Protein AF-A0A7X7E9G9-F1 (afdb_monomer_lite)

Foldseek 3Di:
DPPPDDPPLLVLLLVQLVVLLVVLLCVLVVDPDDFPQDVCLLVLVVLVLQVLCVVVPVDDPPQDDPLNVVLNVLVVVLCQAQFLQCLQRRQNLLSLLQVLQVVLCVVPVPLAPDDPPVVLVVLQCQQVVLLVVQSVCCVVPVDRPCLLLDLSNCVSCVVPPPHDPNNVVNVVVQSVVSSRANRSCLRRHHNVLQVSLVSLQNHQKWKFFDPVQAPLPCQLQVQQSNNDRNSVDGIDSGSRHNVNCSSCVRGPSCVVPVPGIFIAGPPQAFDDDPDDDPDDDRDGDTDDSVVSSVSSSCSNVVSVVVCVVVVSSRRPDPPDDPDDDDDDDDDDDDDYDDDDDDDDDDDDDDDDPLPPQDQCQFLLNLVVLVADPVVVCVVQVNDPPDDRNDGNVVSCVVSVDDSVVVSVVSVVRRD

Radius of gyration: 29.1 Å; chains: 1; bounding box: 77×43×96 Å

Sequence (415 aa):
MRSRRLKPLQIARYVVQTVFVVYVLVLVIGEPSGRTSNLHTICPFGGLANIYTYLSGDGYVEKLHPAVFVMLLGLVIGLVLTGKSFCGWICPLGSVQEALNAIGRRIWPGLYNRIPRRLEQALLYLKWAVLAWVLVQTARSARLVFQDWDPYYNLFRIWTDEVAMSGYAVTAVTLLLSLFIPRPFCRYACPLGAFNGLFNSFSFVTIKRDGDTCAECGRCTKVCPVNIDICATNTIRSIECTRCLKCVDACPVNSRTGNTLKLHTWFGGPARTRGGATSAAMRRRSVPTWVVGTLAVATFVVPIIVASATGDFQTTGGRGGGGGGGGGGREEIVPGAGNEGAGQEGQGLGEGGSQLIRGSTTLLDVQAMGADMSAFLREFGIPEGTPLSTRLSELTEQCGFGMSEVRTYLAAEIP

Structure (mmCIF, N/CA/C/O backbone):
data_AF-A0A7X7E9G9-F1
#
_entry.id   AF-A0A7X7E9G9-F1
#
loop_
_atom_site.group_PDB
_atom_site.id
_atom_site.type_symbol
_atom_site.label_atom_id
_atom_site.label_alt_id
_atom_site.label_comp_id
_atom_site.label_asym_id
_atom_site.label_entity_id
_atom_site.label_seq_id
_atom_site.pdbx_PDB_ins_code
_atom_site.Cartn_x
_atom_site.Cartn_y
_atom_site.Cartn_z
_atom_site.occupancy
_atom_site.B_iso_or_equiv
_atom_site.auth_seq_id
_atom_site.auth_comp_id
_atom_site.auth_asym_id
_atom_site.auth_atom_id
_atom_site.pdbx_PDB_model_num
ATOM 1 N N . MET A 1 1 ? -24.958 13.413 7.686 1.00 39.91 1 MET A N 1
ATOM 2 C CA . MET A 1 1 ? -23.852 12.517 8.108 1.00 39.91 1 MET A CA 1
ATOM 3 C C . MET A 1 1 ? -22.885 13.330 8.954 1.00 39.91 1 MET A C 1
ATOM 5 O O . MET A 1 1 ? -22.388 14.332 8.463 1.00 39.91 1 MET A O 1
ATOM 9 N N . ARG A 1 2 ? -22.671 12.978 10.229 1.00 36.12 2 ARG A N 1
ATOM 10 C CA . ARG A 1 2 ? -21.795 13.740 11.142 1.00 36.12 2 ARG A CA 1
ATOM 11 C C . ARG A 1 2 ? -20.376 13.740 10.561 1.00 36.12 2 ARG A C 1
ATOM 13 O O . ARG A 1 2 ? -19.777 12.666 10.485 1.00 36.12 2 ARG A O 1
ATOM 20 N N . SER A 1 3 ? -19.870 14.895 10.121 1.00 40.66 3 SER A N 1
ATOM 21 C CA . SER A 1 3 ? -18.475 15.038 9.707 1.00 40.66 3 SER A CA 1
ATOM 22 C C . SER A 1 3 ? -17.612 14.638 10.903 1.00 40.66 3 SER A C 1
ATOM 24 O O . SER A 1 3 ? -17.524 15.324 11.922 1.00 40.66 3 SER A O 1
ATOM 26 N N . ARG A 1 4 ? -17.050 13.428 10.859 1.00 59.03 4 ARG A N 1
ATOM 27 C CA . ARG A 1 4 ? -16.038 13.051 11.836 1.00 59.03 4 ARG A CA 1
ATOM 28 C C . ARG A 1 4 ? -14.850 13.935 11.510 1.00 59.03 4 ARG A C 1
ATOM 30 O O . ARG A 1 4 ? -14.229 13.727 10.472 1.00 59.03 4 ARG A O 1
ATOM 37 N N . ARG A 1 5 ? -14.574 14.931 12.361 1.00 64.62 5 ARG A N 1
ATOM 38 C CA . ARG A 1 5 ? -13.305 15.660 12.302 1.00 64.62 5 ARG A CA 1
ATOM 39 C C . ARG A 1 5 ? -12.202 14.612 12.209 1.00 64.62 5 ARG A C 1
ATOM 41 O O . ARG A 1 5 ? -12.139 13.708 13.047 1.00 64.62 5 ARG A O 1
ATOM 48 N N . LEU A 1 6 ? -11.415 14.688 11.142 1.00 66.56 6 LEU A N 1
ATOM 49 C CA . LEU A 1 6 ? -10.263 13.822 10.959 1.00 66.56 6 LEU A CA 1
ATOM 50 C C . LEU A 1 6 ? -9.344 14.040 12.160 1.00 66.56 6 LEU A C 1
ATOM 52 O O . LEU A 1 6 ? -9.019 15.176 12.499 1.00 66.56 6 LEU A O 1
ATOM 56 N N . LYS A 1 7 ? -8.972 12.961 12.850 1.00 80.00 7 LYS A N 1
ATOM 57 C CA . LYS A 1 7 ? -8.025 13.071 13.960 1.00 80.00 7 LYS A CA 1
ATOM 58 C C . LYS A 1 7 ? -6.632 13.401 13.415 1.00 80.00 7 LYS A C 1
ATOM 60 O O . LYS A 1 7 ? -6.317 12.985 12.294 1.00 80.00 7 LYS A O 1
ATOM 65 N N . PRO A 1 8 ? -5.771 14.066 14.208 1.00 82.94 8 PRO A N 1
ATOM 66 C CA . PRO A 1 8 ? -4.445 14.510 13.767 1.00 82.94 8 PRO A CA 1
ATOM 67 C C . PRO A 1 8 ? -3.607 13.385 13.146 1.00 82.94 8 PRO A C 1
ATOM 69 O O . PRO A 1 8 ? -2.909 13.607 12.163 1.00 82.94 8 PRO A O 1
ATOM 72 N N . LEU A 1 9 ? -3.749 12.150 13.640 1.00 83.31 9 LEU A N 1
ATOM 73 C CA . LEU A 1 9 ? -3.057 10.981 13.094 1.00 83.31 9 LEU A CA 1
ATOM 74 C C . LEU A 1 9 ? -3.421 10.688 11.629 1.00 83.31 9 LEU A C 1
ATOM 76 O O . LEU A 1 9 ? -2.546 10.390 10.821 1.00 83.31 9 LEU A O 1
ATOM 80 N N . GLN A 1 10 ? -4.710 10.737 11.283 1.00 87.06 10 GLN A N 1
ATOM 81 C CA . GLN A 1 10 ? -5.149 10.470 9.912 1.00 87.06 10 GLN A CA 1
ATOM 82 C C . GLN A 1 10 ? -4.867 11.660 8.998 1.00 87.06 10 GLN A C 1
ATOM 84 O O . GLN A 1 10 ? -4.553 11.440 7.834 1.00 87.06 10 GLN A O 1
ATOM 89 N N . ILE A 1 11 ? -4.915 12.890 9.523 1.00 88.44 11 ILE A N 1
ATOM 90 C CA . ILE A 1 11 ? -4.484 14.086 8.786 1.00 88.44 11 ILE A CA 1
ATOM 91 C C . ILE A 1 11 ? -3.013 13.946 8.395 1.00 88.44 11 ILE A C 1
ATOM 93 O O . ILE A 1 11 ? -2.708 14.022 7.212 1.00 88.44 11 ILE A O 1
ATOM 97 N N . ALA A 1 12 ? -2.126 13.642 9.349 1.00 88.88 12 ALA A N 1
ATOM 98 C CA . ALA A 1 12 ? -0.704 13.440 9.073 1.00 88.88 12 ALA A CA 1
ATOM 99 C C . ALA A 1 12 ? -0.477 12.364 7.999 1.00 88.88 12 ALA A C 1
ATOM 101 O O . ALA A 1 12 ? 0.282 12.575 7.059 1.00 88.88 12 ALA A O 1
ATOM 102 N N . ARG A 1 13 ? -1.199 11.237 8.083 1.00 90.31 13 ARG A N 1
ATOM 103 C CA . ARG A 1 13 ? -1.132 10.182 7.064 1.00 90.31 13 ARG A CA 1
ATOM 104 C C . ARG A 1 13 ? -1.552 10.686 5.680 1.00 90.31 13 ARG A C 1
ATOM 106 O O . ARG A 1 13 ? -0.861 10.398 4.712 1.00 90.31 13 ARG A O 1
ATOM 113 N N . TYR A 1 14 ? -2.666 11.411 5.573 1.00 90.75 14 TYR A N 1
ATOM 114 C CA . TYR A 1 14 ? -3.118 11.950 4.288 1.00 90.75 14 TYR A CA 1
ATOM 115 C C . TYR A 1 14 ? -2.166 13.012 3.735 1.00 90.75 14 TYR A C 1
ATOM 117 O O . TYR A 1 14 ? -1.909 13.003 2.539 1.00 90.75 14 TYR A O 1
ATOM 125 N N . VAL A 1 15 ? -1.592 13.865 4.587 1.00 91.31 15 VAL A N 1
ATOM 126 C CA . VAL A 1 15 ? -0.574 14.844 4.179 1.00 91.31 15 VAL A CA 1
ATOM 127 C C . VAL A 1 15 ? 0.639 14.134 3.583 1.00 91.31 15 VAL A C 1
ATOM 129 O O . VAL A 1 15 ? 1.023 14.449 2.463 1.00 91.31 15 VAL A O 1
ATOM 132 N N . VAL A 1 16 ? 1.186 13.124 4.268 1.00 90.50 16 VAL A N 1
ATOM 133 C CA . VAL A 1 16 ? 2.317 12.328 3.758 1.00 90.50 16 VAL A CA 1
ATOM 134 C C . VAL A 1 16 ? 1.975 11.675 2.417 1.00 90.50 16 VAL A C 1
ATOM 136 O O . VAL A 1 16 ? 2.760 11.752 1.477 1.00 90.50 16 VAL A O 1
ATOM 139 N N . GLN A 1 17 ? 0.790 11.070 2.309 1.00 91.31 17 GLN A N 1
ATOM 140 C CA . GLN A 1 17 ? 0.328 10.446 1.070 1.00 91.31 17 GLN A CA 1
ATOM 141 C C . GLN A 1 17 ? 0.244 11.443 -0.090 1.00 91.31 17 GLN A C 1
ATOM 143 O O . GLN A 1 17 ? 0.701 11.127 -1.185 1.00 91.31 17 GLN A O 1
ATOM 148 N N . THR A 1 18 ? -0.330 12.625 0.140 1.00 90.44 18 THR A N 1
ATOM 149 C CA . THR A 1 18 ? -0.464 13.667 -0.883 1.00 90.44 18 THR A CA 1
ATOM 150 C C . THR A 1 18 ? 0.896 14.220 -1.286 1.00 90.44 18 THR A C 1
ATOM 152 O O . THR A 1 18 ? 1.173 14.300 -2.477 1.00 90.44 18 THR A O 1
ATOM 155 N N . VAL A 1 19 ? 1.767 14.533 -0.321 1.00 91.00 19 VAL A N 1
ATOM 156 C CA . VAL A 1 19 ? 3.130 15.019 -0.590 1.00 91.00 19 VAL A CA 1
ATOM 157 C C . VAL A 1 19 ? 3.902 14.013 -1.440 1.00 91.00 19 VAL A C 1
ATOM 159 O O . VAL A 1 19 ? 4.519 14.399 -2.425 1.00 91.00 19 VAL A O 1
ATOM 162 N N . PHE A 1 20 ? 3.822 12.721 -1.117 1.00 87.75 20 PHE A N 1
ATOM 163 C CA . PHE A 1 20 ? 4.533 11.693 -1.873 1.00 87.75 20 PHE A CA 1
ATOM 164 C C . PHE A 1 20 ? 3.960 11.481 -3.281 1.00 87.75 20 PHE A C 1
ATOM 166 O O . PHE A 1 20 ? 4.716 11.302 -4.229 1.00 87.75 20 PHE A O 1
ATOM 173 N N . VAL A 1 21 ? 2.632 11.531 -3.447 1.00 89.06 21 VAL A N 1
ATOM 174 C CA . VAL A 1 21 ? 2.000 11.483 -4.779 1.00 89.06 21 VAL A CA 1
ATOM 175 C C . VAL A 1 21 ? 2.446 12.673 -5.627 1.00 89.06 21 VAL A C 1
ATOM 177 O O . VAL A 1 21 ? 2.832 12.475 -6.774 1.00 89.06 21 VAL A O 1
ATOM 180 N N . VAL A 1 22 ? 2.436 13.886 -5.066 1.00 88.75 22 VAL A N 1
ATOM 181 C CA . VAL A 1 22 ? 2.899 15.097 -5.760 1.00 88.75 22 VAL A CA 1
ATOM 182 C C . VAL A 1 22 ? 4.379 14.984 -6.110 1.00 88.75 22 VAL A C 1
ATOM 184 O O . VAL A 1 22 ? 4.740 15.266 -7.242 1.00 88.75 22 VAL A O 1
ATOM 187 N N . TYR A 1 23 ? 5.219 14.507 -5.190 1.00 85.94 23 TYR A N 1
ATOM 188 C CA . TYR A 1 23 ? 6.639 14.274 -5.450 1.00 85.94 23 TYR A CA 1
ATOM 189 C C . TYR A 1 23 ? 6.861 13.322 -6.634 1.00 85.94 23 TYR A C 1
ATOM 191 O O . TYR A 1 23 ? 7.600 13.656 -7.553 1.00 85.94 23 TYR A O 1
ATOM 199 N N . VAL A 1 24 ? 6.169 12.177 -6.662 1.00 83.00 24 VAL A N 1
ATOM 200 C CA . VAL A 1 24 ? 6.261 11.227 -7.784 1.00 83.00 24 VAL A CA 1
ATOM 201 C C . VAL A 1 24 ? 5.768 11.855 -9.089 1.00 83.00 24 VAL A C 1
ATOM 203 O O . VAL A 1 24 ? 6.404 11.673 -10.119 1.00 83.00 24 VAL A O 1
ATOM 206 N N . LEU A 1 25 ? 4.674 12.621 -9.063 1.00 83.38 25 LEU A N 1
ATOM 207 C CA . LEU A 1 25 ? 4.179 13.319 -10.253 1.00 83.38 25 LEU A CA 1
ATOM 208 C C . LEU A 1 25 ? 5.168 14.376 -10.756 1.00 83.38 25 LEU A C 1
ATOM 210 O O . LEU A 1 25 ? 5.376 14.468 -11.957 1.00 83.38 25 LEU A O 1
ATOM 214 N N . VAL A 1 26 ? 5.805 15.135 -9.860 1.00 83.81 26 VAL A N 1
ATOM 215 C CA . VAL A 1 26 ? 6.837 16.118 -10.223 1.00 83.81 26 VAL A CA 1
ATOM 216 C C . VAL A 1 26 ? 8.043 15.432 -10.852 1.00 83.81 26 VAL A C 1
ATOM 218 O O . VAL A 1 26 ? 8.544 15.928 -11.850 1.00 83.81 26 VAL A O 1
ATOM 221 N N . LEU A 1 27 ? 8.481 14.284 -10.327 1.00 77.88 27 LEU A N 1
ATOM 222 C CA . LEU A 1 27 ? 9.578 13.525 -10.934 1.00 77.88 27 LEU A CA 1
ATOM 223 C C . LEU A 1 27 ? 9.226 13.008 -12.332 1.00 77.88 27 LEU A C 1
ATOM 225 O O . LEU A 1 27 ? 10.064 13.047 -13.221 1.00 77.88 27 LEU A O 1
ATOM 229 N N . VAL A 1 28 ? 7.993 12.540 -12.527 1.00 75.50 28 VAL A N 1
ATOM 230 C CA . VAL A 1 28 ? 7.556 11.980 -13.813 1.00 75.50 28 VAL A CA 1
ATOM 231 C C . VAL A 1 28 ? 7.294 13.068 -14.859 1.00 75.50 28 VAL A C 1
ATOM 233 O O . VAL A 1 28 ? 7.623 12.880 -16.023 1.00 75.50 28 VAL A O 1
ATOM 236 N N . ILE A 1 29 ? 6.698 14.198 -14.467 1.00 76.94 29 ILE A N 1
ATOM 237 C CA . ILE A 1 29 ? 6.360 15.309 -15.377 1.00 76.94 29 ILE A CA 1
ATOM 238 C C . ILE A 1 29 ? 7.572 16.225 -15.612 1.00 76.94 29 ILE A C 1
ATOM 240 O O . ILE A 1 29 ? 7.700 16.834 -16.669 1.00 76.94 29 ILE A O 1
ATOM 244 N N . GLY A 1 30 ? 8.458 16.344 -14.621 1.00 67.56 30 GLY A N 1
ATOM 245 C CA . GLY A 1 30 ? 9.596 17.262 -14.614 1.00 67.56 30 GLY A CA 1
ATOM 246 C C . GLY A 1 30 ? 10.783 16.854 -15.487 1.00 67.56 30 GLY A C 1
ATOM 247 O O . GLY A 1 30 ? 11.760 17.596 -15.519 1.00 67.56 30 GLY A O 1
ATOM 248 N N . GLU A 1 31 ? 10.721 15.726 -16.200 1.00 62.34 31 GLU A N 1
ATOM 249 C CA . GLU A 1 31 ? 11.747 15.302 -17.161 1.00 62.34 31 GLU A CA 1
ATOM 250 C C . GLU A 1 31 ? 11.185 15.322 -18.599 1.00 62.34 31 GLU A C 1
ATOM 252 O O . GLU A 1 31 ? 10.665 14.312 -19.069 1.00 62.34 31 GLU A O 1
ATOM 257 N N . PRO A 1 32 ? 11.298 16.445 -19.344 1.00 49.22 32 PRO A N 1
ATOM 258 C CA . PRO A 1 32 ? 10.765 16.563 -20.707 1.00 49.22 32 PRO A CA 1
ATOM 259 C C . PRO A 1 32 ? 11.599 15.834 -21.776 1.00 49.22 32 PRO A C 1
ATOM 261 O O . PRO A 1 32 ? 11.221 15.838 -22.945 1.00 49.22 32 PRO A O 1
ATOM 264 N N . SER A 1 33 ? 12.748 15.244 -21.416 1.00 40.50 33 SER A N 1
ATOM 265 C CA . SER A 1 33 ? 13.786 14.877 -22.388 1.00 40.50 33 SER A CA 1
ATOM 266 C C . SER A 1 33 ? 14.540 13.595 -22.007 1.00 40.50 33 SER A C 1
ATOM 268 O O . SER A 1 33 ? 15.580 13.651 -21.356 1.00 40.50 33 SER A O 1
ATOM 270 N N . GLY A 1 34 ? 14.043 12.432 -22.441 1.00 43.22 34 GLY A N 1
ATOM 271 C CA . GLY A 1 34 ? 14.842 11.227 -22.746 1.00 43.22 34 GLY A CA 1
ATOM 272 C C . GLY A 1 34 ? 15.645 10.531 -21.630 1.00 43.22 34 GLY A C 1
ATOM 273 O O . GLY A 1 34 ? 16.248 9.491 -21.891 1.00 43.22 34 GLY A O 1
ATOM 274 N N . ARG A 1 35 ? 15.669 11.040 -20.394 1.00 42.22 35 ARG A N 1
ATOM 275 C CA . ARG A 1 35 ? 16.194 10.326 -19.223 1.00 42.22 35 ARG A CA 1
ATOM 276 C C . ARG A 1 35 ? 15.055 9.517 -18.621 1.00 42.22 35 ARG A C 1
ATOM 278 O O . ARG A 1 35 ? 14.105 10.060 -18.084 1.00 42.22 35 ARG A O 1
ATOM 285 N N . THR A 1 36 ? 15.105 8.197 -18.769 1.00 43.56 36 THR A N 1
ATOM 286 C CA . THR A 1 36 ? 14.105 7.315 -18.168 1.00 43.56 36 THR A CA 1
ATOM 287 C C . THR A 1 36 ? 14.363 7.240 -16.669 1.00 43.56 36 THR A C 1
ATOM 289 O O . THR A 1 36 ? 15.129 6.387 -16.217 1.00 43.56 36 THR A O 1
ATOM 292 N N . SER A 1 37 ? 13.735 8.104 -15.875 1.00 48.28 37 SER A N 1
ATOM 293 C CA . SER A 1 37 ? 13.693 7.899 -14.431 1.00 48.28 37 SER A CA 1
ATOM 294 C C . SER A 1 37 ? 13.043 6.537 -14.154 1.00 48.28 37 SER A C 1
ATOM 296 O O . SER A 1 37 ? 11.900 6.235 -14.528 1.00 48.28 37 SER A O 1
ATOM 298 N N . ASN A 1 38 ? 13.835 5.645 -13.559 1.00 58.88 38 ASN A N 1
ATOM 299 C CA . ASN A 1 38 ? 13.404 4.299 -13.226 1.00 58.88 38 ASN A CA 1
ATOM 300 C C . ASN A 1 38 ? 12.428 4.407 -12.056 1.00 58.88 38 ASN A C 1
ATOM 302 O O . ASN A 1 38 ? 12.820 4.479 -10.895 1.00 58.88 38 ASN A O 1
ATOM 306 N N . LEU A 1 39 ? 11.129 4.403 -12.353 1.00 64.50 39 LEU A N 1
ATOM 307 C CA . LEU A 1 39 ? 10.066 4.385 -11.341 1.00 64.50 39 LEU A CA 1
ATOM 308 C C . LEU A 1 39 ? 10.234 3.206 -10.349 1.00 64.50 39 LEU A C 1
ATOM 310 O O . LEU A 1 39 ? 9.794 3.260 -9.199 1.00 64.50 39 LEU A O 1
ATOM 314 N N . HIS A 1 40 ? 10.951 2.165 -10.785 1.00 63.69 40 HIS A N 1
ATOM 315 C CA . HIS A 1 40 ? 11.419 1.019 -10.000 1.00 63.69 40 HIS A CA 1
ATOM 316 C C . HIS A 1 40 ? 12.392 1.355 -8.875 1.00 63.69 40 HIS A C 1
ATOM 318 O O . HIS A 1 40 ? 12.592 0.526 -7.998 1.00 63.69 40 HIS A O 1
ATOM 324 N N . THR A 1 41 ? 12.997 2.537 -8.867 1.00 61.03 41 THR A N 1
ATOM 325 C CA . THR A 1 41 ? 13.867 2.953 -7.766 1.00 61.03 41 THR A CA 1
ATOM 326 C C . THR A 1 41 ? 13.059 3.578 -6.626 1.00 61.03 41 THR A C 1
ATOM 328 O O . THR A 1 41 ? 13.458 3.508 -5.467 1.00 61.03 41 THR A O 1
ATOM 331 N N . ILE A 1 42 ? 11.868 4.112 -6.922 1.00 69.75 42 ILE A N 1
ATOM 332 C CA . ILE A 1 42 ? 10.904 4.589 -5.917 1.00 69.75 42 ILE A CA 1
ATOM 333 C C . ILE A 1 42 ? 10.048 3.426 -5.401 1.00 69.75 42 ILE A C 1
ATOM 335 O O . ILE A 1 42 ? 9.666 3.400 -4.228 1.00 69.75 42 ILE A O 1
ATOM 339 N N . CYS A 1 43 ? 9.739 2.453 -6.265 1.00 71.38 43 CYS A N 1
ATOM 340 C CA . CYS A 1 43 ? 9.064 1.225 -5.872 1.00 71.38 43 CYS A CA 1
ATOM 341 C C . CYS A 1 43 ? 10.085 0.190 -5.375 1.00 71.38 43 CYS A C 1
ATOM 343 O O . CYS A 1 43 ? 10.810 -0.384 -6.179 1.00 71.38 43 CYS A O 1
ATOM 345 N N . PRO A 1 44 ? 10.090 -0.173 -4.085 1.00 67.25 44 PRO A N 1
ATOM 346 C CA . PRO A 1 44 ? 11.087 -1.099 -3.550 1.00 67.25 44 PRO A CA 1
ATOM 347 C C . PRO A 1 44 ? 11.137 -2.488 -4.212 1.00 67.25 44 PRO A C 1
ATOM 349 O O . PRO A 1 44 ? 12.053 -3.271 -3.963 1.00 67.25 44 PRO A O 1
ATOM 352 N N . PHE A 1 45 ? 10.105 -2.832 -4.986 1.00 70.38 45 PHE A N 1
ATOM 353 C CA . PHE A 1 45 ? 10.017 -4.093 -5.705 1.00 70.38 45 PHE A CA 1
ATOM 354 C C . PHE A 1 45 ? 11.165 -4.278 -6.705 1.00 70.38 45 PHE A C 1
ATOM 356 O O . PHE A 1 45 ? 11.639 -5.402 -6.853 1.00 70.38 45 PHE A O 1
ATOM 363 N N . GLY A 1 46 ? 11.661 -3.190 -7.311 1.00 66.25 46 GLY A N 1
ATOM 364 C CA . GLY A 1 46 ? 12.829 -3.242 -8.194 1.00 66.25 46 GLY A CA 1
ATOM 365 C C . GLY A 1 46 ? 14.061 -3.810 -7.485 1.00 66.25 46 GLY A C 1
ATOM 366 O O . GLY A 1 46 ? 14.754 -4.661 -8.033 1.00 66.25 46 GLY A O 1
ATOM 367 N N . GLY A 1 47 ? 14.277 -3.437 -6.218 1.00 68.44 47 GLY A N 1
ATOM 368 C CA . GLY A 1 47 ? 15.350 -4.005 -5.398 1.00 68.44 47 GLY A CA 1
ATOM 369 C C . GLY A 1 47 ? 15.188 -5.508 -5.159 1.00 68.44 47 GLY A C 1
ATOM 370 O O . GLY A 1 47 ? 16.157 -6.248 -5.274 1.00 68.44 47 GLY A O 1
ATOM 371 N N . LEU A 1 48 ? 13.968 -5.983 -4.883 1.00 68.31 48 LEU A N 1
ATOM 372 C CA . LEU A 1 48 ? 13.708 -7.406 -4.625 1.00 68.31 48 LEU A CA 1
ATOM 373 C C . LEU A 1 48 ? 13.940 -8.279 -5.866 1.00 68.31 48 LEU A C 1
ATOM 375 O O . LEU A 1 48 ? 14.541 -9.346 -5.758 1.00 68.31 48 LEU A O 1
ATOM 379 N N . ALA A 1 49 ? 13.469 -7.832 -7.031 1.00 64.06 49 ALA A N 1
ATOM 380 C CA . ALA A 1 49 ? 13.640 -8.571 -8.278 1.00 64.06 49 ALA A CA 1
ATOM 381 C C . ALA A 1 49 ? 15.121 -8.666 -8.694 1.00 64.06 49 ALA A C 1
ATOM 383 O O . ALA A 1 49 ? 15.547 -9.700 -9.200 1.00 64.06 49 ALA A O 1
ATOM 384 N N . ASN A 1 50 ? 15.918 -7.636 -8.391 1.00 62.97 50 ASN A N 1
ATOM 385 C CA . ASN A 1 50 ? 17.350 -7.604 -8.699 1.00 62.97 50 ASN A CA 1
ATOM 386 C C . ASN A 1 50 ? 18.219 -8.453 -7.751 1.00 62.97 50 ASN A C 1
ATOM 388 O O . ASN A 1 50 ? 19.274 -8.930 -8.160 1.00 62.97 50 ASN A O 1
ATOM 392 N N . ILE A 1 51 ? 17.797 -8.702 -6.501 1.00 68.31 51 ILE A N 1
ATOM 393 C CA . ILE A 1 51 ? 18.496 -9.678 -5.635 1.00 68.31 51 ILE A CA 1
ATOM 394 C C . ILE A 1 51 ? 18.460 -11.064 -6.270 1.00 68.31 51 ILE A C 1
ATOM 396 O O . ILE A 1 51 ? 19.433 -11.805 -6.189 1.00 68.31 51 ILE A O 1
ATOM 400 N N . TYR A 1 52 ? 17.325 -11.432 -6.870 1.00 63.69 52 TYR A N 1
ATOM 401 C CA . TYR A 1 52 ? 17.158 -12.755 -7.452 1.00 63.69 52 TYR A CA 1
ATOM 402 C C . TYR A 1 52 ? 18.128 -12.973 -8.617 1.00 63.69 52 TYR A C 1
ATOM 404 O O . TYR A 1 52 ? 18.791 -14.005 -8.660 1.00 63.69 52 TYR A O 1
ATOM 412 N N . THR A 1 53 ? 18.267 -11.993 -9.513 1.00 61.19 53 THR A N 1
ATOM 413 C CA . THR A 1 53 ? 19.231 -12.061 -10.622 1.00 61.19 53 THR A CA 1
ATOM 414 C C . THR A 1 53 ? 20.672 -12.069 -10.109 1.00 61.19 53 THR A C 1
ATOM 416 O O . THR A 1 53 ? 21.466 -12.882 -10.568 1.00 61.19 53 THR A O 1
ATOM 419 N N . TYR A 1 54 ? 20.986 -11.269 -9.080 1.00 64.12 54 TYR A N 1
ATOM 420 C CA . TYR A 1 54 ? 22.304 -11.271 -8.432 1.00 64.12 54 TYR A CA 1
ATOM 421 C C . TYR A 1 54 ? 22.662 -12.633 -7.808 1.00 64.12 54 TYR A C 1
ATOM 423 O O . TYR A 1 54 ? 23.768 -13.132 -7.989 1.00 64.12 54 TYR A O 1
ATOM 431 N N . LEU A 1 55 ? 21.725 -13.261 -7.089 1.00 64.81 55 LEU A N 1
ATOM 432 C CA . LEU A 1 55 ? 21.938 -14.565 -6.451 1.00 64.81 55 LEU A CA 1
ATOM 433 C C . LEU A 1 55 ? 21.952 -15.735 -7.445 1.00 64.81 55 LEU A C 1
ATOM 435 O O . LEU A 1 55 ? 22.520 -16.776 -7.129 1.00 64.81 55 LEU A O 1
ATOM 439 N N . SER A 1 56 ? 21.327 -15.585 -8.617 1.00 64.31 56 SER A N 1
ATOM 440 C CA . SER A 1 56 ? 21.217 -16.654 -9.622 1.00 64.31 56 SER A CA 1
ATOM 441 C C . SER A 1 56 ? 22.448 -16.776 -10.530 1.00 64.31 56 SER A C 1
ATOM 443 O O . SER A 1 56 ? 22.494 -17.679 -11.355 1.00 64.31 56 SER A O 1
ATOM 445 N N . GLY A 1 57 ? 23.466 -15.923 -10.362 1.00 51.91 57 GLY A N 1
ATOM 446 C CA . GLY A 1 57 ? 24.760 -16.052 -11.044 1.00 51.91 57 GLY A CA 1
ATOM 447 C C . GLY A 1 57 ? 24.826 -15.484 -12.468 1.00 51.91 57 GLY A C 1
ATOM 448 O O . GLY A 1 57 ? 25.922 -15.391 -13.017 1.00 51.91 57 GLY A O 1
ATOM 449 N N . ASP A 1 58 ? 23.709 -15.023 -13.037 1.00 49.19 58 ASP A N 1
ATOM 450 C CA . ASP A 1 58 ? 23.639 -14.392 -14.365 1.00 49.19 58 ASP A CA 1
ATOM 451 C C . ASP A 1 58 ? 24.008 -12.895 -14.322 1.00 49.19 58 ASP A C 1
ATOM 453 O O . ASP A 1 58 ? 23.250 -12.040 -14.769 1.00 49.19 58 ASP A O 1
ATOM 457 N N . GLY A 1 59 ? 25.182 -12.570 -13.773 1.00 50.44 59 GLY A N 1
ATOM 458 C CA . GLY A 1 59 ? 25.822 -11.255 -13.907 1.00 50.44 59 GLY A CA 1
ATOM 459 C C . GLY A 1 59 ? 25.082 -10.031 -13.333 1.00 50.44 59 GLY A C 1
ATOM 460 O O . GLY A 1 59 ? 23.901 -10.029 -12.989 1.00 50.44 59 GLY A O 1
ATOM 461 N N . TYR A 1 60 ? 25.829 -8.933 -13.206 1.00 45.81 60 TYR A N 1
ATOM 462 C CA . TYR A 1 60 ? 25.279 -7.613 -12.899 1.00 45.81 60 TYR A CA 1
ATOM 463 C C . TYR A 1 60 ? 24.445 -7.123 -14.088 1.00 45.81 60 TYR A C 1
ATOM 465 O O . TYR A 1 60 ? 24.935 -7.067 -15.212 1.00 45.81 60 TYR A O 1
ATOM 473 N N . VAL A 1 61 ? 23.205 -6.691 -13.851 1.00 48.66 61 VAL A N 1
ATOM 474 C CA . VAL A 1 61 ? 22.505 -5.856 -14.834 1.00 48.66 61 VAL A CA 1
ATOM 475 C C . VAL A 1 61 ? 23.242 -4.513 -14.863 1.00 48.66 61 VAL A C 1
ATOM 477 O O . VAL A 1 61 ? 23.201 -3.784 -13.873 1.00 48.66 61 VAL A O 1
ATOM 480 N N . GLU A 1 62 ? 23.893 -4.175 -15.983 1.00 49.44 62 GLU A N 1
ATOM 481 C CA . GLU A 1 62 ? 24.704 -2.955 -16.227 1.00 49.44 62 GLU A CA 1
ATOM 482 C C . GLU A 1 62 ? 24.030 -1.615 -15.852 1.00 49.44 62 GLU A C 1
ATOM 484 O O . GLU A 1 62 ? 24.666 -0.567 -15.863 1.00 49.44 62 GLU A O 1
ATOM 489 N N . LYS A 1 63 ? 22.743 -1.609 -15.488 1.00 42.38 63 LYS A N 1
ATOM 490 C CA . LYS A 1 63 ? 21.994 -0.407 -15.094 1.00 42.38 63 LYS A CA 1
ATOM 491 C C . LYS A 1 63 ? 21.936 -0.141 -13.586 1.00 42.38 63 LYS A C 1
ATOM 493 O O . LYS A 1 63 ? 21.240 0.791 -13.180 1.00 42.38 63 LYS A O 1
ATOM 498 N N . LEU A 1 64 ? 22.599 -0.934 -12.743 1.00 50.38 64 LEU A N 1
ATOM 499 C CA . LEU A 1 64 ? 22.403 -0.858 -11.293 1.00 50.38 64 LEU A CA 1
ATOM 500 C C . LEU A 1 64 ? 23.590 -0.251 -10.536 1.00 50.38 64 LEU A C 1
ATOM 502 O O . LEU A 1 64 ? 24.568 -0.921 -10.218 1.00 50.38 64 LEU A O 1
ATOM 506 N N . HIS A 1 65 ? 23.434 1.025 -10.184 1.00 56.50 65 HIS A N 1
ATOM 507 C CA . HIS A 1 65 ? 24.277 1.721 -9.216 1.00 56.50 65 HIS A CA 1
ATOM 508 C C . HIS A 1 65 ? 24.140 1.107 -7.798 1.00 56.50 65 HIS A C 1
ATOM 510 O O . HIS A 1 65 ? 23.088 0.533 -7.471 1.00 56.50 65 HIS A O 1
ATOM 516 N N . PRO A 1 66 ? 25.146 1.280 -6.912 1.00 62.66 66 PRO A N 1
ATOM 517 C CA . PRO A 1 66 ? 25.108 0.878 -5.497 1.00 62.66 66 PRO A CA 1
ATOM 518 C C . PRO A 1 66 ? 23.846 1.326 -4.735 1.00 62.66 66 PRO A C 1
ATOM 520 O O . PRO A 1 66 ? 23.432 0.668 -3.774 1.00 62.66 66 PRO A O 1
ATOM 523 N N . ALA A 1 67 ? 23.183 2.397 -5.186 1.00 60.66 67 ALA A N 1
ATOM 524 C CA . ALA A 1 67 ? 21.926 2.892 -4.630 1.00 60.66 67 ALA A CA 1
ATOM 525 C C . ALA A 1 67 ? 20.812 1.842 -4.497 1.00 60.66 67 ALA A C 1
ATOM 527 O O . ALA A 1 67 ? 20.030 1.917 -3.547 1.00 60.66 67 ALA A O 1
ATOM 528 N N . VAL A 1 68 ? 20.712 0.844 -5.384 1.00 68.00 68 VAL A N 1
ATOM 529 C CA . VAL A 1 68 ? 19.604 -0.128 -5.295 1.00 68.00 68 VAL A CA 1
ATOM 530 C C . VAL A 1 68 ? 19.737 -1.042 -4.075 1.00 68.00 68 VAL A C 1
ATOM 532 O O . VAL A 1 68 ? 18.729 -1.366 -3.440 1.00 68.00 68 VAL A O 1
ATOM 535 N N . PHE A 1 69 ? 20.963 -1.375 -3.666 1.00 69.25 69 PHE A N 1
ATOM 536 C CA . PHE A 1 69 ? 21.207 -2.132 -2.437 1.00 69.25 69 PHE A CA 1
ATOM 537 C C . PHE A 1 69 ? 20.912 -1.302 -1.184 1.00 69.25 69 PHE A C 1
ATOM 539 O O . PHE A 1 69 ? 20.322 -1.816 -0.232 1.00 69.25 69 PHE A O 1
ATOM 546 N N . VAL A 1 70 ? 21.234 -0.004 -1.199 1.00 72.19 70 VAL A N 1
ATOM 547 C CA . VAL A 1 70 ? 20.913 0.924 -0.100 1.00 72.19 70 VAL A CA 1
ATOM 548 C C . VAL A 1 70 ? 19.397 1.077 0.064 1.00 72.19 70 VAL A C 1
ATOM 550 O O . VAL A 1 70 ? 18.876 0.999 1.179 1.00 72.19 70 VAL A O 1
ATOM 553 N N . MET A 1 71 ? 18.666 1.221 -1.044 1.00 70.38 71 MET A N 1
ATOM 554 C CA . MET A 1 71 ? 17.202 1.325 -1.056 1.00 70.38 71 MET A CA 1
ATOM 555 C C . MET A 1 71 ? 16.524 0.044 -0.569 1.00 70.38 71 MET A C 1
ATOM 557 O O . MET A 1 71 ? 15.575 0.086 0.220 1.00 70.38 71 MET A O 1
ATOM 561 N N . LEU A 1 72 ? 17.035 -1.107 -1.001 1.00 75.25 72 LEU A N 1
ATOM 562 C CA . LEU A 1 72 ? 16.573 -2.406 -0.542 1.00 75.25 72 LEU A CA 1
ATOM 563 C C . LEU A 1 72 ? 16.813 -2.593 0.961 1.00 75.25 72 LEU A C 1
ATOM 565 O O . LEU A 1 72 ? 15.899 -3.013 1.671 1.00 75.25 72 LEU A O 1
ATOM 569 N N . LEU A 1 73 ? 18.010 -2.268 1.457 1.00 77.19 73 LEU A N 1
ATOM 570 C CA . LEU A 1 73 ? 18.337 -2.361 2.879 1.00 77.19 73 LEU A CA 1
ATOM 571 C C . LEU A 1 73 ? 17.419 -1.452 3.707 1.00 77.19 73 LEU A C 1
ATOM 573 O O . LEU A 1 73 ? 16.848 -1.898 4.703 1.00 77.19 73 LEU A O 1
ATOM 577 N N . GLY A 1 74 ? 17.203 -0.215 3.250 1.00 76.12 74 GLY A N 1
ATOM 578 C CA . GLY A 1 74 ? 16.238 0.714 3.837 1.00 76.12 74 GLY A CA 1
ATOM 579 C C . GLY A 1 74 ? 14.826 0.126 3.900 1.00 76.12 74 GLY A C 1
ATOM 580 O O . GLY A 1 74 ? 14.187 0.172 4.954 1.00 76.12 74 GLY A O 1
ATOM 581 N N . LEU A 1 75 ? 14.356 -0.520 2.825 1.00 75.50 75 LEU A N 1
ATOM 582 C CA . LEU A 1 75 ? 13.079 -1.231 2.848 1.00 75.50 75 LEU A CA 1
ATOM 583 C C . LEU A 1 75 ? 13.080 -2.366 3.874 1.00 75.50 75 LEU A C 1
ATOM 585 O O . LEU A 1 75 ? 12.145 -2.439 4.670 1.00 75.50 75 LEU A O 1
ATOM 589 N N . VAL A 1 76 ? 14.070 -3.259 3.865 1.00 81.44 76 VAL A N 1
ATOM 590 C CA . VAL A 1 76 ? 14.075 -4.423 4.763 1.00 81.44 76 VAL A CA 1
ATOM 591 C C . VAL A 1 76 ? 14.056 -3.952 6.215 1.00 81.44 76 VAL A C 1
ATOM 593 O O . VAL A 1 76 ? 13.232 -4.422 6.999 1.00 81.44 76 VAL A O 1
ATOM 596 N N . ILE A 1 77 ? 14.863 -2.943 6.551 1.00 82.75 77 ILE A N 1
ATOM 597 C CA . ILE A 1 77 ? 14.859 -2.302 7.869 1.00 82.75 77 ILE A CA 1
ATOM 598 C C . ILE A 1 77 ? 13.473 -1.715 8.182 1.00 82.75 77 ILE A C 1
ATOM 600 O O . ILE A 1 77 ? 12.923 -1.961 9.257 1.00 82.75 77 ILE A O 1
ATOM 604 N N . GLY A 1 78 ? 12.854 -0.998 7.241 1.00 79.19 78 GLY A N 1
ATOM 605 C CA . GLY A 1 78 ? 11.520 -0.412 7.405 1.00 79.19 78 GLY A CA 1
ATOM 606 C C . GLY A 1 78 ? 10.419 -1.443 7.625 1.00 79.19 78 GLY A C 1
ATOM 607 O O . GLY A 1 78 ? 9.560 -1.256 8.496 1.00 79.19 78 GLY A O 1
ATOM 608 N N . LEU A 1 79 ? 10.464 -2.556 6.894 1.00 82.69 79 LEU A N 1
ATOM 609 C CA . LEU A 1 79 ? 9.543 -3.681 7.037 1.00 82.69 79 LEU A CA 1
ATOM 610 C C . LEU A 1 79 ? 9.759 -4.422 8.356 1.00 82.69 79 LEU A C 1
ATOM 612 O O . LEU A 1 79 ? 8.796 -4.785 9.025 1.00 82.69 79 LEU A O 1
ATOM 616 N N . VAL A 1 80 ? 10.999 -4.610 8.789 1.00 83.62 80 VAL A N 1
ATOM 617 C CA . VAL A 1 80 ? 11.289 -5.257 10.072 1.00 83.62 80 VAL A CA 1
ATOM 618 C C . VAL A 1 80 ? 10.868 -4.358 11.245 1.00 83.62 80 VAL A C 1
ATOM 620 O O . VAL A 1 80 ? 10.255 -4.823 12.206 1.00 83.62 80 VAL A O 1
ATOM 623 N N . LEU A 1 81 ? 11.094 -3.046 11.167 1.00 82.94 81 LEU A N 1
ATOM 624 C CA . LEU A 1 81 ? 10.686 -2.103 12.214 1.00 82.94 81 LEU A CA 1
ATOM 625 C C . LEU A 1 81 ? 9.168 -1.926 12.265 1.00 82.94 81 LEU A C 1
ATOM 627 O O . LEU A 1 81 ? 8.534 -2.093 13.312 1.00 82.94 81 LEU A O 1
ATOM 631 N N . THR A 1 82 ? 8.572 -1.590 11.125 1.00 81.44 82 THR A N 1
ATOM 632 C CA . THR A 1 82 ? 7.200 -1.079 11.050 1.00 81.44 82 THR A CA 1
ATOM 633 C C . THR A 1 82 ? 6.256 -1.961 10.241 1.00 81.44 82 THR A C 1
ATOM 635 O O . THR A 1 82 ? 5.066 -1.658 10.196 1.00 81.44 82 THR A O 1
ATOM 638 N N . GLY A 1 83 ? 6.708 -3.097 9.699 1.00 85.56 83 GLY A N 1
ATOM 639 C CA . GLY A 1 83 ? 5.930 -4.028 8.861 1.00 85.56 83 GLY A CA 1
ATOM 640 C C . GLY A 1 83 ? 5.490 -3.418 7.543 1.00 85.56 83 GLY A C 1
ATOM 641 O O . GLY A 1 83 ? 6.124 -2.515 7.010 1.00 85.56 83 GLY A O 1
ATOM 642 N N . LYS A 1 84 ? 4.336 -3.866 7.043 1.00 88.88 84 LYS A N 1
ATOM 643 C CA . LYS A 1 84 ? 3.696 -3.410 5.798 1.00 88.88 84 LYS A CA 1
ATOM 644 C C . LYS A 1 84 ? 3.099 -1.989 5.909 1.00 88.88 84 LYS A C 1
ATOM 646 O O . LYS A 1 84 ? 2.022 -1.708 5.383 1.00 88.88 84 LYS A O 1
ATOM 651 N N . SER A 1 85 ? 3.775 -1.081 6.612 1.00 87.31 85 SER A N 1
ATOM 652 C CA . SER A 1 85 ? 3.390 0.324 6.794 1.00 87.31 85 SER A CA 1
ATOM 653 C C . SER A 1 85 ? 3.502 1.129 5.493 1.00 87.31 85 SER A C 1
ATOM 655 O O . SER A 1 85 ? 2.657 1.991 5.248 1.00 87.31 85 SER A O 1
ATOM 657 N N . PHE A 1 86 ? 4.458 0.788 4.615 1.00 86.88 86 PHE A N 1
ATOM 658 C CA . PHE A 1 86 ? 4.680 1.448 3.321 1.00 86.88 86 PHE A CA 1
ATOM 659 C C . PHE A 1 86 ? 3.394 1.564 2.498 1.00 86.88 86 PHE A C 1
ATOM 661 O O . PHE A 1 86 ? 3.018 2.649 2.055 1.00 86.88 86 PHE A O 1
ATOM 668 N N . CYS A 1 87 ? 2.655 0.456 2.363 1.00 87.00 87 CYS A N 1
ATOM 669 C CA . CYS A 1 87 ? 1.398 0.431 1.620 1.00 87.00 87 CYS A CA 1
ATOM 670 C C . CYS A 1 87 ? 0.358 1.397 2.212 1.00 87.00 87 CYS A C 1
ATOM 672 O O . CYS A 1 87 ? -0.456 1.942 1.471 1.00 87.00 87 CYS A O 1
ATOM 674 N N . GLY A 1 88 ? 0.337 1.594 3.534 1.00 87.94 88 GLY A N 1
ATOM 675 C CA . GLY A 1 88 ? -0.643 2.432 4.232 1.00 87.94 88 GLY A CA 1
ATOM 676 C C . GLY A 1 88 ? -0.310 3.927 4.281 1.00 87.94 88 GLY A C 1
ATOM 677 O O . GLY A 1 88 ? -1.243 4.734 4.348 1.00 87.94 88 GLY A O 1
ATOM 678 N N . TRP A 1 89 ? 0.979 4.278 4.258 1.00 89.75 89 TRP A N 1
ATOM 679 C CA . TRP A 1 89 ? 1.472 5.638 4.516 1.00 89.75 89 TRP A CA 1
ATOM 680 C C . TRP A 1 89 ? 2.104 6.322 3.303 1.00 89.75 89 TRP A C 1
ATOM 682 O O . TRP A 1 89 ? 1.931 7.525 3.163 1.00 89.75 89 TRP A O 1
ATOM 692 N N . ILE A 1 90 ? 2.800 5.582 2.436 1.00 87.88 90 ILE A N 1
ATOM 693 C CA . ILE A 1 90 ? 3.697 6.174 1.426 1.00 87.88 90 ILE A CA 1
ATOM 694 C C . ILE A 1 90 ? 3.279 5.789 0.008 1.00 87.88 90 ILE A C 1
ATOM 696 O O . ILE A 1 90 ? 3.258 6.635 -0.876 1.00 87.88 90 ILE A O 1
ATOM 700 N N . CYS A 1 91 ? 2.882 4.532 -0.212 1.00 89.00 91 CYS A N 1
ATOM 701 C CA . CYS A 1 91 ? 2.553 4.012 -1.540 1.00 89.00 91 CYS A CA 1
ATOM 702 C C . CYS A 1 91 ? 1.519 4.894 -2.277 1.00 89.00 91 CYS A C 1
ATOM 704 O O . CYS A 1 91 ? 0.363 4.962 -1.836 1.00 89.00 91 CYS A O 1
ATOM 706 N N . PRO A 1 92 ? 1.879 5.510 -3.419 1.00 89.38 92 PRO A N 1
ATOM 707 C CA . PRO A 1 92 ? 1.025 6.491 -4.080 1.00 89.38 92 PRO A CA 1
ATOM 708 C C . PRO A 1 92 ? -0.140 5.819 -4.818 1.00 89.38 92 PRO A C 1
ATOM 710 O O . PRO A 1 92 ? -1.262 6.310 -4.738 1.00 89.38 92 PRO A O 1
ATOM 713 N N . LEU A 1 93 ? 0.049 4.617 -5.387 1.00 90.00 93 LEU A N 1
ATOM 714 C CA . LEU A 1 93 ? -1.062 3.802 -5.901 1.00 90.00 93 LEU A CA 1
ATOM 715 C C . LEU A 1 93 ? -2.065 3.461 -4.782 1.00 90.00 93 LEU A C 1
ATOM 717 O O . LEU A 1 93 ? -3.276 3.470 -4.989 1.00 90.00 93 LEU A O 1
ATOM 721 N N . GLY A 1 94 ? -1.583 3.185 -3.567 1.00 90.94 94 GLY A N 1
ATOM 722 C CA . GLY A 1 94 ? -2.444 2.965 -2.404 1.00 90.94 94 GLY A CA 1
ATOM 723 C C . GLY A 1 94 ? -3.219 4.219 -1.984 1.00 90.94 94 GLY A C 1
ATOM 724 O O . GLY A 1 94 ? -4.346 4.104 -1.497 1.00 90.94 94 GLY A O 1
ATOM 725 N N . SER A 1 95 ? -2.633 5.404 -2.171 1.00 91.69 95 SER A N 1
ATOM 726 C CA . SER A 1 95 ? -3.274 6.704 -1.945 1.00 91.69 95 SER A CA 1
ATOM 727 C C . SER A 1 95 ? -4.374 6.976 -2.971 1.00 91.69 95 SER A C 1
ATOM 729 O O . SER A 1 95 ? -5.490 7.301 -2.573 1.00 91.69 95 SER A O 1
ATOM 731 N N . VAL A 1 96 ? -4.103 6.743 -4.261 1.00 93.00 96 VAL A N 1
ATOM 732 C CA . VAL A 1 96 ? -5.092 6.880 -5.345 1.00 93.00 96 VAL A CA 1
ATOM 733 C C . VAL A 1 96 ? -6.273 5.933 -5.128 1.00 93.00 96 VAL A C 1
ATOM 735 O O . VAL A 1 96 ? -7.421 6.373 -5.126 1.00 93.00 96 VAL A O 1
ATOM 738 N N . GLN A 1 97 ? -6.013 4.652 -4.839 1.00 93.25 97 GLN A N 1
ATOM 739 C CA . GLN A 1 97 ? -7.080 3.687 -4.545 1.00 93.25 97 GLN A CA 1
ATOM 740 C C . GLN A 1 97 ? -7.912 4.098 -3.319 1.00 93.25 97 GLN A C 1
ATOM 742 O O . GLN A 1 97 ? -9.118 3.881 -3.295 1.00 93.25 97 GLN A O 1
ATOM 747 N N . GLU A 1 98 ? -7.302 4.695 -2.289 1.00 91.62 98 GLU A N 1
ATOM 748 C CA . GLU A 1 98 ? -8.033 5.185 -1.114 1.00 91.62 98 GLU A CA 1
ATOM 749 C C . GLU A 1 98 ? -8.899 6.414 -1.431 1.00 91.62 98 GLU A C 1
ATOM 751 O O . GLU A 1 98 ? -10.016 6.511 -0.919 1.00 91.62 98 GLU A O 1
ATOM 756 N N . ALA A 1 99 ? -8.408 7.326 -2.274 1.00 91.94 99 ALA A N 1
ATOM 757 C CA . ALA A 1 99 ? -9.156 8.491 -2.734 1.00 91.94 99 ALA A CA 1
ATOM 758 C C . ALA A 1 99 ? -10.373 8.070 -3.572 1.00 91.94 99 ALA A C 1
ATOM 760 O O . ALA A 1 99 ? -11.500 8.449 -3.250 1.00 91.94 99 ALA A O 1
ATOM 761 N N . LEU A 1 100 ? -10.174 7.188 -4.559 1.00 93.00 100 LEU A N 1
ATOM 762 C CA . LEU A 1 100 ? -11.262 6.596 -5.345 1.00 93.00 100 LEU A CA 1
ATOM 763 C C . LEU A 1 100 ? -12.265 5.871 -4.452 1.00 93.00 100 LEU A C 1
ATOM 765 O O . LEU A 1 100 ? -13.473 6.030 -4.595 1.00 93.00 100 LEU A O 1
ATOM 769 N N . ASN A 1 101 ? -11.778 5.142 -3.454 1.00 91.50 101 ASN A N 1
ATOM 770 C CA . ASN A 1 101 ? -12.647 4.462 -2.512 1.00 91.50 101 ASN A CA 1
ATOM 771 C C . ASN A 1 101 ? -13.458 5.423 -1.625 1.00 91.50 101 ASN A C 1
ATOM 773 O O . ASN A 1 101 ? -14.583 5.116 -1.230 1.00 91.50 101 ASN A O 1
ATOM 777 N N . ALA A 1 102 ? -12.915 6.590 -1.273 1.00 89.12 102 ALA A N 1
ATOM 778 C CA . ALA A 1 102 ? -13.669 7.631 -0.576 1.00 89.12 102 ALA A CA 1
ATOM 779 C C . ALA A 1 102 ? -14.800 8.197 -1.454 1.00 89.12 102 ALA A C 1
ATOM 781 O O . ALA A 1 102 ? -15.908 8.392 -0.951 1.00 89.12 102 ALA A O 1
ATOM 782 N N . ILE A 1 103 ? -14.545 8.374 -2.755 1.00 90.62 103 ILE A N 1
ATOM 783 C CA . ILE A 1 103 ? -15.546 8.794 -3.745 1.00 90.62 103 ILE A CA 1
ATOM 784 C C . ILE A 1 103 ? -16.623 7.712 -3.907 1.00 90.62 103 ILE A C 1
ATOM 786 O O . ILE A 1 103 ? -17.808 7.986 -3.725 1.00 90.62 103 ILE A O 1
ATOM 790 N N . GLY A 1 104 ? -16.230 6.458 -4.135 1.00 88.19 104 GLY A N 1
ATOM 791 C CA . GLY A 1 104 ? -17.160 5.341 -4.300 1.00 88.19 104 GLY A CA 1
ATOM 792 C C . GLY A 1 104 ? -18.044 5.101 -3.073 1.00 88.19 104 GLY A C 1
ATOM 793 O O . GLY A 1 104 ? -19.251 4.923 -3.208 1.00 88.19 104 GLY A O 1
ATOM 794 N N . ARG A 1 105 ? -17.500 5.238 -1.854 1.00 86.88 105 ARG A N 1
ATOM 795 C CA . ARG A 1 105 ? -18.295 5.224 -0.607 1.00 86.88 105 ARG A CA 1
ATOM 796 C C . ARG A 1 105 ? -19.352 6.320 -0.539 1.00 86.88 105 ARG A C 1
ATOM 798 O O . ARG A 1 105 ? -20.362 6.141 0.142 1.00 86.88 105 ARG A O 1
ATOM 805 N N . ARG A 1 106 ? -19.092 7.472 -1.161 1.00 87.75 106 ARG A N 1
ATOM 806 C CA . ARG A 1 106 ? -20.000 8.621 -1.152 1.00 87.75 106 ARG A CA 1
ATOM 807 C C . ARG A 1 106 ? -21.120 8.471 -2.177 1.00 87.75 106 ARG A C 1
ATOM 809 O O . ARG A 1 106 ? -22.237 8.883 -1.857 1.00 87.75 106 ARG A O 1
ATOM 816 N N . ILE A 1 107 ? -20.805 7.912 -3.347 1.00 89.19 107 ILE A N 1
ATOM 817 C CA . ILE A 1 107 ? -21.722 7.742 -4.484 1.00 89.19 107 ILE A CA 1
ATOM 818 C C . ILE A 1 107 ? -22.547 6.451 -4.343 1.00 89.19 107 ILE A C 1
ATOM 820 O O . ILE A 1 107 ? -23.769 6.499 -4.434 1.00 89.19 107 ILE A O 1
ATOM 824 N N . TRP A 1 108 ? -21.910 5.314 -4.037 1.00 87.25 108 TRP A N 1
ATOM 825 C CA . TRP A 1 108 ? -22.551 3.993 -3.947 1.00 87.25 108 TRP A CA 1
ATOM 826 C C . TRP A 1 108 ? -22.318 3.310 -2.587 1.00 87.25 108 TRP A C 1
ATOM 828 O O . TRP A 1 108 ? -21.626 2.291 -2.493 1.00 87.25 108 TRP A O 1
ATOM 838 N N . PRO A 1 109 ? -22.934 3.806 -1.497 1.00 82.06 109 PRO A N 1
ATOM 839 C CA . PRO A 1 109 ? -22.750 3.233 -0.162 1.00 82.06 109 PRO A CA 1
ATOM 840 C C . PRO A 1 109 ? -23.295 1.799 -0.017 1.00 82.06 109 PRO A C 1
ATOM 842 O O . PRO A 1 109 ? -22.832 1.066 0.855 1.00 82.06 109 PRO A O 1
ATOM 845 N N . GLY A 1 110 ? -24.269 1.391 -0.843 1.00 76.38 110 GLY A N 1
ATOM 846 C CA . GLY A 1 110 ? -24.910 0.069 -0.770 1.00 76.38 110 GLY A CA 1
ATOM 847 C C . GLY A 1 110 ? -24.073 -1.083 -1.337 1.00 76.38 110 GLY A C 1
ATOM 848 O O . GLY A 1 110 ? -24.136 -2.195 -0.812 1.00 76.38 110 GLY A O 1
ATOM 849 N N . LEU A 1 111 ? -23.258 -0.806 -2.362 1.00 76.00 111 LEU A N 1
ATOM 850 C CA . LEU A 1 111 ? -22.395 -1.793 -3.028 1.00 76.00 111 LEU A CA 1
ATOM 851 C C . LEU A 1 111 ? -20.981 -1.840 -2.422 1.00 76.00 111 LEU A C 1
ATOM 853 O O . LEU A 1 111 ? -20.202 -2.757 -2.676 1.00 76.00 111 LEU A O 1
ATOM 857 N N . TYR A 1 112 ? -20.655 -0.854 -1.586 1.00 80.06 112 TYR A N 1
ATOM 858 C CA . TYR A 1 112 ? -19.349 -0.719 -0.963 1.00 80.06 112 TYR A CA 1
ATOM 859 C C . TYR A 1 112 ? -18.992 -1.920 -0.073 1.00 80.06 112 TYR A C 1
ATOM 861 O O . TYR A 1 112 ? -19.690 -2.232 0.895 1.00 80.06 112 TYR A O 1
ATOM 869 N N . ASN A 1 113 ? -17.837 -2.532 -0.357 1.00 80.50 113 ASN A N 1
ATOM 870 C CA . ASN A 1 113 ? -17.209 -3.582 0.452 1.00 80.50 113 ASN A CA 1
ATOM 871 C C . ASN A 1 113 ? -18.135 -4.777 0.778 1.00 80.50 113 ASN A C 1
ATOM 873 O O . ASN A 1 113 ? -18.050 -5.374 1.853 1.00 80.50 113 ASN A O 1
ATOM 877 N N . ARG A 1 114 ? -19.036 -5.125 -0.148 1.00 76.44 114 ARG A N 1
ATOM 878 C CA . ARG A 1 114 ? -19.915 -6.299 -0.069 1.00 76.44 114 ARG A CA 1
ATOM 879 C C . ARG A 1 114 ? -19.298 -7.467 -0.843 1.00 76.44 114 ARG A C 1
ATOM 881 O O . ARG A 1 114 ? -19.672 -7.719 -1.980 1.00 76.44 114 ARG A O 1
ATOM 888 N N . ILE A 1 115 ? -18.347 -8.174 -0.234 1.00 84.44 115 ILE A N 1
ATOM 889 C CA . ILE A 1 115 ? -17.731 -9.372 -0.830 1.00 84.44 115 ILE A CA 1
ATOM 890 C C . ILE A 1 115 ? -18.097 -10.592 0.028 1.00 84.44 115 ILE A C 1
ATOM 892 O O . ILE A 1 115 ? -17.936 -10.536 1.251 1.00 84.44 115 ILE A O 1
ATOM 896 N N . PRO A 1 116 ? -18.606 -11.692 -0.559 1.00 86.88 116 PRO A N 1
ATOM 897 C CA . PRO A 1 116 ? -18.878 -12.905 0.200 1.00 86.88 116 PRO A CA 1
ATOM 898 C C . PRO A 1 116 ? -17.569 -13.515 0.724 1.00 86.88 116 PRO A C 1
ATOM 900 O O . PRO A 1 116 ? -16.560 -13.546 0.021 1.00 86.88 116 PRO A O 1
ATOM 903 N N . ARG A 1 117 ? -17.589 -14.045 1.955 1.00 84.56 117 ARG A N 1
ATOM 904 C CA . ARG A 1 117 ? -16.381 -14.515 2.668 1.00 84.56 117 ARG A CA 1
ATOM 905 C C . ARG A 1 117 ? -15.543 -15.529 1.877 1.00 84.56 117 ARG A C 1
ATOM 907 O O . ARG A 1 117 ? -14.321 -15.452 1.914 1.00 84.56 117 ARG A O 1
ATOM 914 N N . ARG A 1 118 ? -16.187 -16.444 1.142 1.00 88.25 118 ARG A N 1
ATOM 915 C CA . ARG A 1 118 ? -15.499 -17.457 0.318 1.00 88.25 118 ARG A CA 1
ATOM 916 C C . ARG A 1 118 ? -14.725 -16.833 -0.845 1.00 88.25 118 ARG A C 1
ATOM 918 O O . ARG A 1 118 ? -13.576 -17.191 -1.076 1.00 88.25 118 ARG A O 1
ATOM 925 N N . LEU A 1 119 ? -15.339 -15.871 -1.538 1.00 89.88 119 LEU A N 1
ATOM 926 C CA . LEU A 1 119 ? -14.687 -15.143 -2.627 1.00 89.88 119 LEU A CA 1
ATOM 927 C C . LEU A 1 119 ? -13.523 -14.314 -2.085 1.00 89.88 119 LEU A C 1
ATOM 929 O O . LEU A 1 119 ?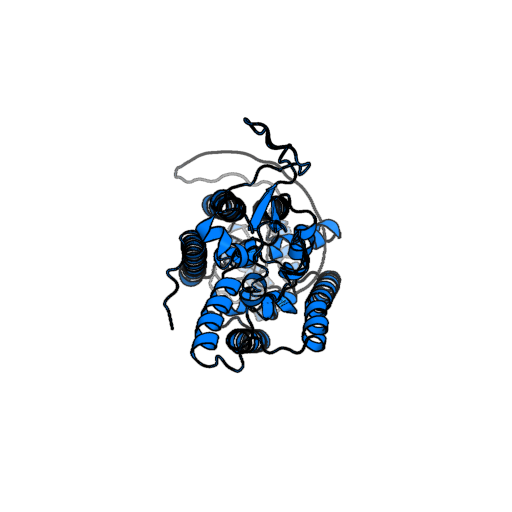 -12.439 -14.330 -2.651 1.00 89.88 119 LEU A O 1
ATOM 933 N N . GLU A 1 120 ? -13.720 -13.648 -0.946 1.00 88.38 120 GLU A N 1
ATOM 934 C CA . GLU A 1 120 ? -12.653 -12.890 -0.300 1.00 88.38 120 GLU A CA 1
ATOM 935 C C . GLU A 1 120 ? -11.438 -13.772 0.030 1.00 88.38 120 GLU A C 1
ATOM 937 O O . GLU A 1 120 ? -10.313 -13.385 -0.273 1.00 88.38 120 GLU A O 1
ATOM 942 N N . GLN A 1 121 ? -11.655 -14.967 0.589 1.00 87.19 121 GLN A N 1
ATOM 943 C CA . GLN A 1 121 ? -10.581 -15.923 0.869 1.00 87.19 121 GLN A CA 1
ATOM 944 C C . GLN A 1 121 ? -9.855 -16.362 -0.408 1.00 87.19 121 GLN A C 1
ATOM 946 O O . GLN A 1 121 ? -8.630 -16.307 -0.444 1.00 87.19 121 GLN A O 1
ATOM 951 N N . ALA A 1 122 ? -10.582 -16.719 -1.471 1.00 91.50 122 ALA A N 1
ATOM 952 C CA . ALA A 1 122 ? -9.979 -17.103 -2.749 1.00 91.50 122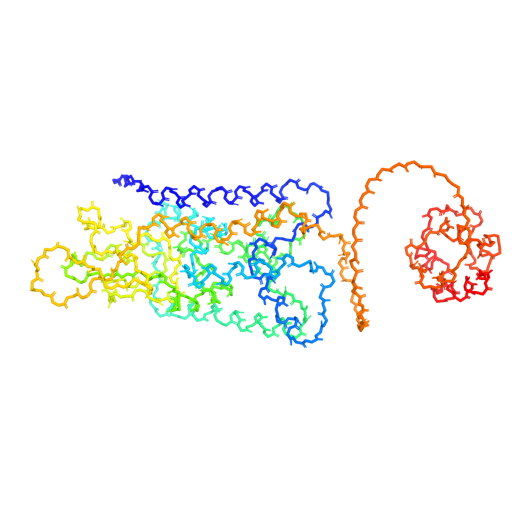 ALA A CA 1
ATOM 953 C C . ALA A 1 122 ? -9.122 -15.973 -3.353 1.00 91.50 122 ALA A C 1
ATOM 955 O O . ALA A 1 122 ? -7.973 -16.190 -3.736 1.00 91.50 122 ALA A O 1
ATOM 956 N N . LEU A 1 123 ? -9.634 -14.739 -3.361 1.00 91.25 123 LEU A N 1
ATOM 957 C CA . LEU A 1 123 ? -8.899 -13.577 -3.869 1.00 91.25 123 LEU A CA 1
ATOM 958 C C . LEU A 1 123 ? -7.680 -13.221 -3.001 1.00 91.25 123 LEU A C 1
ATOM 960 O O . LEU A 1 123 ? -6.716 -12.648 -3.502 1.00 91.25 123 LEU A O 1
ATOM 964 N N . LEU A 1 124 ? -7.678 -13.556 -1.708 1.00 89.56 124 LEU A N 1
ATOM 965 C CA . LEU A 1 124 ? -6.490 -13.393 -0.864 1.00 89.56 124 LEU A CA 1
ATOM 966 C C . LEU A 1 124 ? -5.375 -14.386 -1.217 1.00 89.56 124 LEU A C 1
ATOM 968 O O . LEU A 1 124 ? -4.210 -14.053 -1.001 1.00 89.56 124 LEU A O 1
ATOM 972 N N . TYR A 1 125 ? -5.697 -15.559 -1.775 1.00 91.19 125 TYR A N 1
ATOM 973 C CA . TYR A 1 125 ? -4.697 -16.492 -2.307 1.00 91.19 125 TYR A CA 1
ATOM 974 C C . TYR A 1 125 ? -4.132 -16.045 -3.661 1.00 91.19 125 TYR A C 1
ATOM 976 O O . TYR A 1 125 ? -2.971 -16.327 -3.956 1.00 91.19 125 TYR A O 1
ATOM 984 N N . LEU A 1 126 ? -4.897 -15.273 -4.442 1.00 92.00 126 LEU A N 1
ATOM 985 C CA . LEU A 1 126 ? -4.481 -14.793 -5.763 1.00 92.00 126 LEU A CA 1
ATOM 986 C C . LEU A 1 126 ? -3.149 -14.025 -5.728 1.00 92.00 126 LEU A C 1
ATOM 988 O O . LEU A 1 126 ? -2.293 -14.270 -6.569 1.00 92.00 126 LEU A O 1
ATOM 992 N N . LYS A 1 127 ? -2.903 -13.173 -4.725 1.00 90.62 127 LYS A N 1
ATOM 993 C CA . LYS A 1 127 ? -1.633 -12.421 -4.611 1.00 90.62 127 LYS A CA 1
ATOM 994 C C . LYS A 1 127 ? -0.409 -13.332 -4.470 1.00 90.62 127 LYS A C 1
ATOM 996 O O . LYS A 1 127 ? 0.679 -12.954 -4.892 1.00 90.62 127 LYS A O 1
ATOM 1001 N N . TRP A 1 128 ? -0.577 -14.511 -3.866 1.00 91.19 128 TRP A N 1
ATOM 1002 C CA . TRP A 1 128 ? 0.489 -15.503 -3.720 1.00 91.19 128 TRP A CA 1
ATOM 1003 C C . TRP A 1 128 ? 0.718 -16.255 -5.024 1.00 91.19 128 TRP A C 1
ATOM 1005 O O . TRP A 1 128 ? 1.866 -16.497 -5.379 1.00 91.19 128 TRP A O 1
ATOM 1015 N N . ALA A 1 129 ? -0.353 -16.546 -5.767 1.00 92.62 129 ALA A N 1
ATOM 1016 C CA . ALA A 1 129 ? -0.248 -17.081 -7.119 1.00 92.62 129 ALA A CA 1
ATOM 1017 C C . ALA A 1 129 ? 0.458 -16.086 -8.056 1.00 92.62 129 ALA A C 1
ATOM 1019 O O . ALA A 1 129 ? 1.367 -16.480 -8.779 1.00 92.62 129 ALA A O 1
ATOM 1020 N N . VAL A 1 130 ? 0.120 -14.790 -7.980 1.00 90.50 130 VAL A N 1
ATOM 1021 C CA . VAL A 1 130 ? 0.811 -13.729 -8.732 1.00 90.50 130 VAL A CA 1
ATOM 1022 C C . VAL A 1 130 ? 2.277 -13.639 -8.318 1.00 90.50 130 VAL A C 1
ATOM 1024 O O . VAL A 1 130 ? 3.137 -13.612 -9.187 1.00 90.50 130 VAL A O 1
ATOM 1027 N N . LEU A 1 131 ? 2.592 -13.647 -7.017 1.00 89.19 131 LEU A N 1
ATOM 1028 C CA . LEU A 1 131 ? 3.983 -13.640 -6.551 1.00 89.19 131 LEU A CA 1
ATOM 1029 C C . LEU A 1 131 ? 4.767 -14.850 -7.085 1.00 89.19 131 LEU A C 1
ATOM 1031 O O . LEU A 1 131 ? 5.852 -14.670 -7.627 1.00 89.19 131 LEU A O 1
ATOM 1035 N N . ALA A 1 132 ? 4.218 -16.062 -6.974 1.00 89.88 132 ALA A N 1
ATOM 1036 C CA . ALA A 1 132 ? 4.855 -17.277 -7.479 1.00 89.88 132 ALA A CA 1
ATOM 1037 C C . ALA A 1 132 ? 5.055 -17.222 -9.000 1.00 89.88 132 ALA A C 1
ATOM 1039 O O . ALA A 1 132 ? 6.136 -17.535 -9.491 1.00 89.88 132 ALA A O 1
ATOM 1040 N N . TRP A 1 133 ? 4.044 -16.763 -9.742 1.00 89.31 133 TRP A N 1
ATOM 1041 C CA . TRP A 1 133 ? 4.132 -16.578 -11.187 1.00 89.31 133 TRP A CA 1
ATOM 1042 C C . TRP A 1 133 ? 5.220 -15.571 -11.564 1.00 89.31 133 TRP A C 1
ATOM 1044 O O . TRP A 1 133 ? 6.058 -15.882 -12.405 1.00 89.31 133 TRP A O 1
ATOM 1054 N N . VAL A 1 134 ? 5.273 -14.412 -10.901 1.00 85.06 134 VAL A N 1
ATOM 1055 C CA . VAL A 1 134 ? 6.300 -13.393 -11.151 1.00 85.06 134 VAL A CA 1
ATOM 1056 C C . VAL A 1 134 ? 7.696 -13.938 -10.862 1.00 85.06 134 VAL A C 1
ATOM 1058 O O . VAL A 1 134 ? 8.589 -13.729 -11.677 1.00 85.06 134 VAL A O 1
ATOM 1061 N N . LEU A 1 135 ? 7.891 -14.683 -9.770 1.00 83.19 135 LEU A N 1
ATOM 1062 C CA . LEU A 1 135 ? 9.186 -15.296 -9.452 1.00 83.19 135 LEU A CA 1
ATOM 1063 C C . LEU A 1 135 ? 9.608 -16.320 -10.514 1.00 83.19 135 LEU A C 1
ATOM 1065 O O . LEU A 1 135 ? 10.738 -16.271 -10.985 1.00 83.19 135 LEU A O 1
ATOM 1069 N N . VAL A 1 136 ? 8.697 -17.196 -10.951 1.00 85.44 136 VAL A N 1
ATOM 1070 C CA . VAL A 1 136 ? 8.983 -18.203 -11.988 1.00 85.44 136 VAL A CA 1
ATOM 1071 C C . VAL A 1 136 ? 9.274 -17.556 -13.346 1.00 85.44 136 VAL A C 1
ATOM 1073 O O . VAL A 1 136 ? 10.191 -17.979 -14.045 1.00 85.44 136 VAL A O 1
ATOM 1076 N N . GLN A 1 137 ? 8.512 -16.535 -13.742 1.00 83.38 137 GLN A N 1
ATOM 1077 C CA . GLN A 1 137 ? 8.722 -15.861 -15.028 1.00 83.38 137 GLN A CA 1
ATOM 1078 C C . GLN A 1 137 ? 9.991 -15.016 -15.028 1.00 83.38 137 GLN A C 1
ATOM 1080 O O . GLN A 1 137 ? 10.736 -15.046 -16.005 1.00 83.38 137 GLN A O 1
ATOM 1085 N N . THR A 1 138 ? 10.282 -14.321 -13.928 1.00 76.75 138 THR A N 1
ATOM 1086 C CA . THR A 1 138 ? 11.550 -13.597 -13.770 1.00 76.75 138 THR A CA 1
ATOM 1087 C C . THR A 1 138 ? 12.722 -14.576 -13.830 1.00 76.75 138 THR A C 1
ATOM 1089 O O . THR A 1 138 ? 13.684 -14.315 -14.544 1.00 76.75 138 THR A O 1
ATOM 1092 N N . ALA A 1 139 ? 12.598 -15.744 -13.188 1.00 77.88 139 ALA A N 1
ATOM 1093 C CA . ALA A 1 139 ? 13.612 -16.795 -13.231 1.00 77.88 139 ALA A CA 1
ATOM 1094 C C . ALA A 1 139 ? 13.881 -17.343 -14.634 1.00 77.88 139 ALA A C 1
ATOM 1096 O O . ALA A 1 139 ? 15.019 -17.641 -14.969 1.00 77.88 139 ALA A O 1
ATOM 1097 N N . ARG A 1 140 ? 12.844 -17.476 -15.466 1.00 83.12 140 ARG A N 1
ATOM 1098 C CA . ARG A 1 140 ? 12.998 -17.996 -16.832 1.00 83.12 140 ARG A CA 1
ATOM 1099 C C . ARG A 1 140 ? 13.445 -16.958 -17.849 1.00 83.12 140 ARG A C 1
ATOM 1101 O O . ARG A 1 140 ? 14.072 -17.324 -18.833 1.00 83.12 140 ARG A O 1
ATOM 1108 N N . SER A 1 141 ? 13.052 -15.701 -17.669 1.00 70.38 141 SER A N 1
ATOM 1109 C CA . SER A 1 141 ? 13.231 -14.670 -18.697 1.00 70.38 141 SER A CA 1
ATOM 1110 C C . SER A 1 141 ? 14.342 -13.671 -18.390 1.00 70.38 141 SER A C 1
ATOM 1112 O O . SER A 1 141 ? 14.653 -12.862 -19.261 1.00 70.38 141 SER A O 1
ATOM 1114 N N . ALA A 1 142 ? 14.890 -13.675 -17.165 1.00 67.81 142 ALA A N 1
ATOM 1115 C CA . ALA A 1 142 ? 15.793 -12.642 -16.645 1.00 67.81 142 ALA A CA 1
ATOM 1116 C C . ALA A 1 142 ? 15.258 -11.201 -16.847 1.00 67.81 142 ALA A C 1
ATOM 1118 O O . ALA A 1 142 ? 16.008 -10.227 -16.814 1.00 67.81 142 ALA A O 1
ATOM 1119 N N . ARG A 1 143 ? 13.940 -11.050 -17.060 1.00 66.62 143 ARG A N 1
ATOM 1120 C CA . ARG A 1 143 ? 13.238 -9.781 -17.286 1.00 66.62 143 ARG A CA 1
ATOM 1121 C C . ARG A 1 143 ? 12.086 -9.637 -16.292 1.00 66.62 143 ARG A C 1
ATOM 1123 O O . ARG A 1 143 ? 11.413 -10.611 -15.951 1.00 66.62 143 ARG A O 1
ATOM 1130 N N . LEU A 1 144 ? 11.810 -8.404 -15.859 1.00 68.38 144 LEU A N 1
ATOM 1131 C CA . LEU A 1 144 ? 10.633 -8.091 -15.039 1.00 68.38 144 LEU A CA 1
ATOM 1132 C C . LEU A 1 144 ? 9.362 -8.068 -15.906 1.00 68.38 144 LEU A C 1
ATOM 1134 O O . LEU A 1 144 ? 8.823 -7.008 -16.205 1.00 68.38 144 LEU A O 1
ATOM 1138 N N . VAL A 1 145 ? 8.826 -9.246 -16.244 1.00 72.62 145 VAL A N 1
ATOM 1139 C CA . VAL A 1 145 ? 7.537 -9.393 -16.964 1.00 72.62 145 VAL A CA 1
ATOM 1140 C C . VAL A 1 145 ? 6.382 -8.697 -16.227 1.00 72.62 145 VAL A C 1
ATOM 1142 O O . VAL A 1 145 ? 5.402 -8.264 -16.826 1.00 72.62 145 VAL A O 1
ATOM 1145 N N . PHE A 1 146 ? 6.494 -8.553 -14.905 1.00 78.38 146 PHE A N 1
ATOM 1146 C CA . PHE A 1 146 ? 5.486 -7.882 -14.088 1.00 78.38 146 PHE A CA 1
ATOM 1147 C C . PHE A 1 146 ? 5.332 -6.386 -14.398 1.00 78.38 146 PHE A C 1
ATOM 1149 O O . PHE A 1 146 ? 4.267 -5.836 -14.135 1.00 78.38 146 PHE A O 1
ATOM 1156 N N . GLN A 1 147 ? 6.357 -5.728 -14.952 1.00 73.44 147 GLN A N 1
ATOM 1157 C CA . GLN A 1 147 ? 6.326 -4.288 -15.221 1.00 73.44 147 GLN A CA 1
ATOM 1158 C C . GLN A 1 147 ? 5.176 -3.905 -16.159 1.00 73.44 147 GLN A C 1
ATOM 1160 O O . GLN A 1 147 ? 4.470 -2.937 -15.884 1.00 73.44 147 GLN A O 1
ATOM 1165 N N . ASP A 1 148 ? 4.936 -4.705 -17.196 1.00 75.75 148 ASP A N 1
ATOM 1166 C CA . ASP A 1 148 ? 3.890 -4.434 -18.188 1.00 75.75 148 ASP A CA 1
ATOM 1167 C C . ASP A 1 148 ? 2.480 -4.531 -17.581 1.00 75.75 148 ASP A C 1
ATOM 1169 O O . ASP A 1 148 ? 1.538 -3.878 -18.032 1.00 75.75 148 ASP A O 1
ATOM 1173 N N . TRP A 1 149 ? 2.334 -5.319 -16.513 1.00 80.69 149 TRP A N 1
ATOM 1174 C CA . TRP A 1 149 ? 1.063 -5.592 -15.842 1.00 80.69 149 TRP A CA 1
ATOM 1175 C C . TRP A 1 149 ? 0.894 -4.811 -14.533 1.00 80.69 149 TRP A C 1
ATOM 1177 O O . TRP A 1 149 ? -0.155 -4.921 -13.898 1.00 80.69 149 TRP A O 1
ATOM 1187 N N . ASP A 1 150 ? 1.889 -4.027 -14.105 1.00 84.94 150 ASP A N 1
ATOM 1188 C CA . ASP A 1 150 ? 1.832 -3.301 -12.838 1.00 84.94 150 ASP A CA 1
ATOM 1189 C C . ASP A 1 150 ? 1.021 -1.998 -12.984 1.00 84.94 150 ASP A C 1
ATOM 1191 O O . ASP A 1 150 ? 1.494 -1.035 -13.598 1.00 84.94 150 ASP A O 1
ATOM 1195 N N . PRO A 1 151 ? -0.180 -1.891 -12.380 1.00 85.62 151 PRO A N 1
ATOM 1196 C CA . PRO A 1 151 ? -0.955 -0.660 -12.397 1.00 85.62 151 PRO A CA 1
ATOM 1197 C C . PRO A 1 151 ? -0.252 0.491 -11.679 1.00 85.62 151 PRO A C 1
ATOM 1199 O O . PRO A 1 151 ? -0.645 1.629 -11.884 1.00 85.62 151 PRO A O 1
ATOM 1202 N N . TYR A 1 152 ? 0.757 0.255 -10.832 1.00 85.19 152 TYR A N 1
ATOM 1203 C CA . TYR A 1 152 ? 1.589 1.346 -10.325 1.00 85.19 152 TYR A CA 1
ATOM 1204 C C . TYR A 1 152 ? 2.383 1.985 -11.469 1.00 85.19 152 TYR A C 1
ATOM 1206 O O . TYR A 1 152 ? 2.260 3.187 -11.683 1.00 85.19 152 TYR A O 1
ATOM 1214 N N . TYR A 1 153 ? 3.149 1.188 -12.218 1.00 81.06 153 TYR A N 1
ATOM 1215 C CA . TYR A 1 153 ? 3.989 1.678 -13.313 1.00 81.06 153 TYR A CA 1
ATOM 1216 C C . TYR A 1 153 ? 3.146 2.353 -14.401 1.00 81.06 153 TYR A C 1
ATOM 1218 O O . TYR A 1 153 ? 3.381 3.511 -14.749 1.00 81.06 153 TYR A O 1
ATOM 1226 N N . ASN A 1 154 ? 2.092 1.666 -14.841 1.00 86.12 154 ASN A N 1
ATOM 1227 C CA . ASN A 1 154 ? 1.214 2.128 -15.911 1.00 86.12 154 ASN A CA 1
ATOM 1228 C C . ASN A 1 154 ? 0.391 3.369 -15.528 1.00 86.12 154 ASN A C 1
ATOM 1230 O O . ASN A 1 154 ? 0.151 4.227 -16.371 1.00 86.12 154 ASN A O 1
ATOM 1234 N N . LEU A 1 155 ? -0.014 3.515 -14.258 1.00 84.50 155 LEU A N 1
ATOM 1235 C CA . LEU A 1 155 ? -0.769 4.691 -13.810 1.00 84.50 155 LEU A CA 1
ATOM 1236 C C . LEU A 1 155 ? 0.059 5.977 -13.868 1.00 84.50 155 LEU A C 1
ATOM 1238 O O . LEU A 1 155 ? -0.482 7.025 -14.206 1.00 84.50 155 LEU A O 1
ATOM 1242 N N . PHE A 1 156 ? 1.344 5.921 -13.514 1.00 79.81 156 PHE A N 1
ATOM 1243 C CA . PHE A 1 156 ? 2.197 7.113 -13.531 1.00 79.81 156 PHE A CA 1
ATOM 1244 C C . PHE A 1 156 ? 2.772 7.399 -14.920 1.00 79.81 156 PHE A C 1
ATOM 1246 O O . PHE A 1 156 ? 3.004 8.558 -15.233 1.00 79.81 156 PHE A O 1
ATOM 1253 N N . ARG A 1 157 ? 2.911 6.383 -15.778 1.00 78.12 157 ARG A N 1
ATOM 1254 C CA . ARG A 1 157 ? 3.327 6.530 -17.183 1.00 78.12 157 ARG A CA 1
ATOM 1255 C C . ARG A 1 157 ? 2.177 6.670 -18.179 1.00 78.12 157 ARG A C 1
ATOM 1257 O O . ARG A 1 157 ? 2.413 6.666 -19.375 1.00 78.12 157 ARG A O 1
ATOM 1264 N N . ILE A 1 158 ? 0.946 6.872 -17.713 1.00 78.75 158 ILE A N 1
ATOM 1265 C CA . ILE A 1 158 ? -0.227 7.070 -18.584 1.00 78.75 158 ILE A CA 1
ATOM 1266 C C . ILE A 1 158 ? -0.063 8.228 -19.584 1.00 78.75 158 ILE A C 1
ATOM 1268 O O . ILE A 1 158 ? -0.715 8.225 -20.621 1.00 78.75 158 ILE A O 1
ATOM 1272 N N . TRP A 1 159 ? 0.806 9.192 -19.268 1.00 73.00 159 TRP A N 1
ATOM 1273 C CA . TRP A 1 159 ? 1.123 10.372 -20.080 1.00 73.00 159 TRP A CA 1
ATOM 1274 C C . TRP A 1 159 ? 2.210 10.127 -21.133 1.00 73.00 159 TRP A C 1
ATOM 1276 O O . TRP A 1 159 ? 2.403 10.961 -22.008 1.00 73.00 159 TRP A O 1
ATOM 1286 N N . THR A 1 160 ? 2.957 9.031 -21.011 1.00 69.19 160 THR A N 1
ATOM 1287 C CA . THR A 1 160 ? 4.008 8.640 -21.953 1.00 69.19 160 THR A CA 1
ATOM 1288 C C . THR A 1 160 ? 3.438 7.531 -22.828 1.00 69.19 160 THR A C 1
ATOM 1290 O O . THR A 1 160 ? 3.043 6.501 -22.284 1.00 69.19 160 THR A O 1
ATOM 1293 N N . ASP A 1 161 ? 3.409 7.695 -24.152 1.00 61.25 161 ASP A N 1
ATOM 1294 C CA . ASP A 1 161 ? 2.832 6.731 -25.117 1.00 61.25 161 ASP A CA 1
ATOM 1295 C C . ASP A 1 161 ? 3.577 5.368 -25.192 1.00 61.25 161 ASP A C 1
ATOM 1297 O O . ASP A 1 161 ? 3.428 4.599 -26.137 1.00 61.25 161 ASP A O 1
ATOM 1301 N N . GLU A 1 162 ? 4.387 5.038 -24.183 1.00 68.06 162 GLU A N 1
ATOM 1302 C CA . GLU A 1 162 ? 5.189 3.815 -24.050 1.00 68.06 162 GLU A CA 1
ATOM 1303 C C . GLU A 1 162 ? 4.430 2.652 -23.374 1.00 68.06 162 GLU A C 1
ATOM 1305 O O . GLU A 1 162 ? 5.007 1.592 -23.127 1.00 68.06 162 GLU A O 1
ATOM 1310 N N . VAL A 1 163 ? 3.152 2.824 -23.016 1.00 73.38 163 VAL A N 1
ATOM 1311 C CA . VAL A 1 163 ? 2.397 1.828 -22.237 1.00 73.38 163 VAL A CA 1
ATOM 1312 C C . VAL A 1 163 ? 1.679 0.828 -23.148 1.00 73.38 163 VAL A C 1
ATOM 1314 O O . VAL A 1 163 ? 0.887 1.188 -24.017 1.00 73.38 163 VAL A O 1
ATOM 1317 N N . ALA A 1 164 ? 1.901 -0.465 -22.904 1.00 76.88 164 ALA A N 1
ATOM 1318 C CA . ALA A 1 164 ? 1.205 -1.539 -23.606 1.00 76.88 164 ALA A CA 1
ATOM 1319 C C . ALA A 1 164 ? -0.317 -1.509 -23.351 1.00 76.88 164 ALA A C 1
ATOM 1321 O O . ALA A 1 164 ? -0.780 -1.205 -22.248 1.00 76.88 164 ALA A O 1
ATOM 1322 N N . MET A 1 165 ? -1.115 -1.931 -24.341 1.00 81.50 165 MET A N 1
ATOM 1323 C CA . MET A 1 165 ? -2.584 -2.004 -24.225 1.00 81.50 165 MET A CA 1
ATOM 1324 C C . MET A 1 165 ? -3.055 -2.824 -23.009 1.00 81.50 165 MET A C 1
ATOM 1326 O O . MET A 1 165 ? -4.040 -2.474 -22.355 1.00 81.50 165 MET A O 1
ATOM 1330 N N . SER A 1 166 ? -2.333 -3.897 -22.671 1.00 82.00 166 SER A N 1
ATOM 1331 C CA . SER A 1 166 ? -2.588 -4.717 -21.480 1.00 82.00 166 SER A CA 1
ATOM 1332 C C . SER A 1 166 ? -2.436 -3.917 -20.182 1.00 82.00 166 SER A C 1
ATOM 1334 O O . SER A 1 166 ? -3.253 -4.062 -19.270 1.00 82.00 166 SER A O 1
ATOM 1336 N N . GLY A 1 167 ? -1.448 -3.024 -20.109 1.00 84.25 167 GLY A N 1
ATOM 1337 C CA . GLY A 1 167 ? -1.191 -2.171 -18.954 1.00 84.25 167 GLY A CA 1
ATOM 1338 C C . GLY A 1 167 ? -2.313 -1.169 -18.685 1.00 84.25 167 GLY A C 1
ATOM 1339 O O . GLY A 1 167 ? -2.744 -1.004 -17.535 1.00 84.25 167 GLY A O 1
ATOM 1340 N N . TYR A 1 168 ? -2.865 -0.567 -19.743 1.00 85.75 168 TYR A N 1
ATOM 1341 C CA . TYR A 1 168 ? -4.054 0.284 -19.644 1.00 85.75 168 TYR A CA 1
ATOM 1342 C C . TYR A 1 168 ? -5.271 -0.493 -19.149 1.00 85.75 168 TYR A C 1
ATOM 1344 O O . TYR A 1 168 ? -5.956 -0.033 -18.233 1.00 85.75 168 TYR A O 1
ATOM 1352 N N . ALA A 1 169 ? -5.512 -1.689 -19.693 1.00 89.81 169 ALA A N 1
ATOM 1353 C CA . ALA A 1 169 ? -6.635 -2.527 -19.285 1.00 89.81 169 ALA A CA 1
ATOM 1354 C C . ALA A 1 169 ? -6.563 -2.885 -17.789 1.00 89.81 169 ALA A C 1
ATOM 1356 O O . ALA A 1 169 ? -7.528 -2.676 -17.052 1.00 89.81 169 ALA A O 1
ATOM 1357 N N . VAL A 1 170 ? -5.406 -3.350 -17.303 1.00 90.75 170 VAL A N 1
ATOM 1358 C CA . VAL A 1 170 ? -5.218 -3.715 -15.885 1.00 90.75 170 VAL A CA 1
ATOM 1359 C C . VAL A 1 170 ? -5.365 -2.504 -14.965 1.00 90.75 170 VAL A C 1
ATOM 1361 O O . VAL A 1 170 ? -5.979 -2.601 -13.895 1.00 90.75 170 VAL A O 1
ATOM 1364 N N . THR A 1 171 ? -4.829 -1.354 -15.374 1.00 91.19 171 THR A N 1
ATOM 1365 C CA . THR A 1 171 ? -4.929 -0.110 -14.604 1.00 91.19 171 THR A CA 1
ATOM 1366 C C . THR A 1 171 ? -6.374 0.363 -14.531 1.00 91.19 171 THR A C 1
ATOM 1368 O O . THR A 1 171 ? -6.875 0.598 -13.432 1.00 91.19 171 THR A O 1
ATOM 1371 N N . ALA A 1 172 ? -7.084 0.414 -15.659 1.00 91.88 172 ALA A N 1
ATOM 1372 C CA . ALA A 1 172 ? -8.493 0.792 -15.712 1.00 91.88 172 ALA A CA 1
ATOM 1373 C C . ALA A 1 172 ? -9.350 -0.117 -14.821 1.00 91.88 172 ALA A C 1
ATOM 1375 O O . ALA A 1 172 ? -10.084 0.373 -13.962 1.00 91.88 172 ALA A O 1
ATOM 1376 N N . VAL A 1 173 ? -9.187 -1.440 -14.936 1.00 93.81 173 VAL A N 1
ATOM 1377 C CA . VAL A 1 173 ? -9.872 -2.421 -14.080 1.00 93.81 173 VAL A CA 1
ATOM 1378 C C . VAL A 1 173 ? -9.551 -2.165 -12.604 1.00 93.81 173 VAL A C 1
ATOM 1380 O O . VAL A 1 173 ? -10.458 -2.093 -11.775 1.00 93.81 173 VAL A O 1
ATOM 1383 N N . THR A 1 174 ? -8.282 -1.942 -12.257 1.00 93.19 174 THR A N 1
ATOM 1384 C CA . THR A 1 174 ? -7.863 -1.646 -10.878 1.00 93.19 174 THR A CA 1
ATOM 1385 C C . THR A 1 174 ? -8.527 -0.383 -10.322 1.00 93.19 174 THR A C 1
ATOM 1387 O O . THR A 1 174 ? -9.018 -0.391 -9.187 1.00 93.19 174 THR A O 1
ATOM 1390 N N . LEU A 1 175 ? -8.567 0.705 -11.096 1.00 93.19 175 LEU A N 1
ATOM 1391 C CA . LEU A 1 175 ? -9.184 1.966 -10.680 1.00 93.19 175 LEU A CA 1
ATOM 1392 C C . LEU A 1 175 ? -10.706 1.825 -10.542 1.00 93.19 175 LEU A C 1
ATOM 1394 O O . LEU A 1 175 ? -11.265 2.264 -9.536 1.00 93.19 175 LEU A O 1
ATOM 1398 N N . LEU A 1 176 ? -11.365 1.139 -11.480 1.00 93.12 176 LEU A N 1
ATOM 1399 C CA . LEU A 1 176 ? -12.803 0.863 -11.423 1.00 93.12 176 LEU A CA 1
ATOM 1400 C C . LEU A 1 176 ? -13.168 0.026 -10.192 1.00 93.12 176 LEU A C 1
ATOM 1402 O O . LEU A 1 176 ? -14.059 0.400 -9.428 1.00 93.12 176 LEU A O 1
ATOM 1406 N N . LEU A 1 177 ? -12.436 -1.061 -9.926 1.00 92.62 177 LEU A N 1
ATOM 1407 C CA . LEU A 1 177 ? -12.658 -1.879 -8.730 1.00 92.62 177 LEU A CA 1
ATOM 1408 C C . LEU A 1 177 ? -12.424 -1.082 -7.440 1.00 92.62 177 LEU A C 1
ATOM 1410 O O . LEU A 1 177 ? -13.052 -1.379 -6.423 1.00 92.62 177 LEU A O 1
ATOM 1414 N N . SER A 1 178 ? -11.556 -0.065 -7.460 1.00 93.56 178 SER A N 1
ATOM 1415 C CA . SER A 1 178 ? -11.234 0.743 -6.273 1.00 93.56 178 SER A CA 1
ATOM 1416 C C . SER A 1 178 ? -12.405 1.597 -5.782 1.00 93.56 178 SER A C 1
ATOM 1418 O O . SER A 1 178 ? -12.454 1.958 -4.601 1.00 93.56 178 SER A O 1
ATOM 1420 N N . LEU A 1 179 ? -13.381 1.872 -6.654 1.00 91.94 179 LEU A N 1
ATOM 1421 C CA . LEU A 1 179 ? -14.631 2.540 -6.287 1.00 91.94 179 LEU A CA 1
ATOM 1422 C C . LEU A 1 179 ? -15.494 1.655 -5.369 1.00 91.94 179 LEU A C 1
ATOM 1424 O O . LEU A 1 179 ? -16.100 2.151 -4.419 1.00 91.94 179 LEU A O 1
ATOM 1428 N N . PHE A 1 180 ? -15.511 0.341 -5.599 1.00 91.25 180 PHE A N 1
ATOM 1429 C CA . PHE A 1 180 ? -16.370 -0.599 -4.866 1.00 91.25 180 PHE A CA 1
ATOM 1430 C C . PHE A 1 180 ? -15.644 -1.294 -3.712 1.00 91.25 180 PHE A C 1
ATOM 1432 O O . PHE A 1 180 ? -16.220 -1.529 -2.643 1.00 91.25 180 PHE A O 1
ATOM 1439 N N . ILE A 1 181 ? -14.364 -1.602 -3.911 1.00 91.19 181 ILE A N 1
ATOM 1440 C CA . ILE A 1 181 ? -13.532 -2.368 -2.990 1.00 91.19 181 ILE A CA 1
ATOM 1441 C C . ILE A 1 181 ? -12.408 -1.464 -2.474 1.00 91.19 181 ILE A C 1
ATOM 1443 O O . ILE A 1 181 ? -11.736 -0.803 -3.261 1.00 91.19 181 ILE A O 1
ATOM 1447 N N . PRO A 1 182 ? -12.149 -1.414 -1.158 1.00 89.31 182 PRO A N 1
ATOM 1448 C CA . PRO A 1 182 ? -10.985 -0.708 -0.641 1.00 89.31 182 PRO A CA 1
ATOM 1449 C C . PRO A 1 182 ? -9.689 -1.410 -1.073 1.00 89.31 182 PRO A C 1
ATOM 1451 O O . PRO A 1 182 ? -9.415 -2.538 -0.664 1.00 89.31 182 PRO A O 1
ATOM 1454 N N . ARG A 1 183 ? -8.866 -0.703 -1.859 1.00 90.56 183 ARG A N 1
ATOM 1455 C CA . ARG A 1 183 ? -7.506 -1.114 -2.259 1.00 90.56 183 ARG A CA 1
ATOM 1456 C C . ARG A 1 183 ? -7.440 -2.513 -2.915 1.00 90.56 183 ARG A C 1
ATOM 1458 O O . ARG A 1 183 ? -6.670 -3.354 -2.439 1.00 90.56 183 ARG A O 1
ATOM 1465 N N . PRO A 1 184 ? -8.224 -2.787 -3.977 1.00 92.56 184 PRO A N 1
ATOM 1466 C CA . PRO A 1 184 ? -8.365 -4.119 -4.572 1.00 92.56 184 PRO A CA 1
ATOM 1467 C C . PRO A 1 184 ? -7.024 -4.701 -5.021 1.00 92.56 184 PRO A C 1
ATOM 1469 O O . PRO A 1 184 ? -6.703 -5.838 -4.680 1.00 92.56 184 PRO A O 1
ATOM 1472 N N . PHE A 1 185 ? -6.192 -3.911 -5.701 1.00 92.12 185 PHE A N 1
ATOM 1473 C CA . PHE A 1 185 ? -4.916 -4.396 -6.217 1.00 92.12 185 PHE A CA 1
ATOM 1474 C C . PHE A 1 185 ? -3.929 -4.709 -5.091 1.00 92.12 185 PHE A C 1
ATOM 1476 O O . PHE A 1 185 ? -3.379 -5.807 -5.022 1.00 92.12 185 PHE A O 1
ATOM 1483 N N . CYS A 1 186 ? -3.765 -3.790 -4.131 1.00 89.19 186 CYS A N 1
ATOM 1484 C CA . CYS A 1 186 ? -2.872 -4.005 -2.985 1.00 89.19 186 CYS A CA 1
ATOM 1485 C C . CYS A 1 186 ? -3.314 -5.167 -2.079 1.00 89.19 186 CYS A C 1
ATOM 1487 O O . CYS A 1 186 ? -2.504 -5.679 -1.298 1.00 89.19 186 CYS A O 1
ATOM 1489 N N . ARG A 1 187 ? -4.598 -5.534 -2.133 1.00 89.69 187 ARG A N 1
ATOM 1490 C CA . ARG A 1 187 ? -5.194 -6.600 -1.331 1.00 89.69 187 ARG A CA 1
ATOM 1491 C C . ARG A 1 187 ? -5.114 -7.966 -2.012 1.00 89.69 187 ARG A C 1
ATOM 1493 O O . ARG A 1 187 ? -4.833 -8.935 -1.310 1.00 89.69 187 ARG A O 1
ATOM 1500 N N . TYR A 1 188 ? -5.337 -8.031 -3.325 1.00 91.62 188 TYR A N 1
ATOM 1501 C CA . TYR A 1 188 ? -5.570 -9.293 -4.036 1.00 91.62 188 TYR A CA 1
ATOM 1502 C C . TYR A 1 188 ? -4.546 -9.646 -5.116 1.00 91.62 188 TYR A C 1
ATOM 1504 O O . TYR A 1 188 ? -4.427 -10.821 -5.431 1.00 91.62 188 TYR A O 1
ATOM 1512 N N . ALA A 1 189 ? -3.794 -8.689 -5.666 1.00 91.19 189 ALA A N 1
ATOM 1513 C CA . ALA A 1 189 ? -2.920 -8.955 -6.817 1.00 91.19 189 ALA A CA 1
ATOM 1514 C C . ALA A 1 189 ? -1.471 -8.477 -6.638 1.00 91.19 189 ALA A C 1
ATOM 1516 O O . ALA A 1 189 ? -0.576 -8.987 -7.295 1.00 91.19 189 ALA A O 1
ATOM 1517 N N . CYS A 1 190 ? -1.208 -7.526 -5.740 1.00 90.69 190 CYS A N 1
ATOM 1518 C CA . CYS A 1 190 ? 0.115 -6.922 -5.598 1.00 90.69 190 CYS A CA 1
ATOM 1519 C C . CYS A 1 190 ? 1.153 -7.912 -5.009 1.00 90.69 190 CYS A C 1
ATOM 1521 O O . CYS A 1 190 ? 1.044 -8.245 -3.819 1.00 90.69 190 CYS A O 1
ATOM 1523 N N . PRO A 1 191 ? 2.196 -8.316 -5.769 1.00 88.81 191 PRO A N 1
ATOM 1524 C CA . PRO A 1 191 ? 3.220 -9.256 -5.304 1.00 88.81 191 PRO A CA 1
ATOM 1525 C C . PRO A 1 191 ? 4.087 -8.643 -4.197 1.00 88.81 191 PRO A C 1
ATOM 1527 O O . PRO A 1 191 ? 4.334 -9.285 -3.176 1.00 88.81 191 PRO A O 1
ATOM 1530 N N . LEU A 1 192 ? 4.433 -7.354 -4.313 1.00 85.00 192 LEU A N 1
ATOM 1531 C CA . LEU A 1 192 ? 5.095 -6.597 -3.244 1.00 85.00 192 LEU A CA 1
ATOM 1532 C C . LEU A 1 192 ? 4.245 -6.583 -1.964 1.00 85.00 192 LEU A C 1
ATOM 1534 O O . LEU A 1 192 ? 4.754 -6.662 -0.848 1.00 85.00 192 LEU A O 1
ATOM 1538 N N . GLY A 1 193 ? 2.922 -6.515 -2.111 1.00 87.00 193 GLY A N 1
ATOM 1539 C CA . GLY A 1 193 ? 1.989 -6.601 -0.998 1.00 87.00 193 GLY A CA 1
ATOM 1540 C C . GLY A 1 193 ? 2.003 -7.969 -0.310 1.00 87.00 193 GLY A C 1
ATOM 1541 O O . GLY A 1 193 ? 1.830 -8.015 0.911 1.00 87.00 193 GLY A O 1
ATOM 1542 N N . ALA A 1 194 ? 2.186 -9.060 -1.055 1.00 88.44 194 ALA A N 1
ATOM 1543 C CA . ALA A 1 194 ? 2.334 -10.402 -0.498 1.00 88.44 194 ALA A CA 1
ATOM 1544 C C . ALA A 1 194 ? 3.657 -10.525 0.273 1.00 88.44 194 ALA A C 1
ATOM 1546 O O . ALA A 1 194 ? 3.638 -10.854 1.460 1.00 88.44 194 ALA A O 1
ATOM 1547 N N . PHE A 1 195 ? 4.768 -10.125 -0.353 1.00 87.75 195 PHE A N 1
ATOM 1548 C CA . PHE A 1 195 ? 6.102 -10.144 0.250 1.00 87.75 195 PHE A CA 1
ATOM 1549 C C . PHE A 1 195 ? 6.181 -9.296 1.530 1.00 87.75 195 PHE A C 1
ATOM 1551 O O . PHE A 1 195 ? 6.483 -9.810 2.606 1.00 87.75 195 PHE A O 1
ATOM 1558 N N . ASN A 1 196 ? 5.788 -8.019 1.465 1.00 86.88 196 ASN A N 1
ATOM 1559 C CA . ASN A 1 196 ? 5.798 -7.118 2.626 1.00 86.88 196 ASN A CA 1
ATOM 1560 C C . ASN A 1 196 ? 4.869 -7.596 3.754 1.00 86.88 196 ASN A C 1
ATOM 1562 O O . ASN A 1 196 ? 5.053 -7.235 4.915 1.00 86.88 196 ASN A O 1
ATOM 1566 N N . GLY A 1 197 ? 3.844 -8.387 3.420 1.00 87.31 197 GLY A N 1
ATOM 1567 C CA . GLY A 1 197 ? 2.921 -8.961 4.391 1.00 87.31 197 GLY A CA 1
ATOM 1568 C C . GLY A 1 197 ? 3.572 -9.997 5.306 1.00 87.31 197 GLY A C 1
ATOM 1569 O O . GLY A 1 197 ? 3.194 -10.073 6.472 1.00 87.31 197 GLY A O 1
ATOM 1570 N N . LEU A 1 198 ? 4.582 -10.735 4.832 1.00 87.94 198 LEU A N 1
ATOM 1571 C CA . LEU A 1 198 ? 5.326 -11.701 5.653 1.00 87.94 198 LEU A CA 1
ATOM 1572 C C . LEU A 1 198 ? 5.997 -11.019 6.851 1.00 87.94 198 LEU A C 1
ATOM 1574 O O . LEU A 1 198 ? 5.967 -11.526 7.973 1.00 87.94 198 LEU A O 1
ATOM 1578 N N . PHE A 1 199 ? 6.505 -9.804 6.642 1.00 86.38 199 PHE A N 1
ATOM 1579 C CA . PHE A 1 199 ? 7.149 -9.015 7.687 1.00 86.38 199 PHE A CA 1
ATOM 1580 C C . PHE A 1 199 ? 6.177 -8.501 8.754 1.00 86.38 199 PHE A C 1
ATOM 1582 O O . PHE A 1 199 ? 6.616 -8.141 9.841 1.00 86.38 199 PHE A O 1
ATOM 1589 N N . ASN A 1 200 ? 4.857 -8.504 8.529 1.00 85.12 200 ASN A N 1
ATOM 1590 C CA . ASN A 1 200 ? 3.912 -8.126 9.587 1.00 85.12 200 ASN A CA 1
ATOM 1591 C C . ASN A 1 200 ? 3.926 -9.084 10.779 1.00 85.12 200 ASN A C 1
ATOM 1593 O O . ASN A 1 200 ? 3.670 -8.639 11.901 1.00 85.12 200 ASN A O 1
ATOM 1597 N N . SER A 1 201 ? 4.212 -10.365 10.541 1.00 82.69 201 SER A N 1
ATOM 1598 C CA . SER A 1 201 ? 4.314 -11.372 11.599 1.00 82.69 201 SER A CA 1
ATOM 1599 C C . SER A 1 201 ? 5.554 -11.153 12.469 1.00 82.69 201 SER A C 1
ATOM 1601 O O . SER A 1 201 ? 5.482 -11.334 13.685 1.00 82.69 201 SER A O 1
ATOM 1603 N N . PHE A 1 202 ? 6.655 -10.705 11.855 1.00 80.94 202 PHE A N 1
ATOM 1604 C CA . PHE A 1 202 ? 7.965 -10.524 12.497 1.00 80.94 202 PHE A CA 1
ATOM 1605 C C . PHE A 1 202 ? 8.256 -9.099 12.957 1.00 80.94 202 PHE A C 1
ATOM 1607 O O . PHE A 1 202 ? 9.213 -8.867 13.687 1.00 80.94 202 PHE A O 1
ATOM 1614 N N . SER A 1 203 ? 7.449 -8.129 12.541 1.00 82.56 203 SER A N 1
ATOM 1615 C CA . SER A 1 203 ? 7.775 -6.733 12.779 1.00 82.56 203 SER A CA 1
ATOM 1616 C C . SER A 1 203 ? 7.832 -6.378 14.263 1.00 82.56 203 SER A C 1
ATOM 1618 O O . SER A 1 203 ? 6.980 -6.811 15.052 1.00 82.56 203 SER A O 1
ATOM 1620 N N . PHE A 1 204 ? 8.734 -5.468 14.609 1.00 83.38 204 PHE A N 1
ATOM 1621 C CA . PHE A 1 204 ? 8.915 -5.028 15.984 1.00 83.38 204 PHE A CA 1
ATOM 1622 C C . PHE A 1 204 ? 7.714 -4.270 16.550 1.00 83.38 204 PHE A C 1
ATOM 1624 O O . PHE A 1 204 ? 7.480 -4.341 17.756 1.00 83.38 204 PHE A O 1
ATOM 1631 N N . VAL A 1 205 ? 6.934 -3.579 15.717 1.00 85.62 205 VAL A N 1
ATOM 1632 C CA . VAL A 1 205 ? 5.730 -2.854 16.142 1.00 85.62 205 VAL A CA 1
ATOM 1633 C C . VAL A 1 205 ? 4.466 -3.657 15.837 1.00 85.62 205 VAL A C 1
ATOM 1635 O O . VAL A 1 205 ? 4.163 -3.952 14.685 1.00 85.62 205 VAL A O 1
ATOM 1638 N N . THR A 1 206 ? 3.676 -3.970 16.865 1.00 86.31 206 THR A N 1
ATOM 1639 C CA . THR A 1 206 ? 2.403 -4.697 16.728 1.00 86.31 206 THR A CA 1
ATOM 1640 C C . THR A 1 206 ? 1.248 -3.911 17.346 1.00 86.31 206 THR A C 1
ATOM 1642 O O . THR A 1 206 ? 1.400 -3.295 18.401 1.00 86.31 206 THR A O 1
ATOM 1645 N N . ILE A 1 207 ? 0.072 -3.955 16.716 1.00 89.38 207 ILE A N 1
ATOM 1646 C CA . ILE A 1 207 ? -1.160 -3.394 17.285 1.00 89.38 207 ILE A CA 1
ATOM 1647 C C . ILE A 1 207 ? -1.758 -4.442 18.229 1.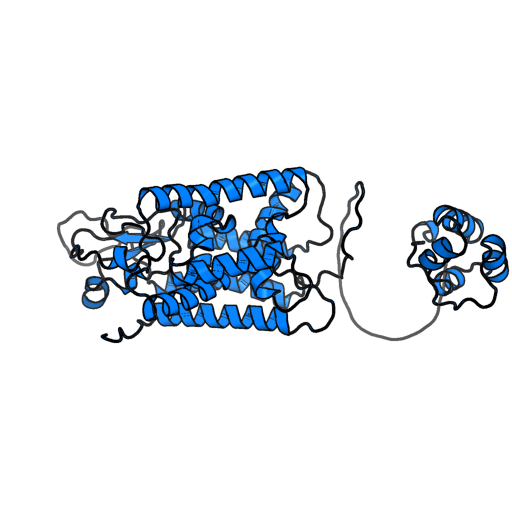00 89.38 207 ILE A C 1
ATOM 1649 O O . ILE A 1 207 ? -2.025 -5.569 17.805 1.00 89.38 207 ILE A O 1
ATOM 1653 N N . LYS A 1 208 ? -1.976 -4.078 19.494 1.00 89.56 208 LYS A N 1
ATOM 1654 C CA . LYS A 1 208 ? -2.684 -4.914 20.467 1.00 89.56 208 LYS A CA 1
ATOM 1655 C C . LYS A 1 208 ? -3.982 -4.258 20.907 1.00 89.56 208 LYS A C 1
ATOM 1657 O O . LYS A 1 208 ? -4.038 -3.044 21.118 1.00 89.56 208 LYS A O 1
ATOM 1662 N N . ARG A 1 209 ? -5.006 -5.094 21.029 1.00 90.25 209 ARG A N 1
ATOM 1663 C CA . ARG A 1 209 ? -6.280 -4.790 21.657 1.00 90.25 209 ARG A CA 1
ATOM 1664 C C . ARG A 1 209 ? -6.224 -5.274 23.101 1.00 90.25 209 ARG A C 1
ATOM 1666 O O . ARG A 1 209 ? -5.879 -6.423 23.359 1.00 90.25 209 ARG A O 1
ATOM 1673 N N . ASP A 1 210 ? -6.558 -4.379 24.012 1.00 87.62 210 ASP A N 1
ATOM 1674 C CA . ASP A 1 210 ? -6.784 -4.683 25.417 1.00 87.62 210 ASP A CA 1
ATOM 1675 C C . ASP A 1 210 ? -8.242 -5.149 25.575 1.00 87.62 210 ASP A C 1
ATOM 1677 O O . ASP A 1 210 ? -9.169 -4.440 25.167 1.00 87.62 210 ASP A O 1
ATOM 1681 N N . GLY A 1 211 ? -8.423 -6.377 26.067 1.00 84.12 211 GLY A N 1
ATOM 1682 C CA . GLY A 1 211 ? -9.731 -7.005 26.254 1.00 84.12 211 GLY A CA 1
ATOM 1683 C C . GLY A 1 211 ? -10.582 -6.270 27.282 1.00 84.12 211 GLY A C 1
ATOM 1684 O O . GLY A 1 211 ? -11.740 -5.973 27.004 1.00 84.12 211 GLY A O 1
ATOM 1685 N N . ASP A 1 212 ? -9.965 -5.876 28.392 1.00 85.75 212 ASP A N 1
ATOM 1686 C CA . ASP A 1 212 ? -10.639 -5.360 29.585 1.00 85.75 212 ASP A CA 1
ATOM 1687 C C . ASP A 1 212 ? -11.222 -3.964 29.353 1.00 85.75 212 ASP A C 1
ATOM 1689 O O . ASP A 1 212 ? -12.241 -3.578 29.918 1.00 85.75 212 ASP A O 1
ATOM 1693 N N . THR A 1 213 ? -10.590 -3.187 28.471 1.00 86.31 213 THR A N 1
ATOM 1694 C CA . THR A 1 213 ? -11.064 -1.839 28.117 1.00 86.31 213 THR A CA 1
ATOM 1695 C C . THR A 1 213 ? -11.936 -1.807 26.859 1.00 86.31 213 THR A C 1
ATOM 1697 O O . THR A 1 213 ? -12.422 -0.742 26.467 1.00 86.31 213 THR A O 1
ATOM 1700 N N . CYS A 1 214 ? -12.106 -2.931 26.159 1.00 88.56 214 CYS A N 1
ATOM 1701 C CA . CYS A 1 214 ? -12.799 -2.966 24.877 1.00 88.56 214 CYS A CA 1
ATOM 1702 C C . CYS A 1 214 ? -14.318 -3.039 25.053 1.00 88.56 214 CYS A C 1
ATOM 1704 O O . CYS A 1 214 ? -14.851 -4.025 25.531 1.00 88.56 214 CYS A O 1
ATOM 1706 N N . ALA A 1 215 ? -15.038 -2.045 24.532 1.00 88.69 215 ALA A N 1
ATOM 1707 C CA . ALA A 1 215 ? -16.507 -2.024 24.538 1.00 88.69 215 ALA A CA 1
ATOM 1708 C C . ALA A 1 215 ? -17.165 -2.873 23.422 1.00 88.69 215 ALA A C 1
ATOM 1710 O O . ALA A 1 215 ? -18.298 -2.596 23.045 1.00 88.69 215 ALA A O 1
ATOM 1711 N N . GLU A 1 216 ? -16.414 -3.775 22.780 1.00 88.75 216 GLU A N 1
ATOM 1712 C CA . GLU A 1 216 ? -16.865 -4.716 21.726 1.00 88.75 216 GLU A CA 1
ATOM 1713 C C . GLU A 1 216 ? -17.733 -4.132 20.589 1.00 88.75 216 GLU A C 1
ATOM 1715 O O . GLU A 1 216 ? -18.450 -4.822 19.877 1.00 88.75 216 GLU A O 1
ATOM 1720 N N . CYS A 1 217 ? -17.612 -2.831 20.327 1.00 90.50 217 CYS A N 1
ATOM 1721 C CA . CYS A 1 217 ? -18.503 -2.111 19.413 1.00 90.50 217 CYS A CA 1
ATOM 1722 C C . CYS A 1 217 ? -18.333 -2.419 17.905 1.00 90.50 217 CYS A C 1
ATOM 1724 O O . CYS A 1 217 ? -18.962 -1.752 17.081 1.00 90.50 217 CYS A O 1
ATOM 1726 N N . GLY A 1 218 ? -17.408 -3.302 17.508 1.00 89.25 218 GLY A N 1
ATOM 1727 C CA . GLY A 1 218 ? -17.158 -3.698 16.107 1.00 89.25 218 GLY A CA 1
ATOM 1728 C C . GLY A 1 218 ? -16.640 -2.604 15.152 1.00 89.25 218 GLY A C 1
ATOM 1729 O O . GLY A 1 218 ? -16.370 -2.865 13.976 1.00 89.25 218 GLY A O 1
ATOM 1730 N N . ARG A 1 219 ? -16.469 -1.356 15.615 1.00 90.69 219 ARG A N 1
ATOM 1731 C CA . ARG A 1 219 ? -16.089 -0.211 14.758 1.00 90.69 219 ARG A CA 1
ATOM 1732 C C . ARG A 1 219 ? -14.703 -0.355 14.131 1.00 90.69 219 ARG A C 1
ATOM 1734 O O . ARG A 1 219 ? -14.494 0.126 13.019 1.00 90.69 219 ARG A O 1
ATOM 1741 N N . CYS A 1 220 ? -13.770 -0.985 14.841 1.00 91.19 220 CYS A N 1
ATOM 1742 C CA . CYS A 1 220 ? -12.415 -1.246 14.359 1.00 91.19 220 CYS A CA 1
ATOM 1743 C C . CYS A 1 220 ? -12.419 -2.215 13.164 1.00 91.19 220 CYS A C 1
ATOM 1745 O O . CYS A 1 220 ? -11.785 -1.912 12.155 1.00 91.19 220 CYS A O 1
ATOM 1747 N N . THR A 1 221 ? -13.184 -3.307 13.237 1.00 91.44 221 THR A N 1
ATOM 1748 C CA . THR A 1 221 ? -13.370 -4.254 12.126 1.00 91.44 221 THR A CA 1
ATOM 1749 C C . THR A 1 221 ? -14.060 -3.574 10.940 1.00 91.44 221 THR A C 1
ATOM 1751 O O . THR A 1 221 ? -13.578 -3.658 9.815 1.00 91.44 221 THR A O 1
ATOM 1754 N N . LYS A 1 222 ? -15.117 -2.781 11.181 1.00 89.00 222 LYS A N 1
ATOM 1755 C CA . LYS A 1 222 ? -15.867 -2.089 10.112 1.00 89.00 222 LYS A CA 1
ATOM 1756 C C . LYS A 1 222 ? -15.049 -1.048 9.333 1.00 89.00 222 LYS A C 1
ATOM 1758 O O . LYS A 1 222 ? -15.311 -0.825 8.155 1.00 89.00 222 LYS A O 1
ATOM 1763 N N . VAL A 1 223 ? -14.096 -0.369 9.978 1.00 89.44 223 VAL A N 1
ATOM 1764 C CA . VAL A 1 223 ? -13.252 0.650 9.318 1.00 89.44 223 VAL A CA 1
ATOM 1765 C C . VAL A 1 223 ? -12.014 0.052 8.635 1.00 89.44 223 VAL A C 1
ATOM 1767 O O . VAL A 1 223 ? -11.308 0.758 7.912 1.00 89.44 223 VAL A O 1
ATOM 1770 N N . CYS A 1 224 ? -11.704 -1.221 8.892 1.00 90.75 224 CYS A N 1
ATOM 1771 C CA . CYS A 1 224 ? -10.512 -1.869 8.369 1.00 90.75 224 CYS A CA 1
ATOM 1772 C C . CYS A 1 224 ? -10.609 -1.996 6.837 1.00 90.75 224 CYS A C 1
ATOM 1774 O O . CYS A 1 224 ? -11.509 -2.673 6.347 1.00 90.75 224 CYS A O 1
ATOM 1776 N N . PRO A 1 225 ? -9.688 -1.399 6.056 1.00 88.25 225 PRO A N 1
ATOM 1777 C CA . PRO A 1 225 ? -9.765 -1.433 4.593 1.00 88.25 225 PRO A CA 1
ATOM 1778 C C . PRO A 1 225 ? -9.495 -2.826 4.003 1.00 88.25 225 PRO A C 1
ATOM 1780 O O . PRO A 1 225 ? -9.654 -3.019 2.809 1.00 88.25 225 PRO A O 1
ATOM 1783 N N . VAL A 1 226 ? -9.050 -3.785 4.814 1.00 89.44 226 VAL A N 1
ATOM 1784 C CA . VAL A 1 226 ? -8.718 -5.154 4.388 1.00 89.44 226 VAL A CA 1
ATOM 1785 C C . VAL A 1 226 ? -9.565 -6.209 5.115 1.00 89.44 226 VAL A C 1
ATOM 1787 O O . VAL A 1 226 ? -9.193 -7.372 5.125 1.00 89.44 226 VAL A O 1
ATOM 1790 N N . ASN A 1 227 ? -10.679 -5.804 5.742 1.00 88.75 227 ASN A N 1
ATOM 1791 C CA . ASN A 1 227 ? -11.641 -6.668 6.454 1.00 88.75 227 ASN A CA 1
ATOM 1792 C C . ASN A 1 227 ? -11.045 -7.612 7.517 1.00 88.75 227 ASN A C 1
ATOM 1794 O O . ASN A 1 227 ? -11.609 -8.664 7.801 1.00 88.75 227 ASN A O 1
ATOM 1798 N N . ILE A 1 228 ? -9.938 -7.229 8.158 1.00 90.12 228 ILE A N 1
ATOM 1799 C CA . ILE A 1 228 ? -9.417 -7.984 9.307 1.00 90.12 228 ILE A CA 1
ATOM 1800 C C . ILE A 1 228 ? -10.403 -7.871 10.469 1.00 90.12 228 ILE A C 1
ATOM 1802 O O . ILE A 1 228 ? -10.788 -6.757 10.842 1.00 90.12 228 ILE A O 1
ATOM 1806 N N . ASP A 1 229 ? -10.747 -9.006 11.077 1.00 90.50 229 ASP A N 1
ATOM 1807 C CA . ASP A 1 229 ? -11.501 -9.025 12.323 1.00 90.50 229 ASP A CA 1
ATOM 1808 C C . ASP A 1 229 ? -10.598 -8.679 13.515 1.00 90.50 229 ASP A C 1
ATOM 1810 O O . ASP A 1 229 ? -9.794 -9.479 13.997 1.00 90.50 229 ASP A O 1
ATOM 1814 N N . ILE A 1 230 ? -10.720 -7.434 13.971 1.00 91.00 230 ILE A N 1
ATOM 1815 C CA . ILE A 1 230 ? -9.934 -6.873 15.075 1.00 91.00 230 ILE A CA 1
ATOM 1816 C C . ILE A 1 230 ? -10.564 -7.228 16.429 1.00 91.00 230 ILE A C 1
ATOM 1818 O O . ILE A 1 230 ? -9.893 -7.158 17.456 1.00 91.00 230 ILE A O 1
ATOM 1822 N N . CYS A 1 231 ? -11.844 -7.600 16.456 1.00 88.38 231 CYS A N 1
ATOM 1823 C CA . CYS A 1 231 ? -12.532 -7.987 17.684 1.00 88.38 231 CYS A CA 1
ATOM 1824 C C . CYS A 1 231 ? -12.191 -9.430 18.079 1.00 88.38 231 CYS A C 1
ATOM 1826 O O . CYS A 1 231 ? -11.977 -9.691 19.262 1.00 88.38 231 CYS A O 1
ATOM 1828 N N . ALA A 1 232 ? -12.037 -10.326 17.098 1.00 87.69 232 ALA A N 1
ATOM 1829 C CA . ALA A 1 232 ? -11.739 -11.742 17.326 1.00 87.69 232 ALA A CA 1
ATOM 1830 C C . ALA A 1 232 ? -10.356 -12.025 17.943 1.00 87.69 232 ALA A C 1
ATOM 1832 O O . ALA A 1 232 ? -10.137 -13.104 18.486 1.00 87.69 232 ALA A O 1
ATOM 1833 N N . THR A 1 233 ? -9.401 -11.091 17.863 1.00 86.12 233 THR A N 1
ATOM 1834 C CA . THR A 1 233 ? -8.026 -11.313 18.343 1.00 86.12 233 THR A CA 1
ATOM 1835 C C . THR A 1 233 ? -7.504 -10.143 19.175 1.00 86.12 233 THR A C 1
ATOM 1837 O O . THR A 1 233 ? -7.815 -8.980 18.919 1.00 86.12 233 THR A O 1
ATOM 1840 N N . ASN A 1 234 ? -6.669 -10.440 20.177 1.00 86.81 234 ASN A N 1
ATOM 1841 C CA . ASN A 1 234 ? -6.027 -9.413 21.011 1.00 86.81 234 ASN A CA 1
ATOM 1842 C C . ASN A 1 234 ? -4.737 -8.858 20.390 1.00 86.81 234 ASN A C 1
ATOM 1844 O O . ASN A 1 234 ? -4.287 -7.773 20.745 1.00 86.81 234 ASN A O 1
ATOM 1848 N N . THR A 1 235 ? -4.107 -9.583 19.466 1.00 88.12 235 THR A N 1
ATOM 1849 C CA . THR A 1 235 ? -2.853 -9.163 18.825 1.00 88.12 235 THR A CA 1
ATOM 1850 C C . THR A 1 235 ? -2.995 -9.265 17.313 1.00 88.12 235 THR A C 1
ATOM 1852 O O . THR A 1 235 ? -3.169 -10.353 16.774 1.00 88.12 235 THR A O 1
ATOM 1855 N N . ILE A 1 236 ? -2.894 -8.130 16.621 1.00 90.19 236 ILE A N 1
ATOM 1856 C CA . ILE A 1 236 ? -3.123 -8.051 15.180 1.00 90.19 236 ILE A CA 1
ATOM 1857 C C . ILE A 1 236 ? -1.798 -8.295 14.451 1.00 90.19 236 ILE A C 1
ATOM 1859 O O . ILE A 1 236 ? -0.975 -7.386 14.314 1.00 90.19 236 ILE A O 1
ATOM 1863 N N . ARG A 1 237 ? -1.614 -9.528 13.966 1.00 87.25 237 ARG A N 1
ATOM 1864 C CA . ARG A 1 237 ? -0.451 -9.977 13.170 1.00 87.25 237 ARG A CA 1
ATOM 1865 C C . ARG A 1 237 ? -0.812 -10.489 11.772 1.00 87.25 237 ARG A C 1
ATOM 1867 O O . ARG A 1 237 ? -0.006 -11.142 11.130 1.00 87.25 237 ARG A O 1
ATOM 1874 N N . SER A 1 238 ? -2.014 -10.181 11.287 1.00 89.69 238 SER A N 1
ATOM 1875 C CA . SER A 1 238 ? -2.421 -10.570 9.932 1.00 89.69 238 SER A CA 1
ATOM 1876 C C . SER A 1 238 ? -1.471 -9.984 8.876 1.00 89.69 238 SER A C 1
ATOM 1878 O O . SER A 1 238 ? -1.109 -8.801 8.909 1.00 89.69 238 SER A O 1
ATOM 1880 N N . ILE A 1 239 ? -1.107 -10.832 7.916 1.00 90.19 239 ILE A N 1
ATOM 1881 C CA . ILE A 1 239 ? -0.253 -10.539 6.756 1.00 90.19 239 ILE A CA 1
ATOM 1882 C C . ILE A 1 239 ? -0.875 -9.417 5.898 1.00 90.19 239 ILE A C 1
ATOM 1884 O O . ILE A 1 239 ? -0.187 -8.610 5.272 1.00 90.19 239 ILE A O 1
ATOM 1888 N N . GLU A 1 240 ? -2.199 -9.295 5.917 1.00 90.31 240 GLU A N 1
ATOM 1889 C CA . GLU A 1 240 ? -2.979 -8.318 5.161 1.00 90.31 240 GLU A CA 1
ATOM 1890 C C . GLU A 1 240 ? -2.913 -6.909 5.771 1.00 90.31 240 GLU A C 1
ATOM 1892 O O . GLU A 1 240 ? -3.202 -5.929 5.082 1.00 90.31 240 GLU A O 1
ATOM 1897 N N . CYS A 1 241 ? -2.522 -6.775 7.044 1.00 91.44 241 CYS A N 1
ATOM 1898 C CA . CYS A 1 241 ? -2.574 -5.509 7.771 1.00 91.44 241 CYS A CA 1
ATOM 1899 C C . CYS A 1 241 ? -1.638 -4.451 7.163 1.00 91.44 241 CYS A C 1
ATOM 1901 O O . CYS A 1 241 ? -0.423 -4.531 7.267 1.00 91.44 241 CYS A O 1
ATOM 1903 N N . THR A 1 242 ? -2.186 -3.382 6.588 1.00 90.56 242 THR A N 1
ATOM 1904 C CA . THR A 1 242 ? -1.389 -2.286 5.994 1.00 90.56 242 THR A CA 1
ATOM 1905 C C . THR A 1 242 ? -0.917 -1.235 7.001 1.00 90.56 242 THR A C 1
ATOM 1907 O O . THR A 1 242 ? -0.386 -0.197 6.618 1.00 90.56 242 THR A O 1
ATOM 1910 N N . ARG A 1 243 ? -1.192 -1.441 8.296 1.00 90.69 243 ARG A N 1
ATOM 1911 C CA . ARG A 1 243 ? -0.846 -0.517 9.396 1.00 90.69 243 ARG A CA 1
ATOM 1912 C C . ARG A 1 243 ? -1.209 0.949 9.149 1.00 90.69 243 ARG A C 1
ATOM 1914 O O . ARG A 1 243 ? -0.536 1.867 9.601 1.00 90.69 243 ARG A O 1
ATOM 1921 N N . CYS A 1 244 ? -2.355 1.168 8.510 1.00 91.25 244 CYS A N 1
ATOM 1922 C CA . CYS A 1 244 ? -2.935 2.497 8.293 1.00 91.25 244 CYS A CA 1
ATOM 1923 C C . CYS A 1 244 ? -3.502 3.160 9.569 1.00 91.25 244 CYS A C 1
ATOM 1925 O O . CYS A 1 244 ? -3.947 4.306 9.527 1.00 91.25 244 CYS A O 1
ATOM 1927 N N . LEU A 1 245 ? -3.551 2.425 10.690 1.00 91.44 245 LEU A N 1
ATOM 1928 C CA . LEU A 1 245 ? -4.027 2.865 12.012 1.00 91.44 245 LEU A CA 1
ATOM 1929 C C . LEU A 1 245 ? -5.466 3.415 12.062 1.00 91.44 245 LEU A C 1
ATOM 1931 O O . LEU A 1 245 ? -5.876 4.000 13.063 1.00 91.44 245 LEU A O 1
ATOM 1935 N N . LYS A 1 246 ? -6.281 3.166 11.031 1.00 91.19 246 LYS A N 1
ATOM 1936 C CA . LYS A 1 246 ? -7.704 3.543 11.020 1.00 91.19 246 LYS A CA 1
ATOM 1937 C C . LYS A 1 246 ? -8.495 2.902 12.162 1.00 91.19 246 LYS A C 1
ATOM 1939 O O . LYS A 1 246 ? -9.405 3.518 12.701 1.00 91.19 246 LYS A O 1
ATOM 1944 N N . CYS A 1 247 ? -8.137 1.681 12.560 1.00 91.31 247 CYS A N 1
ATOM 1945 C CA . CYS A 1 247 ? -8.769 0.980 13.679 1.00 91.31 247 CYS A CA 1
ATOM 1946 C C . CYS A 1 247 ? -8.509 1.656 15.034 1.00 91.31 247 CYS A C 1
ATOM 1948 O O . CYS A 1 247 ? -9.429 1.779 15.843 1.00 91.31 247 CYS A O 1
ATOM 1950 N N . VAL A 1 248 ? -7.281 2.137 15.249 1.00 90.25 248 VAL A N 1
ATOM 1951 C CA . VAL A 1 248 ? -6.865 2.898 16.437 1.00 90.25 248 VAL A CA 1
ATOM 1952 C C . VAL A 1 248 ? -7.621 4.225 16.503 1.00 90.25 248 VAL A C 1
ATOM 1954 O O . VAL A 1 248 ? -8.092 4.621 17.569 1.00 90.25 248 VAL A O 1
ATOM 1957 N N . ASP A 1 249 ? -7.788 4.875 15.349 1.00 88.75 249 ASP A N 1
ATOM 1958 C CA . ASP A 1 249 ? -8.523 6.129 15.217 1.00 88.75 249 ASP A CA 1
ATOM 1959 C C . ASP A 1 249 ? -10.040 5.962 15.430 1.00 88.75 249 ASP A C 1
ATOM 1961 O O . ASP A 1 249 ? -10.668 6.722 16.167 1.00 88.75 249 ASP A O 1
ATOM 1965 N N . ALA A 1 250 ? -10.652 4.932 14.846 1.00 89.38 250 ALA A N 1
ATOM 1966 C CA . ALA A 1 250 ? -12.096 4.722 14.929 1.00 89.38 250 ALA A CA 1
ATOM 1967 C C . ALA A 1 250 ? -12.588 4.240 16.303 1.00 89.38 250 ALA A C 1
ATOM 1969 O O . ALA A 1 250 ? -13.798 4.295 16.564 1.00 89.38 250 ALA A O 1
ATOM 1970 N N . CYS A 1 251 ? -11.687 3.753 17.162 1.00 89.62 251 CYS A N 1
ATOM 1971 C CA . CYS A 1 251 ? -12.027 3.251 18.487 1.00 89.62 251 CYS A CA 1
ATOM 1972 C C . CYS A 1 251 ? -12.539 4.391 19.399 1.00 89.62 251 CYS A C 1
ATOM 1974 O O . CYS A 1 251 ? -11.799 5.343 19.664 1.00 89.62 251 CYS A O 1
ATOM 1976 N N . PRO A 1 252 ? -13.785 4.310 19.914 1.00 87.00 252 PRO A N 1
ATOM 1977 C CA . PRO A 1 252 ? -14.368 5.364 20.747 1.00 87.00 252 PRO A CA 1
ATOM 1978 C C . PRO A 1 252 ? -13.721 5.444 22.134 1.00 87.00 252 PRO A C 1
ATOM 1980 O O . PRO A 1 252 ? -13.584 6.537 22.683 1.00 87.00 252 PRO A O 1
ATOM 1983 N N . VAL A 1 253 ? -13.295 4.305 22.685 1.00 86.81 253 VAL A N 1
ATOM 1984 C CA . VAL A 1 253 ? -12.631 4.240 23.993 1.00 86.81 253 VAL A CA 1
ATOM 1985 C C . VAL A 1 253 ? -11.234 4.851 23.904 1.00 86.81 253 VAL A C 1
ATOM 1987 O O . VAL A 1 253 ? -10.849 5.640 24.758 1.00 86.81 253 VAL A O 1
ATOM 1990 N N . ASN A 1 254 ? -10.522 4.629 22.798 1.00 84.50 254 ASN A N 1
ATOM 1991 C CA . ASN A 1 254 ? -9.205 5.225 22.583 1.00 84.50 254 ASN A CA 1
ATOM 1992 C C . ASN A 1 254 ? -9.239 6.763 22.501 1.00 84.50 254 ASN A C 1
ATOM 1994 O O . ASN A 1 254 ? -8.277 7.414 22.879 1.00 84.50 254 ASN A O 1
ATOM 1998 N N . SER A 1 255 ? -10.350 7.366 22.060 1.00 74.81 255 SER A N 1
ATOM 1999 C CA . SER A 1 255 ? -10.536 8.827 22.139 1.00 74.81 255 SER A CA 1
ATOM 2000 C C . SER A 1 255 ? -10.891 9.356 23.528 1.00 74.81 255 SER A C 1
ATOM 2002 O O . SER A 1 255 ? -10.718 10.545 23.756 1.00 74.81 255 SER A O 1
ATOM 2004 N N . ARG A 1 256 ? -11.439 8.521 24.417 1.00 74.75 256 ARG A N 1
ATOM 2005 C CA . ARG A 1 256 ? -11.913 8.946 25.745 1.00 74.75 256 ARG A CA 1
ATOM 2006 C C . ARG A 1 256 ? -10.876 8.679 26.829 1.00 74.75 256 ARG A C 1
ATOM 2008 O O . ARG A 1 256 ? -10.567 9.564 27.608 1.00 74.75 256 ARG A O 1
ATOM 2015 N N . THR A 1 257 ? -10.345 7.460 26.859 1.00 69.69 257 THR A N 1
ATOM 2016 C CA . THR A 1 257 ? -9.436 6.960 27.902 1.00 69.69 257 THR A CA 1
ATOM 2017 C C . THR A 1 257 ? -8.081 6.510 27.351 1.00 69.69 257 THR A C 1
ATOM 2019 O O . THR A 1 257 ? -7.200 6.162 28.129 1.00 69.69 257 THR A O 1
ATOM 2022 N N . GLY A 1 258 ? -7.888 6.498 26.022 1.00 68.69 258 GLY A N 1
ATOM 2023 C CA . GLY A 1 258 ? -6.585 6.244 25.385 1.00 68.69 258 GLY A CA 1
ATOM 2024 C C . GLY A 1 258 ? -6.050 4.815 25.499 1.00 68.69 258 GLY A C 1
ATOM 2025 O O . GLY A 1 258 ? -4.866 4.596 25.230 1.00 68.69 258 GLY A O 1
ATOM 2026 N N . ASN A 1 259 ? -6.873 3.849 25.940 1.00 78.19 259 ASN A N 1
ATOM 2027 C CA . ASN A 1 259 ? -6.342 2.600 26.489 1.00 78.19 259 ASN A CA 1
ATOM 2028 C C . ASN A 1 259 ? -6.618 1.291 25.732 1.00 78.19 259 ASN A C 1
ATOM 2030 O O . ASN A 1 259 ? -5.955 0.308 26.040 1.00 78.19 259 ASN A O 1
ATOM 2034 N N . THR A 1 260 ? -7.481 1.268 24.714 1.00 85.56 260 THR A N 1
ATOM 2035 C CA . THR A 1 260 ? -7.952 -0.009 24.134 1.00 85.56 260 THR A CA 1
ATOM 2036 C C . THR A 1 260 ? -7.118 -0.557 22.990 1.00 85.56 260 THR A C 1
ATOM 2038 O O . THR A 1 260 ? -6.903 -1.760 22.911 1.00 85.56 260 THR A O 1
ATOM 2041 N N . LEU A 1 261 ? -6.676 0.290 22.064 1.00 87.25 261 LEU A N 1
ATOM 2042 C CA . LEU A 1 261 ? -5.935 -0.137 20.876 1.00 87.25 261 LEU A CA 1
ATOM 2043 C C . LEU A 1 261 ? -4.609 0.610 20.851 1.00 87.25 261 LEU A C 1
ATOM 2045 O O . LEU A 1 261 ? -4.574 1.810 20.573 1.00 87.25 261 LEU A O 1
ATOM 2049 N N . LYS A 1 262 ? -3.525 -0.105 21.161 1.00 85.56 262 LYS A N 1
ATOM 2050 C CA . LYS A 1 262 ? -2.185 0.467 21.330 1.00 85.56 262 LYS A CA 1
ATOM 2051 C C . LYS A 1 262 ? -1.161 -0.217 20.447 1.00 85.56 262 LYS A C 1
ATOM 2053 O O . LYS A 1 262 ? -1.296 -1.387 20.095 1.00 85.56 262 LYS A O 1
ATOM 2058 N N . LEU A 1 263 ? -0.108 0.524 20.120 1.00 86.88 263 LEU A N 1
ATOM 2059 C CA . LEU A 1 263 ? 1.072 -0.026 19.473 1.00 86.88 263 LEU A CA 1
ATOM 2060 C C . LEU A 1 263 ? 2.068 -0.433 20.555 1.00 86.88 263 LEU A C 1
ATOM 2062 O O . LEU A 1 263 ? 2.418 0.365 21.426 1.00 86.88 263 LEU A O 1
ATOM 2066 N N . HIS A 1 264 ? 2.517 -1.678 20.491 1.00 80.56 264 HIS A N 1
ATOM 2067 C CA . HIS A 1 264 ? 3.547 -2.223 21.363 1.00 80.56 264 HIS A CA 1
ATOM 2068 C C . HIS A 1 264 ? 4.782 -2.562 20.547 1.00 80.56 264 HIS A C 1
ATOM 2070 O O . HIS A 1 264 ? 4.667 -3.085 19.438 1.00 80.56 264 HIS A O 1
ATOM 2076 N N . THR A 1 265 ? 5.953 -2.310 21.125 1.00 80.62 265 THR A N 1
ATOM 2077 C CA . THR A 1 265 ? 7.223 -2.792 20.586 1.00 80.62 265 THR A CA 1
ATOM 2078 C C . THR A 1 265 ? 7.600 -4.139 21.194 1.00 80.62 265 THR A C 1
ATOM 2080 O O . THR A 1 265 ? 7.307 -4.435 22.359 1.00 80.62 265 THR A O 1
ATOM 2083 N N . TRP A 1 266 ? 8.283 -4.965 20.408 1.00 67.00 266 TRP A N 1
ATOM 2084 C CA . TRP A 1 266 ? 8.836 -6.243 20.854 1.00 67.00 266 TRP A CA 1
ATOM 2085 C C . TRP A 1 266 ? 9.904 -6.081 21.951 1.00 67.00 266 TRP A C 1
ATOM 2087 O O . TRP A 1 266 ? 9.943 -6.892 22.873 1.00 67.00 266 TRP A O 1
ATOM 2097 N N . PHE A 1 267 ? 10.667 -4.981 21.937 1.00 58.16 267 PHE A N 1
ATOM 2098 C CA . PHE A 1 267 ? 11.652 -4.623 22.973 1.00 58.16 267 PHE A CA 1
ATOM 2099 C C . PHE A 1 267 ? 11.075 -3.855 24.167 1.00 58.16 267 PHE A C 1
ATOM 2101 O O . PHE A 1 267 ? 11.811 -3.464 25.070 1.00 58.16 267 PHE A O 1
ATOM 2108 N N . GLY A 1 268 ? 9.764 -3.597 24.196 1.00 50.03 268 GLY A N 1
ATOM 2109 C CA . GLY A 1 268 ? 9.138 -2.968 25.351 1.00 50.03 268 GLY A CA 1
ATOM 2110 C C . GLY A 1 268 ? 9.249 -3.886 26.565 1.00 50.03 268 GLY A C 1
ATOM 2111 O O . GLY A 1 268 ? 8.425 -4.788 26.712 1.00 50.03 268 GLY A O 1
ATOM 2112 N N . GLY A 1 269 ? 10.249 -3.648 27.419 1.00 43.00 269 GLY A N 1
ATOM 2113 C CA . GLY A 1 269 ? 10.337 -4.245 28.749 1.00 43.00 269 GLY A CA 1
ATOM 2114 C C . GLY A 1 269 ? 9.076 -3.950 29.578 1.00 43.00 269 GLY A C 1
ATOM 2115 O O . GLY A 1 269 ? 8.275 -3.077 29.201 1.00 43.00 269 GLY A O 1
ATOM 2116 N N . PRO A 1 270 ? 8.856 -4.677 30.687 1.00 42.09 270 PRO A N 1
ATOM 2117 C CA . PRO A 1 270 ? 7.727 -4.418 31.576 1.00 42.09 270 PRO A CA 1
ATOM 2118 C C . PRO A 1 270 ? 7.701 -2.943 31.990 1.00 42.09 270 PRO A C 1
ATOM 2120 O O . PRO A 1 270 ? 8.708 -2.385 32.425 1.00 42.09 270 PRO A O 1
ATOM 2123 N N . ALA A 1 271 ? 6.556 -2.281 31.823 1.00 47.28 271 ALA A N 1
ATOM 2124 C CA . ALA A 1 271 ? 6.369 -0.929 32.318 1.00 47.28 271 ALA A CA 1
ATOM 2125 C C . ALA A 1 271 ? 6.387 -0.975 33.848 1.00 47.28 271 ALA A C 1
ATOM 2127 O O . ALA A 1 271 ? 5.540 -1.608 34.472 1.00 47.28 271 ALA A O 1
ATOM 2128 N N . ARG A 1 272 ? 7.368 -0.297 34.444 1.00 39.34 272 ARG A N 1
ATOM 2129 C CA . ARG A 1 272 ? 7.475 -0.110 35.890 1.00 39.34 272 ARG A CA 1
ATOM 2130 C C . ARG A 1 272 ? 6.341 0.817 36.337 1.00 39.34 272 ARG A C 1
ATOM 2132 O O . ARG A 1 272 ? 6.368 2.011 36.043 1.00 39.34 272 ARG A O 1
ATOM 2139 N N . THR A 1 273 ? 5.323 0.274 36.994 1.00 43.44 273 THR A N 1
ATOM 2140 C CA . THR A 1 273 ? 4.265 1.059 37.637 1.00 43.44 273 THR A CA 1
ATOM 2141 C C . THR A 1 273 ? 4.811 1.657 38.933 1.00 43.44 273 THR A C 1
ATOM 2143 O O . THR A 1 273 ? 5.225 0.931 39.833 1.00 43.44 273 THR A O 1
ATOM 2146 N N . ARG A 1 274 ? 4.830 2.990 39.043 1.00 43.19 274 ARG A N 1
ATOM 2147 C CA . ARG A 1 274 ? 4.828 3.664 40.349 1.00 43.19 274 ARG A CA 1
ATOM 2148 C C . ARG A 1 274 ? 3.378 3.648 40.834 1.00 43.19 274 ARG A C 1
ATOM 2150 O O . ARG A 1 274 ? 2.543 4.290 40.209 1.00 43.19 274 ARG A O 1
ATOM 2157 N N . GLY A 1 275 ? 3.097 2.903 41.899 1.00 42.69 275 GLY A N 1
ATOM 2158 C CA . GLY A 1 275 ? 1.772 2.827 42.526 1.00 42.69 275 GLY A CA 1
ATOM 2159 C C . GLY A 1 275 ? 1.159 1.433 42.423 1.00 42.69 275 GLY A C 1
ATOM 2160 O O . GLY A 1 275 ? 0.997 0.902 41.325 1.00 42.69 275 GLY A O 1
ATOM 2161 N N . GLY A 1 276 ? 0.883 0.838 43.585 1.00 44.28 276 GLY A N 1
ATOM 2162 C CA . GLY A 1 276 ? 0.385 -0.524 43.736 1.00 44.28 276 GLY A CA 1
ATOM 2163 C C . GLY A 1 276 ? -0.992 -0.727 43.110 1.00 44.28 276 GLY A C 1
ATOM 2164 O O . GLY A 1 276 ? -1.937 -0.008 43.412 1.00 44.28 276 GLY A O 1
ATOM 2165 N N . ALA A 1 277 ? -1.097 -1.740 42.258 1.00 37.16 277 ALA A N 1
ATOM 2166 C CA . ALA A 1 277 ? -2.360 -2.361 41.899 1.00 37.16 277 ALA A CA 1
ATOM 2167 C C . ALA A 1 277 ? -2.113 -3.862 41.725 1.00 37.16 277 ALA A C 1
ATOM 2169 O O . ALA A 1 277 ? -1.246 -4.291 40.962 1.00 37.16 277 ALA A O 1
ATOM 2170 N N . THR A 1 278 ? -2.864 -4.648 42.482 1.00 39.34 278 THR A N 1
ATOM 2171 C CA . THR A 1 278 ? -2.886 -6.107 42.512 1.00 39.34 278 THR A CA 1
ATOM 2172 C C . THR A 1 278 ? -3.698 -6.642 41.329 1.00 39.34 278 THR A C 1
ATOM 2174 O O . THR A 1 278 ? -4.873 -6.953 41.458 1.00 39.34 278 THR A O 1
ATOM 2177 N N . SER A 1 279 ? -3.099 -6.732 40.141 1.00 41.00 279 SER A N 1
ATOM 2178 C CA . SER A 1 279 ? -3.524 -7.703 39.116 1.00 41.00 279 SER A CA 1
ATOM 2179 C C . SER A 1 279 ? -2.437 -7.894 38.056 1.00 41.00 279 SER A C 1
ATOM 2181 O O . SER A 1 279 ? -1.832 -6.951 37.544 1.00 41.00 279 SER A O 1
ATOM 2183 N N . ALA A 1 280 ? -2.151 -9.160 37.767 1.00 38.09 280 ALA A N 1
ATOM 2184 C CA . ALA A 1 280 ? -1.045 -9.630 36.949 1.00 38.09 280 ALA A CA 1
ATOM 2185 C C . ALA A 1 280 ? -1.298 -9.448 35.439 1.00 38.09 280 ALA A C 1
ATOM 2187 O O . ALA A 1 280 ? -1.507 -10.412 34.711 1.00 38.09 280 ALA A O 1
ATOM 2188 N N . ALA A 1 281 ? -1.216 -8.214 34.942 1.00 41.69 281 ALA A N 1
ATOM 2189 C CA . ALA A 1 281 ? -1.057 -7.948 33.514 1.00 41.69 281 ALA A CA 1
ATOM 2190 C C . ALA A 1 281 ? 0.242 -7.168 33.291 1.00 41.69 281 ALA A C 1
ATOM 2192 O O . ALA A 1 281 ? 0.319 -5.957 33.498 1.00 41.69 281 ALA A O 1
ATOM 2193 N N . MET A 1 282 ? 1.295 -7.878 32.878 1.00 38.56 282 MET A N 1
ATOM 2194 C CA . MET A 1 282 ? 2.606 -7.314 32.554 1.00 38.56 282 MET A CA 1
ATOM 2195 C C . MET A 1 282 ? 2.469 -6.269 31.432 1.00 38.56 282 MET A C 1
ATOM 2197 O O . MET A 1 282 ? 2.447 -6.583 30.239 1.00 38.56 282 MET A O 1
ATOM 2201 N N . ARG A 1 283 ? 2.320 -4.997 31.812 1.00 51.00 283 ARG A N 1
ATOM 2202 C CA . ARG A 1 283 ? 2.004 -3.903 30.890 1.00 51.00 283 ARG A CA 1
ATOM 2203 C C . ARG A 1 283 ? 3.258 -3.547 30.093 1.00 51.00 283 ARG A C 1
ATOM 2205 O O . ARG A 1 283 ? 4.138 -2.866 30.595 1.00 51.00 283 ARG A O 1
ATOM 2212 N N . ARG A 1 284 ? 3.399 -4.018 28.852 1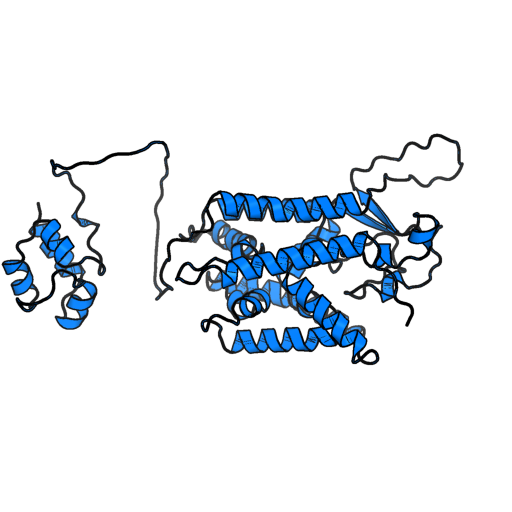.00 54.81 284 ARG A N 1
ATOM 2213 C CA . ARG A 1 284 ? 4.503 -3.588 27.963 1.00 54.81 284 ARG A CA 1
ATOM 2214 C C . ARG A 1 284 ? 4.367 -2.099 27.624 1.00 54.81 284 ARG A C 1
ATOM 2216 O O . ARG A 1 284 ? 3.247 -1.636 27.403 1.00 54.81 284 ARG A O 1
ATOM 2223 N N . ARG A 1 285 ? 5.483 -1.358 27.516 1.00 61.69 285 ARG A N 1
ATOM 2224 C CA . ARG A 1 285 ? 5.473 0.056 27.073 1.00 61.69 285 ARG A CA 1
ATOM 2225 C C . ARG A 1 285 ? 4.716 0.205 25.747 1.00 61.69 285 ARG A C 1
ATOM 2227 O O . ARG A 1 285 ? 5.010 -0.487 24.772 1.00 61.69 285 ARG A O 1
ATOM 2234 N N . SER A 1 286 ? 3.736 1.104 25.730 1.00 71.19 286 SER A N 1
ATOM 2235 C CA . SER A 1 286 ? 3.046 1.521 24.512 1.00 71.19 286 SER A CA 1
ATOM 2236 C C . SER A 1 286 ? 3.827 2.643 23.843 1.00 71.19 286 SER A C 1
ATOM 2238 O O . SER A 1 286 ? 4.199 3.605 24.514 1.00 71.19 286 SER A O 1
ATOM 2240 N N . VAL A 1 287 ? 4.045 2.540 22.536 1.00 78.12 287 VAL A N 1
ATOM 2241 C CA . VAL A 1 287 ? 4.700 3.593 21.754 1.00 78.12 287 VAL A CA 1
ATOM 2242 C C . VAL A 1 287 ? 3.633 4.516 21.164 1.00 78.12 287 VAL A C 1
ATOM 2244 O O . VAL A 1 287 ? 2.614 4.017 20.671 1.00 78.12 287 VAL A O 1
ATOM 2247 N N . PRO A 1 288 ? 3.823 5.848 21.204 1.00 81.62 288 PRO A N 1
ATOM 2248 C CA . PRO A 1 288 ? 2.888 6.772 20.581 1.00 81.62 288 PRO A CA 1
ATOM 2249 C C . PRO A 1 288 ? 2.728 6.485 19.084 1.00 81.62 288 PRO A C 1
ATOM 2251 O O . PRO A 1 288 ? 3.695 6.207 18.374 1.00 81.62 288 PRO A O 1
ATOM 2254 N N . THR A 1 289 ? 1.502 6.602 18.577 1.00 81.50 289 THR A N 1
ATOM 2255 C CA . THR A 1 289 ? 1.191 6.356 17.158 1.00 81.50 289 THR A CA 1
ATOM 2256 C C . THR A 1 289 ? 1.948 7.285 16.213 1.00 81.50 289 THR A C 1
ATOM 2258 O O . THR A 1 289 ? 2.271 6.878 15.103 1.00 81.50 289 THR A O 1
ATOM 2261 N N . TRP A 1 290 ? 2.229 8.520 16.645 1.00 80.62 290 TRP A N 1
ATOM 2262 C CA . TRP A 1 290 ? 2.974 9.496 15.850 1.00 80.62 290 TRP A CA 1
ATOM 2263 C C . TRP A 1 290 ? 4.441 9.088 15.686 1.00 80.62 290 TRP A C 1
ATOM 2265 O O . TRP A 1 290 ? 4.942 9.172 14.578 1.00 80.62 290 TRP A O 1
ATOM 2275 N N . VAL A 1 291 ? 5.083 8.534 16.725 1.00 84.00 291 VAL A N 1
ATOM 2276 C CA . VAL A 1 291 ? 6.468 8.031 16.645 1.00 84.00 291 VAL A CA 1
ATOM 2277 C C . VAL A 1 291 ? 6.571 6.919 15.606 1.00 84.00 291 VAL A C 1
ATOM 2279 O O . VAL A 1 291 ? 7.473 6.929 14.779 1.00 84.00 291 VAL A O 1
ATOM 2282 N N . VAL A 1 292 ? 5.622 5.979 15.608 1.00 80.31 292 VAL A N 1
ATOM 2283 C CA . VAL A 1 292 ? 5.605 4.886 14.622 1.00 80.31 292 VAL A CA 1
ATOM 2284 C C . VAL A 1 292 ? 5.321 5.409 13.216 1.00 80.31 292 VAL A C 1
ATOM 2286 O O . VAL A 1 292 ? 5.927 4.926 12.266 1.00 80.31 292 VAL A O 1
ATOM 2289 N N . GLY A 1 293 ? 4.424 6.389 13.080 1.00 82.00 293 GLY A N 1
ATOM 2290 C CA . GLY A 1 293 ? 4.168 7.061 11.807 1.00 82.00 293 GLY A CA 1
ATOM 2291 C C . GLY A 1 293 ? 5.420 7.751 11.265 1.00 82.00 293 GLY A C 1
ATOM 2292 O O . GLY A 1 293 ? 5.808 7.490 10.134 1.00 82.00 293 GLY A O 1
ATOM 2293 N N . THR A 1 294 ? 6.094 8.559 12.085 1.00 84.00 294 THR A N 1
ATOM 2294 C CA . THR A 1 294 ? 7.331 9.260 11.712 1.00 84.00 294 THR A CA 1
ATOM 2295 C C . THR A 1 294 ? 8.451 8.286 11.380 1.00 84.00 294 THR A C 1
ATOM 2297 O O . THR A 1 294 ? 9.108 8.464 10.364 1.00 84.00 294 THR A O 1
ATOM 2300 N N . LEU A 1 295 ? 8.638 7.231 12.179 1.00 85.69 295 LEU A N 1
ATOM 2301 C CA . LEU A 1 295 ? 9.629 6.193 11.899 1.00 85.69 295 LEU A CA 1
ATOM 2302 C C . LEU A 1 295 ? 9.335 5.500 10.566 1.00 85.69 295 LEU A C 1
ATOM 2304 O O . LEU A 1 295 ? 10.231 5.368 9.745 1.00 85.69 295 LEU A O 1
ATOM 2308 N N . ALA A 1 296 ? 8.076 5.117 10.324 1.00 81.25 296 ALA A N 1
ATOM 2309 C CA . ALA A 1 296 ? 7.679 4.511 9.059 1.00 81.25 296 ALA A CA 1
ATOM 2310 C C . ALA A 1 296 ? 7.983 5.444 7.880 1.00 81.25 296 ALA A C 1
ATOM 2312 O O . ALA A 1 296 ? 8.552 5.000 6.896 1.00 81.25 296 ALA A O 1
ATOM 2313 N N . VAL A 1 297 ? 7.658 6.735 7.976 1.00 84.75 297 VAL A N 1
ATOM 2314 C CA . VAL A 1 297 ? 7.953 7.698 6.904 1.00 84.75 297 VAL A CA 1
ATOM 2315 C C . VAL A 1 297 ? 9.456 7.879 6.715 1.00 84.75 297 VAL A C 1
ATOM 2317 O O . VAL A 1 297 ? 9.940 7.744 5.596 1.00 84.75 297 VAL A O 1
ATOM 2320 N N . ALA A 1 298 ? 10.201 8.114 7.793 1.00 86.44 298 ALA A N 1
ATOM 2321 C CA . ALA A 1 298 ? 11.637 8.354 7.745 1.00 86.44 298 ALA A CA 1
ATOM 2322 C C . ALA A 1 298 ? 12.396 7.179 7.117 1.00 86.44 298 ALA A C 1
ATOM 2324 O O . ALA A 1 298 ? 13.234 7.400 6.249 1.00 86.44 298 ALA A O 1
ATOM 2325 N N . THR A 1 299 ? 12.072 5.934 7.480 1.00 81.81 299 THR A N 1
ATOM 2326 C CA . THR A 1 299 ? 12.811 4.768 6.974 1.00 81.81 299 THR A CA 1
ATOM 2327 C C . THR A 1 299 ? 12.695 4.578 5.460 1.00 81.81 299 THR A C 1
ATOM 2329 O O . THR A 1 299 ? 13.617 4.047 4.853 1.00 81.81 299 THR A O 1
ATOM 2332 N N . PHE A 1 300 ? 11.604 5.022 4.834 1.00 76.88 300 PHE A N 1
ATOM 2333 C CA . PHE A 1 300 ? 11.441 4.915 3.380 1.00 76.88 300 PHE A CA 1
ATOM 2334 C C . PHE A 1 300 ? 11.781 6.215 2.644 1.00 76.88 300 PHE A C 1
ATOM 2336 O O . PHE A 1 300 ? 12.284 6.155 1.531 1.00 76.88 300 PHE A O 1
ATOM 2343 N N . VAL A 1 301 ? 11.532 7.385 3.240 1.00 82.12 301 VAL A N 1
ATOM 2344 C CA . VAL A 1 301 ? 11.794 8.683 2.597 1.00 82.12 301 VAL A CA 1
ATOM 2345 C C . VAL A 1 301 ? 13.275 9.052 2.644 1.00 82.12 301 VAL A C 1
ATOM 2347 O O . VAL A 1 301 ? 13.783 9.579 1.661 1.00 82.12 301 VAL A O 1
ATOM 2350 N N . VAL A 1 302 ? 13.988 8.755 3.736 1.00 83.38 302 VAL A N 1
ATOM 2351 C CA . VAL A 1 302 ? 15.417 9.094 3.854 1.00 83.38 302 VAL A CA 1
ATOM 2352 C C . VAL A 1 302 ? 16.251 8.423 2.756 1.00 83.38 302 VAL A C 1
ATOM 2354 O O . VAL A 1 302 ? 16.971 9.151 2.080 1.00 83.38 302 VAL A O 1
ATOM 2357 N N . PRO A 1 303 ? 16.126 7.106 2.485 1.00 76.94 303 PRO A N 1
ATOM 2358 C CA . PRO A 1 303 ? 16.843 6.484 1.373 1.00 76.94 303 PRO A CA 1
ATOM 2359 C C . PRO A 1 303 ? 16.522 7.118 0.014 1.00 76.94 303 PRO A C 1
ATOM 2361 O O . PRO A 1 303 ? 17.433 7.327 -0.777 1.00 76.94 303 PRO A O 1
ATOM 2364 N N . ILE A 1 304 ? 15.259 7.493 -0.235 1.00 75.44 304 ILE A N 1
ATOM 2365 C CA . ILE A 1 304 ? 14.845 8.158 -1.484 1.00 75.44 304 ILE A CA 1
ATOM 2366 C C . ILE A 1 304 ? 15.523 9.523 -1.622 1.00 75.44 304 ILE A C 1
ATOM 2368 O O . ILE A 1 304 ? 16.052 9.837 -2.684 1.00 75.44 304 ILE A O 1
ATOM 2372 N N . ILE A 1 305 ? 15.526 10.326 -0.553 1.00 79.00 305 ILE A N 1
ATOM 2373 C CA . ILE A 1 305 ? 16.171 11.643 -0.552 1.00 79.00 305 ILE A CA 1
ATOM 2374 C C . ILE A 1 305 ? 17.675 11.492 -0.767 1.00 79.00 305 ILE A C 1
ATOM 2376 O O . ILE A 1 305 ? 18.234 12.188 -1.610 1.00 79.00 305 ILE A O 1
ATOM 2380 N N . VAL A 1 306 ? 18.320 10.567 -0.050 1.00 77.56 306 VAL A N 1
ATOM 2381 C CA . VAL A 1 306 ? 19.756 10.298 -0.196 1.00 77.56 306 VAL A CA 1
ATOM 2382 C C . VAL A 1 306 ? 20.071 9.891 -1.632 1.00 77.56 306 VAL A C 1
ATOM 2384 O O . VAL A 1 306 ? 20.909 10.530 -2.253 1.00 77.56 306 VAL A O 1
ATOM 2387 N N . ALA A 1 307 ? 19.338 8.927 -2.194 1.00 70.69 307 ALA A N 1
ATOM 2388 C CA . ALA A 1 307 ? 19.505 8.509 -3.584 1.00 70.69 307 ALA A CA 1
ATOM 2389 C C . ALA A 1 307 ? 19.249 9.655 -4.584 1.00 70.69 307 ALA A C 1
ATOM 2391 O O . ALA A 1 307 ? 19.886 9.716 -5.633 1.00 70.69 307 ALA A O 1
ATOM 2392 N N . SER A 1 308 ? 18.345 10.592 -4.259 1.00 70.62 308 SER A N 1
ATOM 2393 C CA . SER A 1 308 ? 18.061 11.754 -5.121 1.00 70.62 308 SER A CA 1
ATOM 2394 C C . SER A 1 308 ? 19.174 12.779 -5.094 1.00 70.62 308 SER A C 1
ATOM 2396 O O . SER A 1 308 ? 19.507 13.346 -6.129 1.00 70.62 308 SER A O 1
ATOM 2398 N N . ALA A 1 309 ? 19.774 12.975 -3.922 1.00 73.19 309 ALA A N 1
ATOM 2399 C CA . ALA A 1 309 ? 20.866 13.907 -3.723 1.00 73.19 309 ALA A CA 1
ATOM 2400 C C . ALA A 1 309 ? 22.181 13.382 -4.312 1.00 73.19 309 ALA A C 1
ATOM 2402 O O . ALA A 1 309 ? 22.976 14.176 -4.802 1.00 73.19 309 ALA A O 1
ATOM 2403 N N . THR A 1 310 ? 22.408 12.064 -4.299 1.00 69.88 310 THR A N 1
ATOM 2404 C CA . THR A 1 310 ? 23.633 11.461 -4.847 1.00 69.88 310 THR A CA 1
ATOM 2405 C C . THR A 1 310 ? 23.641 11.362 -6.373 1.00 69.88 310 THR A C 1
ATOM 2407 O O . THR A 1 310 ? 24.660 10.987 -6.937 1.00 69.88 310 THR A O 1
ATOM 2410 N N . GLY A 1 311 ? 22.543 11.695 -7.064 1.00 59.00 311 GLY A N 1
ATOM 2411 C CA . GLY A 1 311 ? 22.474 11.645 -8.532 1.00 59.00 311 GLY A CA 1
ATOM 2412 C C . GLY A 1 311 ? 22.437 10.228 -9.126 1.00 59.00 311 GLY A C 1
ATOM 2413 O O . GLY A 1 311 ? 22.336 10.084 -10.342 1.00 59.00 311 GLY A O 1
ATOM 2414 N N . ASP A 1 312 ? 22.417 9.189 -8.285 1.00 53.88 312 ASP A N 1
ATOM 2415 C CA . ASP A 1 312 ? 22.473 7.762 -8.657 1.00 53.88 312 ASP A CA 1
ATOM 2416 C C . ASP A 1 312 ? 21.228 7.260 -9.427 1.00 53.88 312 ASP A C 1
ATOM 2418 O O . ASP A 1 312 ? 21.166 6.107 -9.857 1.00 53.88 312 ASP A O 1
ATOM 2422 N N . PHE A 1 313 ? 20.205 8.104 -9.610 1.00 51.31 313 PHE A N 1
ATOM 2423 C CA . PHE A 1 313 ? 19.035 7.795 -10.445 1.00 51.31 313 PHE A CA 1
ATOM 2424 C C . PHE A 1 313 ? 19.285 7.981 -11.948 1.00 51.31 313 PHE A C 1
ATOM 2426 O O . PHE A 1 313 ? 18.460 7.559 -12.762 1.00 51.31 313 PHE A O 1
ATOM 2433 N N . GLN A 1 314 ? 20.401 8.609 -12.323 1.00 42.28 314 GLN A N 1
ATOM 2434 C CA . GLN A 1 314 ? 20.790 8.853 -13.706 1.00 42.28 314 GLN A CA 1
ATOM 2435 C C . GLN A 1 314 ? 21.339 7.564 -14.332 1.00 42.28 314 GLN A C 1
ATOM 2437 O O . GLN A 1 314 ? 22.545 7.391 -14.476 1.00 42.28 314 GLN A O 1
ATOM 2442 N N . THR A 1 315 ? 20.467 6.641 -14.749 1.00 42.00 315 THR A N 1
ATOM 2443 C CA . THR A 1 315 ? 20.903 5.646 -15.735 1.00 42.00 315 THR A CA 1
ATOM 2444 C C . THR A 1 315 ? 21.160 6.390 -17.039 1.00 42.00 315 THR A C 1
ATOM 2446 O O . THR A 1 315 ? 20.210 6.846 -17.679 1.00 42.00 315 THR A O 1
ATOM 2449 N N . THR A 1 316 ? 22.427 6.526 -17.438 1.00 31.84 316 THR A N 1
ATOM 2450 C CA . THR A 1 316 ? 22.783 6.826 -18.827 1.00 31.84 316 THR A CA 1
ATOM 2451 C C . THR A 1 316 ? 22.000 5.864 -19.716 1.00 31.84 316 THR A C 1
ATOM 2453 O O . THR A 1 316 ? 21.940 4.660 -19.460 1.00 31.84 316 THR A O 1
ATOM 2456 N N . GLY A 1 317 ? 21.267 6.421 -20.680 1.00 31.67 317 GLY A N 1
ATOM 2457 C CA . GLY A 1 317 ? 20.279 5.707 -21.479 1.00 31.67 317 GLY A CA 1
ATOM 2458 C C . GLY A 1 317 ? 20.886 4.536 -22.246 1.00 31.67 317 GLY A C 1
ATOM 2459 O O . GLY A 1 317 ? 21.299 4.677 -23.390 1.00 31.67 317 GLY A O 1
ATOM 2460 N N . GLY A 1 318 ? 20.891 3.356 -21.631 1.00 28.02 318 GLY A N 1
ATOM 2461 C CA . GLY A 1 318 ? 21.047 2.090 -22.331 1.00 28.02 318 GLY A CA 1
ATOM 2462 C C . GLY A 1 318 ? 19.776 1.829 -23.129 1.00 28.02 318 GLY A C 1
ATOM 2463 O O . GLY A 1 318 ? 18.753 1.443 -22.554 1.00 28.02 318 GLY A O 1
ATOM 2464 N N . ARG A 1 319 ? 19.860 2.116 -24.428 1.00 27.52 319 ARG A N 1
ATOM 2465 C CA . ARG A 1 319 ? 18.917 1.792 -25.505 1.00 27.52 319 ARG A CA 1
ATOM 2466 C C . ARG A 1 319 ? 18.248 0.433 -25.251 1.00 27.52 319 ARG A C 1
ATOM 2468 O O . ARG A 1 319 ? 18.917 -0.528 -24.877 1.00 27.52 319 ARG A O 1
ATOM 2475 N N . GLY A 1 320 ? 16.925 0.382 -25.407 1.00 29.06 320 GLY A N 1
ATOM 2476 C CA . GLY A 1 320 ? 16.134 -0.841 -25.275 1.00 29.06 320 GLY A CA 1
ATOM 2477 C C . GLY A 1 320 ? 16.730 -1.993 -26.083 1.00 29.06 320 GLY A C 1
ATOM 2478 O O . GLY A 1 320 ? 17.224 -1.800 -27.193 1.00 29.06 320 GLY A O 1
ATOM 2479 N N . GLY A 1 321 ? 16.714 -3.183 -25.486 1.00 28.80 321 GLY A N 1
ATOM 2480 C CA . GLY A 1 321 ? 17.296 -4.378 -26.073 1.00 28.80 321 GLY A CA 1
ATOM 2481 C C . GLY A 1 321 ? 16.567 -4.836 -27.335 1.00 28.80 321 GLY A C 1
ATOM 2482 O O . GLY A 1 321 ? 15.405 -5.233 -27.276 1.00 28.80 321 GLY A O 1
ATOM 2483 N N . GLY A 1 322 ? 17.308 -4.882 -28.441 1.00 24.50 322 GLY A N 1
ATOM 2484 C CA . GLY A 1 322 ? 17.335 -6.058 -29.312 1.00 24.50 322 GLY A CA 1
ATOM 2485 C C . GLY A 1 322 ? 18.298 -7.076 -28.692 1.00 24.50 322 GLY A C 1
ATOM 2486 O O . GLY A 1 322 ? 19.327 -6.688 -28.149 1.00 24.50 322 GLY A O 1
ATOM 2487 N N . GLY A 1 323 ? 17.890 -8.342 -28.630 1.00 26.20 323 GLY A N 1
ATOM 2488 C CA . GLY A 1 323 ? 18.476 -9.349 -27.745 1.00 26.20 323 GLY A CA 1
ATOM 2489 C C . GLY A 1 323 ? 19.858 -9.892 -28.119 1.00 26.20 323 GLY A C 1
ATOM 2490 O O . GLY A 1 323 ? 20.396 -9.604 -29.179 1.00 26.20 323 GLY A O 1
ATOM 2491 N N . GLY A 1 324 ? 20.356 -10.768 -27.239 1.00 25.03 324 GLY A N 1
ATOM 2492 C CA . GLY A 1 324 ? 21.388 -11.757 -27.559 1.00 25.03 324 GLY A CA 1
ATOM 2493 C C . GLY A 1 324 ? 22.695 -11.630 -26.771 1.00 25.03 324 GLY A C 1
ATOM 2494 O O . GLY A 1 324 ? 23.532 -10.813 -27.114 1.00 25.03 324 GLY A O 1
ATOM 2495 N N . GLY A 1 325 ? 22.877 -12.523 -25.789 1.00 23.75 325 GLY A N 1
ATOM 2496 C CA . GLY A 1 325 ? 24.131 -13.265 -25.581 1.00 23.75 325 GLY A CA 1
ATOM 2497 C C . GLY A 1 325 ? 25.307 -12.609 -24.839 1.00 23.75 325 GLY A C 1
ATOM 2498 O O . GLY A 1 325 ? 26.034 -11.815 -25.410 1.00 23.75 325 GLY A O 1
ATOM 2499 N N . GLY A 1 326 ? 25.590 -13.127 -23.634 1.00 22.80 326 GLY A N 1
ATOM 2500 C CA . GLY A 1 326 ? 26.915 -13.681 -23.304 1.00 22.80 326 GLY A CA 1
ATOM 2501 C C . GLY A 1 326 ? 27.997 -12.779 -22.685 1.00 22.80 326 GLY A C 1
ATOM 2502 O O . GLY A 1 326 ? 28.726 -12.115 -23.402 1.00 22.80 326 GLY A O 1
ATOM 2503 N N . GLY A 1 327 ? 28.211 -12.946 -21.370 1.00 23.00 327 GLY A N 1
ATOM 2504 C CA . GLY A 1 327 ? 29.525 -13.311 -20.805 1.00 23.00 327 GLY A CA 1
ATOM 2505 C C . GLY A 1 327 ? 30.550 -12.226 -20.420 1.00 23.00 327 GLY A C 1
ATOM 2506 O O . GLY A 1 327 ? 31.315 -11.785 -21.261 1.00 23.00 327 GLY A O 1
ATOM 2507 N N . GLY A 1 328 ? 30.695 -12.003 -19.102 1.00 22.50 328 GLY A N 1
ATOM 2508 C CA . GLY A 1 328 ? 31.980 -12.107 -18.377 1.00 22.50 328 GLY A CA 1
ATOM 2509 C C . GLY A 1 328 ? 32.904 -10.879 -18.228 1.00 22.50 328 GLY A C 1
ATOM 2510 O O . GLY A 1 328 ? 33.370 -10.333 -19.216 1.00 22.50 328 GLY A O 1
ATOM 2511 N N . GLY A 1 329 ? 33.301 -10.574 -16.977 1.00 22.83 329 GLY A N 1
ATOM 2512 C CA . GLY A 1 329 ? 34.611 -9.960 -16.660 1.00 22.83 329 GLY A CA 1
ATOM 2513 C C . GLY A 1 329 ? 34.631 -8.756 -15.699 1.00 22.83 329 GLY A C 1
ATOM 2514 O O . GLY A 1 329 ? 34.108 -7.704 -16.027 1.00 22.83 329 GLY A O 1
ATOM 2515 N N . ARG A 1 330 ? 35.272 -8.946 -14.533 1.00 24.98 330 ARG A N 1
ATOM 2516 C CA . ARG A 1 330 ? 35.764 -8.006 -13.480 1.00 24.98 330 ARG A CA 1
ATOM 2517 C C . ARG A 1 330 ? 36.693 -6.885 -14.024 1.00 24.98 330 ARG A C 1
ATOM 2519 O O . ARG A 1 330 ? 37.071 -6.988 -15.179 1.00 24.98 330 ARG A O 1
ATOM 2526 N N . GLU A 1 331 ? 37.154 -5.817 -13.346 1.00 24.22 331 GLU A N 1
ATOM 2527 C CA . GLU A 1 331 ? 37.491 -5.405 -11.949 1.00 24.22 331 GLU A CA 1
ATOM 2528 C C . GLU A 1 331 ? 37.644 -3.846 -11.994 1.00 24.22 331 GLU A C 1
ATOM 2530 O O . GLU A 1 331 ? 38.103 -3.330 -13.005 1.00 24.22 331 GLU A O 1
ATOM 2535 N N . GLU A 1 332 ? 37.036 -3.010 -11.142 1.00 24.06 332 GLU A N 1
ATOM 2536 C CA . GLU A 1 332 ? 37.451 -2.467 -9.821 1.00 24.06 332 GLU A CA 1
ATOM 2537 C C . GLU A 1 332 ? 38.595 -1.398 -9.783 1.00 24.06 332 GLU A C 1
ATOM 2539 O O . GLU A 1 332 ? 39.642 -1.569 -10.393 1.00 24.06 332 GLU A O 1
ATOM 2544 N N . ILE A 1 333 ? 38.385 -0.365 -8.928 1.00 20.61 333 ILE A N 1
ATOM 2545 C CA . ILE A 1 333 ? 39.334 0.565 -8.233 1.00 20.61 333 ILE A CA 1
ATOM 2546 C C . ILE A 1 333 ? 39.453 2.052 -8.727 1.00 20.61 333 ILE A C 1
ATOM 2548 O O . ILE A 1 333 ? 40.272 2.389 -9.570 1.00 20.61 333 ILE A O 1
ATOM 2552 N N . VAL A 1 334 ? 38.594 2.939 -8.166 1.00 24.38 334 VAL A N 1
ATOM 2553 C CA . VAL A 1 334 ? 38.802 4.191 -7.338 1.00 24.38 334 VAL A CA 1
ATOM 2554 C C . VAL A 1 334 ? 40.214 4.870 -7.318 1.00 24.38 334 VAL A C 1
ATOM 2556 O O . VAL A 1 334 ? 41.167 4.113 -7.436 1.00 24.38 334 VAL A O 1
ATOM 2559 N N . PRO A 1 335 ? 40.467 6.188 -6.999 1.00 37.00 335 PRO A N 1
ATOM 2560 C CA . PRO A 1 335 ? 39.630 7.385 -6.688 1.00 37.00 335 PRO A CA 1
ATOM 2561 C C . PRO A 1 335 ? 40.000 8.714 -7.432 1.00 37.00 335 PRO A C 1
ATOM 2563 O O . PRO A 1 335 ? 41.087 8.867 -7.967 1.00 37.00 335 PRO A O 1
ATOM 2566 N N . GLY A 1 336 ? 39.177 9.763 -7.246 1.00 23.56 336 GLY A N 1
ATOM 2567 C CA . GLY A 1 336 ? 39.687 11.034 -6.683 1.00 23.56 336 GLY A CA 1
ATOM 2568 C C . GLY A 1 336 ? 39.874 12.276 -7.576 1.00 23.56 336 GLY A C 1
ATOM 2569 O O . GLY A 1 336 ? 40.841 12.375 -8.310 1.00 23.56 336 GLY A O 1
ATOM 2570 N N . ALA A 1 337 ? 39.039 13.285 -7.287 1.00 23.36 337 ALA A N 1
ATOM 2571 C CA . ALA A 1 337 ? 39.329 14.730 -7.238 1.00 23.36 337 ALA A CA 1
ATOM 2572 C C . ALA A 1 337 ? 39.590 15.551 -8.525 1.00 23.36 337 ALA A C 1
ATOM 2574 O O . ALA A 1 337 ? 40.532 15.320 -9.263 1.00 23.36 337 ALA A O 1
ATOM 2575 N N . GLY A 1 338 ? 38.855 16.670 -8.618 1.00 22.84 338 GLY A N 1
ATOM 2576 C CA . GLY A 1 338 ? 39.491 17.987 -8.762 1.00 22.84 338 GLY A CA 1
ATOM 2577 C C . GLY A 1 338 ? 39.491 18.643 -10.144 1.00 22.84 338 GLY A C 1
ATOM 2578 O O . GLY A 1 338 ? 40.340 18.349 -10.964 1.00 22.84 338 GLY A O 1
ATOM 2579 N N . ASN A 1 339 ? 38.569 19.596 -10.303 1.00 25.08 339 ASN A N 1
ATOM 2580 C CA . ASN A 1 339 ? 38.707 20.923 -10.919 1.00 25.08 339 ASN A CA 1
ATOM 2581 C C . ASN A 1 339 ? 39.493 21.164 -12.229 1.00 25.08 339 ASN A C 1
ATOM 2583 O O . ASN A 1 339 ? 40.690 20.945 -12.316 1.00 25.08 339 ASN A O 1
ATOM 2587 N N . GLU A 1 340 ? 38.779 21.881 -13.109 1.00 25.23 340 GLU A N 1
ATOM 2588 C CA . GLU A 1 340 ? 39.197 23.099 -13.828 1.00 25.23 340 GLU A CA 1
ATOM 2589 C C . GLU A 1 340 ? 40.335 23.040 -14.858 1.00 25.23 340 GLU A C 1
ATOM 2591 O O . GLU A 1 340 ? 41.482 22.747 -14.557 1.00 25.23 340 GLU A O 1
ATOM 2596 N N . GLY A 1 341 ? 40.020 23.579 -16.042 1.00 23.94 341 GLY A N 1
ATOM 2597 C CA . GLY A 1 341 ? 40.971 24.399 -16.791 1.00 23.94 341 GLY A CA 1
ATOM 2598 C C . GLY A 1 341 ? 41.469 23.811 -18.107 1.00 23.94 341 GLY A C 1
ATOM 2599 O O . GLY A 1 341 ? 42.309 22.931 -18.120 1.00 23.94 341 GLY A O 1
ATOM 2600 N N . ALA A 1 342 ? 40.946 24.383 -19.193 1.00 24.03 342 ALA A N 1
ATOM 2601 C CA . ALA A 1 342 ? 41.666 24.871 -20.372 1.00 24.03 342 ALA A CA 1
ATOM 2602 C C . ALA A 1 342 ? 42.847 24.075 -20.975 1.00 24.03 342 ALA A C 1
ATOM 2604 O O . ALA A 1 342 ? 43.852 23.823 -20.328 1.00 24.03 342 AL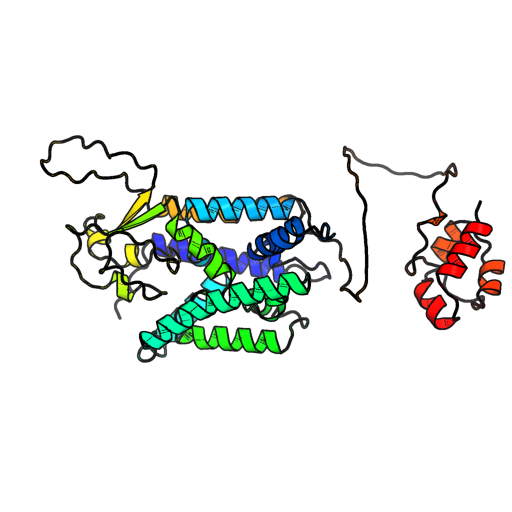A A O 1
ATOM 2605 N N . GLY A 1 343 ? 42.812 23.971 -22.309 1.00 22.59 343 GLY A N 1
ATOM 2606 C CA . GLY A 1 343 ? 44.014 24.150 -23.130 1.00 22.59 343 GLY A CA 1
ATOM 2607 C C . GLY A 1 343 ? 44.677 22.878 -23.654 1.00 22.59 343 GLY A C 1
ATOM 2608 O O . GLY A 1 343 ? 45.359 22.181 -22.926 1.00 22.59 343 GLY A O 1
ATOM 2609 N N . GLN A 1 344 ? 44.455 22.652 -24.950 1.00 26.55 344 GLN A N 1
ATOM 2610 C CA . GLN A 1 344 ? 45.454 22.423 -26.001 1.00 26.55 344 GLN A CA 1
ATOM 2611 C C . GLN A 1 344 ? 46.683 21.515 -25.790 1.00 26.55 344 GLN A C 1
ATOM 2613 O O . GLN A 1 344 ? 47.450 21.642 -24.849 1.00 26.55 344 GLN A O 1
ATOM 2618 N N . GLU A 1 345 ? 46.933 20.795 -26.888 1.00 23.55 345 GLU A N 1
ATOM 2619 C CA . GLU A 1 345 ? 48.202 20.261 -27.393 1.00 23.55 345 GLU A CA 1
ATOM 2620 C C . GLU A 1 345 ? 48.548 18.818 -27.038 1.00 23.55 345 GLU A C 1
ATOM 2622 O O . GLU A 1 345 ? 48.434 18.339 -25.915 1.00 23.55 345 GLU A O 1
ATOM 2627 N N . GLY A 1 346 ? 48.872 18.102 -28.117 1.00 25.50 346 GLY A N 1
ATOM 2628 C CA . GLY A 1 346 ? 48.962 16.658 -28.172 1.00 25.50 346 GLY A CA 1
ATOM 2629 C C . GLY A 1 346 ? 50.288 16.110 -27.684 1.00 25.50 346 GLY A C 1
ATOM 2630 O O . GLY A 1 346 ? 51.266 16.835 -27.560 1.00 25.50 346 GLY A O 1
ATOM 2631 N N . GLN A 1 347 ? 50.309 14.793 -27.506 1.00 23.59 347 GLN A N 1
ATOM 2632 C CA . GLN A 1 347 ? 51.421 13.908 -27.845 1.00 23.59 347 GLN A CA 1
ATOM 2633 C C . GLN A 1 347 ? 51.041 12.463 -27.508 1.00 23.59 347 GLN A C 1
ATOM 2635 O O . GLN A 1 347 ? 50.505 12.191 -26.440 1.00 23.59 347 GLN A O 1
ATOM 2640 N N . GLY A 1 348 ? 51.421 11.546 -28.398 1.00 22.36 348 GLY A N 1
ATOM 2641 C CA . GLY A 1 348 ? 51.951 10.251 -27.973 1.00 22.36 348 GLY A CA 1
ATOM 2642 C C . GLY A 1 348 ? 50.976 9.082 -27.926 1.00 22.36 348 GLY A C 1
ATOM 2643 O O . GLY A 1 348 ? 50.325 8.835 -26.921 1.00 22.36 348 GLY A O 1
ATOM 2644 N N . LEU A 1 349 ? 50.990 8.336 -29.028 1.00 31.66 349 LEU A N 1
ATOM 2645 C CA . LEU A 1 349 ? 50.561 6.951 -29.215 1.00 31.66 349 LEU A CA 1
ATOM 2646 C C . LEU A 1 349 ? 50.900 6.014 -28.041 1.00 31.66 349 LEU A C 1
ATOM 2648 O O . LEU A 1 349 ? 51.983 6.095 -27.462 1.00 31.66 349 LEU A O 1
ATOM 2652 N N . GLY A 1 350 ? 50.009 5.052 -27.795 1.00 24.44 350 GLY A N 1
ATOM 2653 C CA . GLY A 1 350 ? 50.263 3.906 -26.926 1.00 24.44 350 GLY A CA 1
ATOM 2654 C C . GLY A 1 350 ? 49.090 2.927 -26.885 1.00 24.44 350 GLY A C 1
ATOM 2655 O O . GLY A 1 350 ? 48.196 3.074 -26.061 1.00 24.44 350 GLY A O 1
ATOM 2656 N N . GLU A 1 351 ? 49.113 1.964 -27.809 1.00 31.45 351 GLU A N 1
ATOM 2657 C CA . GLU A 1 351 ? 48.575 0.596 -27.697 1.00 31.45 351 GLU A CA 1
ATOM 2658 C C . GLU A 1 351 ? 47.177 0.426 -27.065 1.00 31.45 351 GLU A C 1
ATOM 2660 O O . GLU A 1 351 ? 47.020 0.135 -25.881 1.00 31.45 351 GLU A O 1
ATOM 2665 N N . GLY A 1 352 ? 46.129 0.516 -27.891 1.00 31.45 352 GLY A N 1
ATOM 2666 C CA . GLY A 1 352 ? 44.774 0.131 -27.464 1.00 31.45 352 GLY A CA 1
ATOM 2667 C C . GLY A 1 352 ? 43.627 0.431 -28.436 1.00 31.45 352 GLY A C 1
ATOM 2668 O O . GLY A 1 352 ? 42.465 0.223 -28.089 1.00 31.45 352 GLY A O 1
ATOM 2669 N N . GLY A 1 353 ? 43.911 0.925 -29.647 1.00 36.16 353 GLY A N 1
ATOM 2670 C CA . GLY A 1 353 ? 42.890 1.425 -30.582 1.00 36.16 353 GLY A CA 1
ATOM 2671 C C . GLY A 1 353 ? 42.009 0.359 -31.247 1.00 36.16 353 GLY A C 1
ATOM 2672 O O . GLY A 1 353 ? 40.918 0.668 -31.724 1.00 36.16 353 GLY A O 1
ATOM 2673 N N . SER A 1 354 ? 42.411 -0.912 -31.244 1.00 41.09 354 SER A N 1
ATOM 2674 C CA . SER A 1 354 ? 41.741 -1.953 -32.036 1.00 41.09 354 SER A CA 1
ATOM 2675 C C . SER A 1 354 ? 40.435 -2.495 -31.427 1.00 41.09 354 SER A C 1
ATOM 2677 O O . SER A 1 354 ? 39.681 -3.182 -32.118 1.00 41.09 354 SER A O 1
ATOM 2679 N N . GLN A 1 355 ? 40.095 -2.158 -30.173 1.00 43.31 355 GLN A N 1
ATOM 2680 C CA . GLN A 1 355 ? 38.863 -2.636 -29.515 1.00 43.31 355 GLN A CA 1
ATOM 2681 C C . GLN A 1 355 ? 37.711 -1.616 -29.452 1.00 43.31 355 GLN A C 1
ATOM 2683 O O . GLN A 1 355 ? 36.615 -1.963 -29.001 1.00 43.31 355 GLN A O 1
ATOM 2688 N N . LEU A 1 356 ? 37.900 -0.382 -29.940 1.00 51.75 356 LEU A N 1
ATOM 2689 C CA . LEU A 1 356 ? 36.903 0.691 -29.801 1.00 51.75 356 LEU A CA 1
ATOM 2690 C C . LEU A 1 356 ? 36.094 1.018 -31.071 1.00 51.75 356 LEU A C 1
ATOM 2692 O O . LEU A 1 356 ? 35.317 1.970 -31.067 1.00 51.75 356 LEU A O 1
ATOM 2696 N N . ILE A 1 357 ? 36.203 0.234 -32.148 1.00 59.66 357 ILE A N 1
ATOM 2697 C CA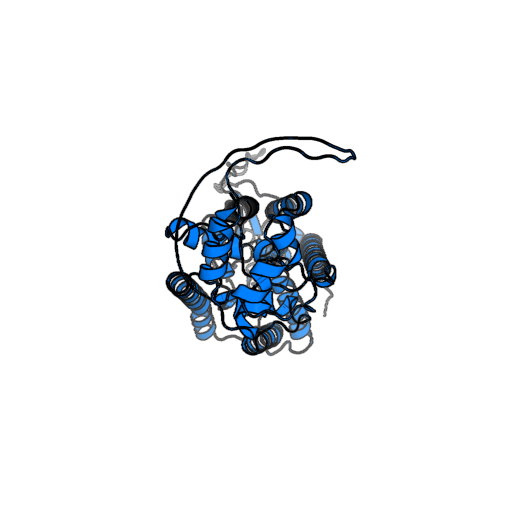 . ILE A 1 357 ? 35.433 0.479 -33.380 1.00 59.66 357 ILE A CA 1
ATOM 2698 C C . ILE A 1 357 ? 34.055 -0.192 -33.266 1.00 59.66 357 ILE A C 1
ATOM 2700 O O . ILE A 1 357 ? 33.922 -1.422 -33.296 1.00 59.66 357 ILE A O 1
ATOM 2704 N N . ARG A 1 358 ? 32.994 0.608 -33.122 1.00 68.06 358 ARG A N 1
ATOM 2705 C CA . ARG A 1 358 ? 31.591 0.157 -33.033 1.00 68.06 358 ARG A CA 1
ATOM 2706 C C . ARG A 1 358 ? 30.792 0.721 -34.206 1.00 68.06 358 ARG A C 1
ATOM 2708 O O . ARG A 1 358 ? 31.220 1.655 -34.865 1.00 68.06 358 ARG A O 1
ATOM 2715 N N . GLY A 1 359 ? 29.582 0.213 -34.440 1.00 60.16 359 GLY A N 1
ATOM 2716 C CA . GLY A 1 359 ? 28.699 0.773 -35.476 1.00 60.16 359 GLY A CA 1
ATOM 2717 C C . GLY A 1 359 ? 28.352 2.259 -35.263 1.00 60.16 359 GLY A C 1
ATOM 2718 O O . GLY A 1 359 ? 27.940 2.938 -36.196 1.00 60.16 359 GLY A O 1
ATOM 2719 N N . SER A 1 360 ? 28.530 2.788 -34.048 1.00 63.72 360 SER A N 1
ATOM 2720 C CA . SER A 1 360 ? 28.349 4.209 -33.726 1.00 63.72 360 SER A CA 1
ATOM 2721 C C . SER A 1 360 ? 29.525 5.107 -34.115 1.00 63.72 360 SER A C 1
ATOM 2723 O O . SER A 1 360 ? 29.363 6.321 -34.053 1.00 63.72 360 SER A O 1
ATOM 2725 N N . THR A 1 361 ? 30.680 4.534 -34.462 1.00 76.50 361 THR A N 1
ATOM 2726 C CA . THR A 1 361 ? 31.871 5.269 -34.900 1.00 76.50 361 THR A CA 1
ATOM 2727 C C . THR A 1 361 ? 31.559 5.969 -36.226 1.00 76.50 361 THR A C 1
ATOM 2729 O O . THR A 1 361 ? 31.000 5.356 -37.140 1.00 76.50 361 THR A O 1
ATOM 2732 N N . THR A 1 362 ? 31.846 7.265 -36.302 1.00 83.19 362 THR A N 1
ATOM 2733 C CA . THR A 1 362 ? 31.616 8.100 -37.490 1.00 83.19 362 THR A CA 1
ATOM 2734 C C . THR A 1 362 ? 32.837 8.116 -38.404 1.00 83.19 362 THR A C 1
ATOM 2736 O O . THR A 1 362 ? 33.938 7.778 -37.974 1.00 83.19 362 THR A O 1
ATOM 2739 N N . LEU A 1 363 ? 32.673 8.522 -39.666 1.00 76.62 363 LEU A N 1
ATOM 2740 C CA . LEU A 1 363 ? 33.810 8.724 -40.576 1.00 76.62 363 LEU A CA 1
ATOM 2741 C C . LEU A 1 363 ? 34.816 9.756 -40.029 1.00 76.62 363 LEU A C 1
ATOM 2743 O O . LEU A 1 363 ? 36.014 9.606 -40.238 1.00 76.62 363 LEU A O 1
ATOM 2747 N N . LEU A 1 364 ? 34.352 10.746 -39.261 1.00 79.62 364 LEU A N 1
ATOM 2748 C CA . LEU A 1 364 ? 35.201 11.696 -38.541 1.00 79.62 364 LEU A CA 1
ATOM 2749 C C . LEU A 1 364 ? 36.069 11.000 -37.485 1.00 79.62 364 LEU A C 1
ATOM 2751 O O . LEU A 1 364 ? 37.248 11.315 -37.359 1.00 79.62 364 LEU A O 1
ATOM 2755 N N . ASP A 1 365 ? 35.508 10.034 -36.756 1.00 77.81 365 ASP A N 1
ATOM 2756 C CA . ASP A 1 365 ? 36.267 9.245 -35.784 1.00 77.81 365 ASP A CA 1
ATOM 2757 C C . ASP A 1 365 ? 37.297 8.352 -36.496 1.00 77.81 365 ASP A C 1
ATOM 2759 O O . ASP A 1 365 ? 38.418 8.207 -36.019 1.00 77.81 365 ASP A O 1
ATOM 2763 N N . VAL A 1 366 ? 36.955 7.794 -37.665 1.00 78.06 366 VAL A N 1
ATOM 2764 C CA . VAL A 1 366 ? 37.885 7.007 -38.500 1.00 78.06 366 VAL A CA 1
ATOM 2765 C C . VAL A 1 366 ? 39.036 7.862 -39.025 1.00 78.06 366 VAL A C 1
ATOM 2767 O O . VAL A 1 366 ? 40.192 7.447 -38.959 1.00 78.06 366 VAL A O 1
ATOM 2770 N N . GLN A 1 367 ? 38.741 9.084 -39.463 1.00 80.19 367 GLN A N 1
ATOM 2771 C CA . GLN A 1 367 ? 39.751 10.061 -39.853 1.00 80.19 367 GLN A CA 1
ATOM 2772 C C . GLN A 1 367 ? 40.643 10.460 -38.667 1.00 80.19 367 GLN A C 1
ATOM 2774 O O . GLN A 1 367 ? 41.859 10.563 -38.814 1.00 80.19 367 GLN A O 1
ATOM 2779 N N . ALA A 1 368 ? 40.059 10.651 -37.480 1.00 76.81 368 ALA A N 1
ATOM 2780 C CA . ALA A 1 368 ? 40.795 10.983 -36.260 1.00 76.81 368 ALA A CA 1
ATOM 2781 C C . ALA A 1 368 ? 41.701 9.836 -35.777 1.00 76.81 368 ALA A C 1
ATOM 2783 O O . ALA A 1 368 ? 42.704 10.093 -35.115 1.00 76.81 368 ALA A O 1
ATOM 2784 N N . MET A 1 369 ? 41.382 8.589 -36.139 1.00 74.06 369 MET A N 1
ATOM 2785 C CA . MET A 1 369 ? 42.226 7.413 -35.897 1.00 74.06 369 MET A CA 1
ATOM 2786 C C . MET A 1 369 ? 43.407 7.292 -36.880 1.00 74.06 369 MET A C 1
ATOM 2788 O O . MET A 1 369 ? 44.219 6.384 -36.735 1.00 74.06 369 MET A O 1
ATOM 2792 N N . GLY A 1 370 ? 43.543 8.211 -37.844 1.00 68.62 370 GLY A N 1
ATOM 2793 C CA . GLY A 1 370 ? 44.695 8.285 -38.749 1.00 68.62 370 GLY A CA 1
ATOM 2794 C C . GLY A 1 370 ? 44.572 7.457 -40.030 1.00 68.62 370 GLY A C 1
ATOM 2795 O O . GLY A 1 370 ? 45.555 7.329 -40.752 1.00 68.62 370 GLY A O 1
ATOM 2796 N N . ALA A 1 371 ? 43.389 6.913 -40.334 1.00 75.94 371 ALA A N 1
ATOM 2797 C CA . ALA A 1 371 ? 43.161 6.167 -41.569 1.00 75.94 371 ALA A CA 1
ATOM 2798 C C . ALA A 1 371 ? 43.132 7.091 -42.803 1.00 75.94 371 ALA A C 1
ATOM 2800 O O . ALA A 1 371 ? 42.525 8.168 -42.772 1.00 75.94 371 ALA A O 1
ATOM 2801 N N . ASP A 1 372 ? 43.727 6.650 -43.919 1.00 80.62 372 ASP A N 1
ATOM 2802 C CA . ASP A 1 372 ? 43.590 7.335 -45.209 1.00 80.62 372 ASP A CA 1
ATOM 2803 C C . ASP A 1 372 ? 42.151 7.198 -45.714 1.00 80.62 372 ASP A C 1
ATOM 2805 O O . ASP A 1 372 ? 41.699 6.129 -46.137 1.00 80.62 372 ASP A O 1
ATOM 2809 N N . MET A 1 373 ? 41.418 8.311 -45.681 1.00 77.81 373 MET A N 1
ATOM 2810 C CA . MET A 1 373 ? 40.011 8.312 -46.055 1.00 77.81 373 MET A CA 1
ATOM 2811 C C . MET A 1 373 ? 39.782 8.044 -47.536 1.00 77.81 373 MET A C 1
ATOM 2813 O O . MET A 1 373 ? 38.760 7.469 -47.888 1.00 77.81 373 MET A O 1
ATOM 2817 N N . SER A 1 374 ? 40.725 8.383 -48.411 1.00 76.31 374 SER A N 1
ATOM 2818 C CA . SER A 1 374 ? 40.564 8.131 -49.842 1.00 76.31 374 SER A CA 1
ATOM 2819 C C . SER A 1 374 ? 40.699 6.643 -50.188 1.00 76.31 374 SER A C 1
ATOM 2821 O O . SER A 1 374 ? 39.945 6.135 -51.020 1.00 76.31 374 SER A O 1
ATOM 2823 N N . ALA A 1 375 ? 41.601 5.931 -49.508 1.00 78.44 375 ALA A N 1
ATOM 2824 C CA . ALA A 1 375 ? 41.764 4.486 -49.636 1.00 78.44 375 ALA A CA 1
ATOM 2825 C C . ALA A 1 375 ? 40.599 3.732 -48.976 1.00 78.44 375 ALA A C 1
ATOM 2827 O O . ALA A 1 375 ? 39.985 2.871 -49.604 1.00 78.44 375 ALA A O 1
ATOM 2828 N N . PHE A 1 376 ? 40.216 4.139 -47.761 1.00 80.88 376 PHE A N 1
ATOM 2829 C CA . PHE A 1 376 ? 39.112 3.535 -47.012 1.00 80.88 376 PHE A CA 1
ATOM 2830 C C . PHE A 1 376 ? 37.766 3.645 -47.745 1.00 80.88 376 PHE A C 1
ATOM 2832 O O . PHE A 1 376 ? 37.020 2.672 -47.832 1.00 80.88 376 PHE A O 1
ATOM 2839 N N . LEU A 1 377 ? 37.447 4.818 -48.308 1.00 82.25 377 LEU A N 1
ATOM 2840 C CA . LEU A 1 377 ? 36.195 5.011 -49.046 1.00 82.25 377 LEU A CA 1
ATOM 2841 C C . LEU A 1 377 ? 36.146 4.150 -50.321 1.00 82.25 377 LEU A C 1
ATOM 2843 O O . LEU A 1 377 ? 35.078 3.648 -50.662 1.00 82.25 377 LEU A O 1
ATOM 2847 N N . ARG A 1 378 ? 37.282 3.920 -50.998 1.00 79.56 378 ARG A N 1
ATOM 2848 C CA . ARG A 1 378 ? 37.343 3.044 -52.183 1.00 79.56 378 ARG A CA 1
ATOM 2849 C C . ARG A 1 378 ? 37.226 1.568 -51.834 1.00 79.56 378 ARG A C 1
ATOM 2851 O O . ARG A 1 378 ? 36.492 0.865 -52.521 1.00 79.56 378 ARG A O 1
ATOM 2858 N N . GLU A 1 379 ? 37.907 1.123 -50.782 1.00 81.56 379 GLU A N 1
ATOM 2859 C CA . GLU A 1 379 ? 37.892 -0.279 -50.349 1.00 81.56 379 GLU A CA 1
ATOM 2860 C C . GLU A 1 379 ? 36.476 -0.730 -49.961 1.00 81.56 379 GLU A C 1
ATOM 2862 O O . GLU A 1 379 ? 36.022 -1.800 -50.357 1.00 81.56 379 GLU A O 1
ATOM 2867 N N . PHE A 1 380 ? 35.736 0.129 -49.253 1.00 81.75 380 PHE A N 1
ATOM 2868 C CA . PHE A 1 380 ? 34.376 -0.164 -48.792 1.00 81.75 380 PHE A CA 1
ATOM 2869 C C . PHE A 1 380 ? 33.266 0.368 -49.722 1.00 81.75 380 PHE A C 1
ATOM 2871 O O . PHE A 1 380 ? 32.087 0.315 -49.367 1.00 81.75 380 PHE A O 1
ATOM 2878 N N . GLY A 1 381 ? 33.616 0.879 -50.910 1.00 76.06 381 GLY A N 1
ATOM 2879 C CA . GLY A 1 381 ? 32.655 1.333 -51.925 1.00 76.06 381 GLY A CA 1
ATOM 2880 C C . GLY A 1 381 ? 31.767 2.508 -51.490 1.00 76.06 381 GLY A C 1
ATOM 2881 O O . GLY A 1 381 ? 30.611 2.601 -51.904 1.00 76.06 381 GLY A O 1
ATOM 2882 N N . ILE A 1 382 ? 32.274 3.392 -50.630 1.00 83.12 382 ILE A N 1
ATOM 2883 C CA . ILE A 1 382 ? 31.549 4.549 -50.095 1.00 83.12 382 ILE A CA 1
ATOM 2884 C C . ILE A 1 382 ? 31.735 5.756 -51.045 1.00 83.12 382 ILE A C 1
ATOM 2886 O O . ILE A 1 382 ? 32.869 6.082 -51.397 1.00 83.12 382 ILE A O 1
ATOM 2890 N N . PRO A 1 383 ? 30.666 6.472 -51.453 1.00 78.06 383 PRO A N 1
ATOM 2891 C CA . PRO A 1 383 ? 30.780 7.631 -52.345 1.00 78.06 383 PRO A CA 1
ATOM 2892 C C . PRO A 1 383 ? 31.624 8.772 -51.753 1.00 78.06 383 PRO A C 1
ATOM 2894 O O . PRO A 1 383 ? 31.409 9.173 -50.605 1.00 78.06 383 PRO A O 1
ATOM 2897 N N . GLU A 1 384 ? 32.496 9.386 -52.565 1.00 69.00 384 GLU A N 1
ATOM 2898 C CA . GLU A 1 384 ? 33.458 10.439 -52.158 1.00 69.00 384 GLU A CA 1
ATOM 2899 C C . GLU A 1 384 ? 32.815 11.778 -51.696 1.00 69.00 384 GLU A C 1
ATOM 2901 O O . GLU A 1 384 ? 33.516 12.738 -51.392 1.00 69.00 384 GLU A O 1
ATOM 2906 N N . GLY A 1 385 ? 31.482 11.854 -51.595 1.00 69.12 385 GLY A N 1
ATOM 2907 C CA . GLY A 1 385 ? 30.720 13.009 -51.089 1.00 69.12 385 GLY A CA 1
ATOM 2908 C C . GLY A 1 385 ? 29.973 12.764 -49.771 1.00 69.12 385 GLY A C 1
ATOM 2909 O O . GLY A 1 385 ? 29.126 13.571 -49.386 1.00 69.12 385 GLY A O 1
ATOM 2910 N N . THR A 1 386 ? 30.226 11.638 -49.102 1.00 77.12 386 THR A N 1
ATOM 2911 C CA . THR A 1 386 ? 29.509 11.248 -47.878 1.00 77.12 386 THR A CA 1
ATOM 2912 C C . THR A 1 386 ? 29.896 12.149 -46.692 1.00 77.12 386 THR A C 1
ATOM 2914 O O . THR A 1 386 ? 31.087 12.358 -46.456 1.00 77.12 386 THR A O 1
ATOM 2917 N N . PRO A 1 387 ? 28.935 12.682 -45.908 1.00 76.94 387 PRO A N 1
ATOM 2918 C CA . PRO A 1 387 ? 29.244 13.537 -44.763 1.00 76.94 387 PRO A CA 1
ATOM 2919 C C . PRO A 1 387 ? 30.095 12.809 -43.715 1.00 76.94 387 PRO A C 1
ATOM 2921 O O . PRO A 1 387 ? 29.760 11.695 -43.311 1.00 76.94 387 PRO A O 1
ATOM 2924 N N . LEU A 1 388 ? 31.138 13.466 -43.195 1.00 73.25 388 LEU A N 1
ATOM 2925 C CA . LEU A 1 388 ? 32.045 12.895 -42.184 1.00 73.25 388 LEU A CA 1
ATOM 2926 C C . LEU A 1 388 ? 31.348 12.548 -40.849 1.00 73.25 388 LEU A C 1
ATOM 2928 O O . LEU A 1 388 ? 31.859 11.758 -40.064 1.00 73.25 388 LEU A O 1
ATOM 2932 N N . SER A 1 389 ? 30.156 13.088 -40.589 1.00 73.69 389 SER A N 1
ATOM 2933 C CA . SER A 1 389 ? 29.331 12.746 -39.421 1.00 73.69 389 SER A CA 1
ATOM 2934 C C . SER A 1 389 ? 28.553 11.429 -39.561 1.00 73.69 389 SER A C 1
ATOM 2936 O O . SER A 1 389 ? 27.905 11.002 -38.602 1.00 73.69 389 SER A O 1
ATOM 2938 N N . THR A 1 390 ? 28.588 10.789 -40.734 1.00 73.75 390 THR A N 1
ATOM 2939 C CA . THR A 1 390 ? 27.849 9.549 -41.012 1.00 73.75 390 THR A CA 1
ATOM 2940 C C . THR A 1 390 ? 28.460 8.381 -40.245 1.00 73.75 390 THR A C 1
ATOM 2942 O O . THR A 1 390 ? 29.684 8.254 -40.147 1.00 73.75 390 THR A O 1
ATOM 2945 N N . ARG A 1 391 ? 27.606 7.527 -39.676 1.00 80.44 391 ARG A N 1
ATOM 2946 C CA . ARG A 1 391 ? 28.024 6.382 -38.857 1.00 80.44 391 ARG A CA 1
ATOM 2947 C C . ARG A 1 391 ? 28.362 5.173 -39.718 1.00 80.44 391 ARG A C 1
ATOM 2949 O O . ARG A 1 391 ? 27.654 4.869 -40.672 1.00 80.44 391 ARG A O 1
ATOM 2956 N N . LEU A 1 392 ? 29.358 4.393 -39.302 1.00 77.62 392 LEU A N 1
ATOM 2957 C CA . LEU A 1 392 ? 29.710 3.131 -39.961 1.00 77.62 392 LEU A CA 1
ATOM 2958 C C . LEU A 1 392 ? 28.551 2.116 -39.967 1.00 77.62 392 LEU A C 1
ATOM 2960 O O . LEU A 1 392 ? 28.421 1.345 -40.910 1.00 77.62 392 LEU A O 1
ATOM 2964 N N . SER A 1 393 ? 27.663 2.134 -38.965 1.00 71.56 393 SER A N 1
ATOM 2965 C CA . SER A 1 393 ? 26.441 1.301 -38.975 1.00 71.56 393 SER A CA 1
ATOM 2966 C C . SER A 1 393 ? 25.466 1.647 -40.101 1.00 71.56 393 SER A C 1
ATOM 2968 O O . SER A 1 393 ? 24.798 0.758 -40.608 1.00 71.56 393 SER A O 1
ATOM 2970 N N . GLU A 1 394 ? 25.396 2.912 -40.513 1.00 73.50 394 GLU A N 1
ATOM 2971 C CA . GLU A 1 394 ? 24.544 3.333 -41.632 1.00 73.50 394 GLU A CA 1
ATOM 2972 C C . GLU A 1 394 ? 25.201 2.973 -42.974 1.00 73.50 394 GLU A C 1
ATOM 2974 O O . GLU A 1 394 ? 24.518 2.597 -43.923 1.00 73.50 394 GLU A O 1
ATOM 2979 N N . LEU A 1 395 ? 26.536 3.002 -43.037 1.00 75.81 395 LEU A N 1
ATOM 2980 C CA . LEU A 1 395 ? 27.306 2.656 -44.236 1.00 75.81 395 LEU A CA 1
ATOM 2981 C C . LEU A 1 395 ? 27.406 1.144 -44.472 1.00 75.81 395 LEU A C 1
ATOM 2983 O O . LEU A 1 395 ? 27.366 0.708 -45.616 1.00 75.81 395 LEU A O 1
ATOM 2987 N N . THR A 1 396 ? 27.464 0.339 -43.410 1.00 76.50 396 THR A N 1
ATOM 2988 C CA . THR A 1 396 ? 27.391 -1.133 -43.515 1.00 76.50 396 THR A CA 1
ATOM 2989 C C . THR A 1 396 ? 26.061 -1.591 -44.119 1.00 76.50 396 THR A C 1
ATOM 2991 O O . THR A 1 396 ? 26.045 -2.511 -44.931 1.00 76.50 396 THR A O 1
ATOM 2994 N N . GLU A 1 397 ? 24.952 -0.922 -43.789 1.00 73.38 397 GLU A N 1
ATOM 2995 C CA . GLU A 1 397 ? 23.630 -1.220 -44.357 1.00 73.38 397 GLU A CA 1
ATOM 2996 C C . GLU A 1 397 ? 23.491 -0.737 -45.814 1.00 73.38 397 GLU A C 1
ATOM 2998 O O . GLU A 1 397 ? 22.840 -1.399 -46.620 1.00 73.38 397 GLU A O 1
ATOM 3003 N N . GLN A 1 398 ? 24.135 0.380 -46.178 1.00 74.50 398 GLN A N 1
ATOM 3004 C CA . GLN A 1 398 ? 24.064 0.960 -47.527 1.00 74.50 398 GLN A CA 1
ATOM 3005 C C . GLN A 1 398 ? 25.036 0.330 -48.536 1.00 74.50 398 GLN A C 1
ATOM 3007 O O . GLN A 1 398 ? 24.671 0.143 -49.695 1.00 74.50 398 GLN A O 1
ATOM 3012 N N . CYS A 1 399 ? 26.256 0.005 -48.111 1.00 75.19 399 CYS A N 1
ATOM 3013 C CA . CYS A 1 399 ? 27.330 -0.490 -48.977 1.00 75.19 399 CYS A CA 1
ATOM 3014 C C . CYS A 1 399 ? 27.601 -1.996 -48.803 1.00 75.19 399 CYS A C 1
ATOM 3016 O O . CYS A 1 399 ? 28.377 -2.566 -49.564 1.00 75.19 399 CYS A O 1
ATOM 3018 N N . GLY A 1 400 ? 26.955 -2.659 -47.835 1.00 69.44 400 GLY A N 1
ATOM 3019 C CA . GLY A 1 400 ? 26.928 -4.122 -47.730 1.00 69.44 400 GLY A CA 1
ATOM 3020 C C . GLY A 1 400 ? 28.199 -4.787 -47.190 1.00 69.44 400 GLY A C 1
ATOM 3021 O O . GLY A 1 400 ? 28.358 -5.992 -47.373 1.00 69.44 400 GLY A O 1
ATOM 3022 N N . PHE A 1 401 ? 29.088 -4.042 -46.528 1.00 77.50 401 PHE A N 1
ATOM 3023 C CA . PHE A 1 401 ? 30.286 -4.582 -45.872 1.00 77.50 401 PHE A CA 1
ATOM 3024 C C . PHE A 1 401 ? 30.040 -4.912 -44.389 1.00 77.50 401 PHE A C 1
ATOM 3026 O O . PHE A 1 401 ? 29.125 -4.387 -43.751 1.00 77.50 401 PHE A O 1
ATOM 3033 N N . GLY A 1 402 ? 30.864 -5.787 -43.807 1.00 74.88 402 GLY A N 1
ATOM 3034 C CA . GLY A 1 402 ? 30.772 -6.174 -42.398 1.00 74.88 402 GLY A CA 1
ATOM 3035 C C . GLY A 1 402 ? 31.586 -5.270 -41.462 1.00 74.88 402 GLY A C 1
ATOM 3036 O O . GLY A 1 402 ? 32.729 -4.925 -41.747 1.00 74.88 402 GLY A O 1
ATOM 3037 N N . MET A 1 403 ? 31.070 -4.962 -40.261 1.00 73.88 403 MET A N 1
ATOM 3038 C CA . MET A 1 403 ? 31.848 -4.238 -39.229 1.00 73.88 403 MET A CA 1
ATOM 3039 C C . MET A 1 403 ? 33.134 -4.977 -38.813 1.00 73.88 403 MET A C 1
ATOM 3041 O O . MET A 1 403 ? 34.067 -4.354 -38.309 1.00 73.88 403 MET A O 1
ATOM 3045 N N . SER A 1 404 ? 33.183 -6.300 -38.986 1.00 72.00 404 SER A N 1
ATOM 3046 C CA . SER A 1 404 ? 34.388 -7.107 -38.778 1.00 72.00 404 SER A CA 1
ATOM 3047 C C . SER A 1 404 ? 35.471 -6.806 -39.812 1.00 72.00 404 SER A C 1
ATOM 3049 O O . SER A 1 404 ? 36.629 -6.698 -39.434 1.00 72.00 404 SER A O 1
ATOM 3051 N N . GLU A 1 405 ? 35.099 -6.605 -41.077 1.00 77.00 405 GLU A N 1
ATOM 3052 C CA . GLU A 1 405 ? 36.031 -6.294 -42.172 1.00 77.00 405 GLU A CA 1
ATOM 3053 C C . GLU A 1 405 ? 36.638 -4.904 -41.974 1.00 77.00 405 GLU A C 1
ATOM 3055 O O . GLU A 1 405 ? 37.849 -4.737 -42.071 1.00 77.00 405 GLU A O 1
ATOM 3060 N N . VAL A 1 406 ? 35.818 -3.935 -41.554 1.00 78.75 406 VAL A N 1
ATOM 3061 C CA . VAL A 1 406 ? 36.276 -2.586 -41.183 1.00 78.75 406 VAL A CA 1
ATOM 3062 C C . VAL A 1 406 ? 37.255 -2.615 -40.014 1.00 78.75 406 VAL A C 1
ATOM 3064 O O . VAL A 1 406 ? 38.261 -1.912 -40.036 1.00 78.75 406 VAL A O 1
ATOM 3067 N N . ARG A 1 407 ? 36.993 -3.434 -38.988 1.00 78.25 407 ARG A N 1
ATOM 3068 C CA . ARG A 1 407 ? 37.918 -3.604 -37.855 1.00 78.25 407 ARG A CA 1
ATOM 3069 C C . ARG A 1 407 ? 39.238 -4.222 -38.289 1.00 78.25 407 ARG A C 1
ATOM 3071 O O . ARG A 1 407 ? 40.276 -3.766 -37.832 1.00 78.25 407 ARG A O 1
ATOM 3078 N N . THR A 1 408 ? 39.198 -5.241 -39.146 1.00 78.44 408 THR A N 1
ATOM 3079 C CA . THR A 1 408 ? 40.402 -5.893 -39.670 1.00 78.44 408 THR A CA 1
ATOM 3080 C C . THR A 1 408 ? 41.219 -4.942 -40.539 1.00 78.44 408 THR A C 1
ATOM 3082 O O . THR A 1 408 ? 42.430 -4.883 -40.365 1.00 78.44 408 THR A O 1
ATOM 3085 N N . TYR A 1 409 ? 40.570 -4.157 -41.405 1.00 79.12 409 TYR A N 1
ATOM 3086 C CA . TYR A 1 409 ? 41.228 -3.144 -42.230 1.00 79.12 409 TYR A CA 1
ATOM 3087 C C . TYR A 1 409 ? 41.873 -2.056 -41.367 1.00 79.12 409 TYR A C 1
ATOM 3089 O O . TYR A 1 409 ? 43.066 -1.807 -41.467 1.00 79.12 409 TYR A O 1
ATOM 3097 N N . LEU A 1 410 ? 41.116 -1.458 -40.443 1.00 76.94 410 LEU A N 1
ATOM 3098 C CA . LEU A 1 410 ? 41.627 -0.384 -39.588 1.00 76.94 410 LEU A CA 1
ATOM 3099 C C . LEU A 1 410 ? 42.714 -0.865 -38.617 1.00 76.94 410 LEU A C 1
ATOM 3101 O O . LEU A 1 410 ? 43.623 -0.103 -38.318 1.00 76.94 410 LEU A O 1
ATOM 3105 N N . ALA A 1 411 ? 42.669 -2.121 -38.165 1.00 73.06 411 ALA A N 1
ATOM 3106 C CA . ALA A 1 411 ? 43.740 -2.715 -37.363 1.00 73.06 411 ALA A CA 1
ATOM 3107 C C . ALA A 1 411 ? 45.000 -3.068 -38.177 1.00 73.06 411 ALA A C 1
ATOM 3109 O O . ALA A 1 411 ? 46.052 -3.273 -37.582 1.00 73.06 411 ALA A O 1
ATOM 3110 N N . ALA A 1 412 ? 44.894 -3.187 -39.505 1.00 72.50 412 ALA A N 1
ATOM 3111 C CA . ALA A 1 412 ? 46.032 -3.407 -40.397 1.00 72.50 412 ALA A CA 1
ATOM 3112 C C . ALA A 1 412 ? 46.647 -2.086 -40.895 1.00 72.50 412 ALA A C 1
ATOM 3114 O O . ALA A 1 412 ? 47.853 -2.024 -41.119 1.00 72.50 412 ALA A O 1
ATOM 3115 N N . GLU A 1 413 ? 45.824 -1.046 -41.051 1.00 70.69 413 GLU A N 1
ATOM 3116 C CA . GLU A 1 413 ? 46.212 0.261 -41.594 1.00 70.69 413 GLU A CA 1
ATOM 3117 C C . GLU A 1 413 ? 46.745 1.225 -40.515 1.00 70.69 413 GLU A C 1
ATOM 3119 O O . GLU A 1 413 ? 47.576 2.084 -40.805 1.00 70.69 413 GLU A O 1
ATOM 3124 N N . ILE A 1 414 ? 46.266 1.100 -39.270 1.00 67.25 414 ILE A N 1
ATOM 3125 C CA . ILE A 1 414 ? 46.641 1.969 -38.145 1.00 67.25 414 ILE A CA 1
ATOM 3126 C C . ILE A 1 414 ? 47.608 1.194 -37.228 1.00 67.25 414 ILE A C 1
ATOM 3128 O O . ILE A 1 414 ? 47.177 0.206 -36.628 1.00 67.25 414 ILE A O 1
ATOM 3132 N N . PRO A 1 415 ? 48.891 1.598 -37.128 1.00 54.00 415 PRO A N 1
ATOM 3133 C CA . PRO A 1 415 ? 49.908 0.897 -36.340 1.00 54.00 415 PRO A CA 1
ATOM 3134 C C . PRO A 1 415 ? 49.714 0.990 -34.821 1.00 54.00 415 PRO A C 1
ATOM 3136 O O . PRO A 1 415 ? 49.201 2.024 -34.327 1.00 54.00 415 PRO A O 1
#

pLDDT: mean 72.56, std 20.14, range [20.61, 93.81]

Secondary structure (DSSP, 8-state):
----PPPHHHHHHHHHHHHHHHHHHHHHHS--SS----HHHHSTHHHHHHHHHHHTTS---TT--THHHHHHHHHHHHHHHHSTTHHHHT-HHHHHHHHHHHHHHHH-TTTTT---HHHHHHHHHHHHHHHHHHHHHHHHHSS-THHHH-HHHHHHSTTSTT--HHHHHHHHHHHHHHHHSSSHHHHHT-HHHHHHHHHHHH-SEEEEE-STT----SHHHHH-TT---SSS-SEE--TT-----HHHHH-HHHHHTS-SEEEEETT-PBP--SS--------BPEEPHHHHHHHHHHHHHHHHHHHHHTTTT------PPP----------------------------S-GGG---TT-BHHHHHHTT--HHHHHHHTT--TT--TT-BHHHHHHHH---HHHHHHHHHHH--